Protein AF-A0A817Q0W6-F1 (afdb_monomer_lite)

Sequence (550 aa):
MKNREREQLNQEKQNKNEQLERKNLELHQAIQQREALVQQVHILQKELERLQETLNRLNNQCNQCEAQLQREKQIQQQLEQELRAEEERQKEAEQAVREQEQHVRTAEQTLRESESREAAARAAEQQAQADEAQAQVNLESAEAALSAAEAALDAASAQSEENQAAIAAAHARVTQCQNKVSQCQTTLQQRTRTYQLKQRDHTTAQAKTAQSRVQLQQAQAILQTKQAQLEIQKQKVIQSKDKVEKQKLTVNQVQKKLEQLQKDCQQVDQQVKSKDQAVRKTQAQLQRQEQTIEAIKVDVQELKQSTIHLAQRIHQTDTEIPKLEKKMHDIDQKYNAKLAENQRIMTNQKNKQAEEQQNQQYVQQQMTIIRDKNTQMHQAQNQLDNINANIAQVGRSIQELENEKIEQQRLLRTSQQQQQKIEAEHTRIEAKLATHEREKQQCENDIRRLNRDIEQRLRTLDEKQQNMTALQSQMELKQWELSSKQQQRSDRQQQLTTVQTALNDIRQKMIAIDARKRGLDRDIQQQTTRKQECERLVQQNENDLHAIER

pLDDT: mean 87.18, std 13.6, range [31.47, 98.06]

Foldseek 3Di:
DLVVVLVVLVVVLVVLVVVLVVLVVVLVVLVVVLVVLVVVLVVLVVVLVVLVVVLVVLVVVLVVLVVVLVVLVVVLVVLVVVLVVLVVVLVVLVVVLVVLVVQLVVLVVQLVVLVVQLVVLVVQLVVLVVQLVVLVVQLVVLVVQLVVLVVLLVVQVPPDPPPVVSNVVSVVSNVVSVVSNVVSVVSNVVSVVSSVVSVVSNVVSVVSSVVSVVSSVVSVVVSVVSVVVSVVSVVVSVVSVVVSVVSVVVSVVSVVVSVVSVVVSVVSVVVSVVSVVVSVVSVVVSVVSVVVSVVSVVVSVVSVVVSVVSVVVSVVSVVVVVVVVVVVVVVVVVVVVVVPPVPPPPDDDDDDDDDDPVVVVVVVVVVVVVVVVVVVVVVVVVVVVVVVVVVVVVVVVVVVVVVVVVVVVVVVVVVVVVVVVVVVVVVVVVVVVVVVVVVVVVVVVVVVVVVVVVVVVVVVVVVVVVVVVVVVVVVVVVVVVVVVVVVVVVVVVVVVVVVVVVVVVVVVVVVVVVVVVVVVVVVVVVVVVVVVVVVVVVVVVVVVVVVVVD

Secondary structure (DSSP, 8-state):
-HHHHHHHHHHHHHHHHHHHHHHHHHHHHHHHHHHHHHHHHHHHHHHHHHHHHHHHHHHHHHHHHHHHHHHHHHHHHHHHHHHHHHHHHHHHHHHHHHHHHHHHHHHHHHHHHHHHHHHHHHHHHHHHHHHHHHHHHHHHHHHHHHHHHHHHHHHHHHH-TT-HHHHHHHHHHHHHHHHHHHHHHHHHHHHHHHHHHHHHHHHHHHHHHHHHHHHHHHHHHHHHHHHHHHHHHHHHHHHHHHHHHHHHHHHHHHHHHHHHHHHHHHHHHHHHHHHHHHHHHHHHHHHHHHHHHHHHHHHHHHHHHHHHHHHHHHHHHHHHHHHHHHHHHHHHHHHHHTTSSTT---S-------SSSSHHHHHHHHHHHHHHHHHHHHHHHHHHHHHHHHHHHHHHHHHHHHHHHHHHHHHHHHHHHHHHHHHHHHHHHHHHHHHHHHHHHHHHHHHHHHHHHHHHHHHHHHHHHHHHHHHHHHHHHHHHHHHHHHHHHHHHHHHHHHHHHHHHHHHHHHHHHHHHHHHHHHHHHHHHHHHHHHHHHHHHHHHHHHHH--

Structure (mmCIF, N/CA/C/O backbone):
data_AF-A0A817Q0W6-F1
#
_entry.id   AF-A0A817Q0W6-F1
#
loop_
_atom_site.group_PDB
_atom_site.id
_atom_site.type_symbol
_atom_site.label_atom_id
_atom_site.label_alt_id
_atom_site.label_comp_id
_atom_site.label_asym_id
_atom_site.label_entity_id
_atom_site.label_seq_id
_atom_site.pdbx_PDB_ins_code
_atom_site.Cartn_x
_atom_site.Cartn_y
_atom_site.Cartn_z
_atom_site.occupancy
_atom_site.B_iso_or_equiv
_atom_site.auth_seq_id
_atom_site.auth_comp_id
_atom_site.auth_asym_id
_atom_site.auth_atom_id
_atom_site.pdbx_PDB_model_num
ATOM 1 N N . MET A 1 1 ? 55.551 -0.286 -97.489 1.00 62.97 1 MET A N 1
ATOM 2 C CA . MET A 1 1 ? 55.673 -0.520 -96.029 1.00 62.97 1 MET A CA 1
ATOM 3 C C . MET A 1 1 ? 54.865 0.486 -95.216 1.00 62.97 1 MET A C 1
ATOM 5 O O . MET A 1 1 ? 53.982 0.041 -94.501 1.00 62.97 1 MET A O 1
ATOM 9 N N . LYS A 1 2 ? 55.059 1.804 -95.384 1.00 73.25 2 LYS A N 1
ATOM 10 C CA . LYS A 1 2 ? 54.303 2.847 -94.654 1.00 73.25 2 LYS A CA 1
ATOM 11 C C . LYS A 1 2 ? 52.769 2.791 -94.821 1.00 73.25 2 LYS A C 1
ATOM 13 O O . LYS A 1 2 ? 52.057 2.997 -93.850 1.00 73.25 2 LYS A O 1
ATOM 18 N N . ASN A 1 3 ? 52.253 2.381 -95.987 1.00 73.62 3 ASN A N 1
ATOM 19 C CA . ASN A 1 3 ? 50.805 2.155 -96.164 1.00 73.62 3 ASN A CA 1
ATOM 20 C C . ASN A 1 3 ? 50.250 0.993 -95.315 1.00 73.62 3 ASN A C 1
ATOM 22 O O . ASN A 1 3 ? 49.148 1.107 -94.793 1.00 73.62 3 ASN A O 1
ATOM 26 N N . ARG A 1 4 ? 51.022 -0.084 -95.102 1.00 78.44 4 ARG A N 1
ATOM 27 C CA . ARG A 1 4 ? 50.611 -1.194 -94.218 1.00 78.44 4 ARG A CA 1
ATOM 28 C C . ARG A 1 4 ? 50.643 -0.786 -92.741 1.00 78.44 4 ARG A C 1
ATOM 30 O O . ARG A 1 4 ? 49.775 -1.191 -91.982 1.00 78.44 4 ARG A O 1
ATOM 37 N N . GLU A 1 5 ? 51.617 0.037 -92.347 1.00 79.94 5 GLU A N 1
ATOM 38 C CA . GLU A 1 5 ? 51.701 0.616 -90.995 1.00 79.94 5 GLU A CA 1
ATOM 39 C C . GLU A 1 5 ? 50.488 1.518 -90.700 1.00 79.94 5 GLU A C 1
ATOM 41 O O . GLU A 1 5 ? 49.884 1.418 -89.635 1.00 79.94 5 GLU A O 1
ATOM 46 N N . ARG A 1 6 ? 50.062 2.333 -91.676 1.00 82.25 6 ARG A N 1
ATOM 47 C CA . ARG A 1 6 ? 48.848 3.160 -91.587 1.00 82.25 6 ARG A CA 1
ATOM 48 C C . ARG A 1 6 ? 47.578 2.325 -91.390 1.00 82.25 6 ARG A C 1
ATOM 50 O O . ARG A 1 6 ? 46.764 2.649 -90.529 1.00 82.25 6 ARG A O 1
ATOM 57 N N . GLU A 1 7 ? 47.397 1.265 -92.177 1.00 82.31 7 GLU A N 1
ATOM 58 C CA . GLU A 1 7 ? 46.239 0.366 -92.060 1.00 82.31 7 GLU A CA 1
ATOM 59 C C . GLU A 1 7 ? 46.194 -0.338 -90.696 1.00 82.31 7 GLU A C 1
ATOM 61 O O . GLU A 1 7 ? 45.139 -0.386 -90.067 1.00 82.31 7 GLU A O 1
ATOM 66 N N . GLN A 1 8 ? 47.343 -0.799 -90.190 1.00 84.00 8 GLN A N 1
ATOM 67 C CA . GLN A 1 8 ? 47.445 -1.405 -88.858 1.00 84.00 8 GLN A CA 1
ATOM 68 C C . GLN A 1 8 ? 47.105 -0.414 -87.736 1.00 84.00 8 GLN A C 1
ATOM 70 O O . GLN A 1 8 ? 46.323 -0.750 -86.848 1.00 84.00 8 GLN A O 1
ATOM 75 N N . LEU A 1 9 ? 47.623 0.819 -87.797 1.00 86.62 9 LEU A N 1
ATOM 76 C CA . LEU A 1 9 ? 47.302 1.865 -86.818 1.00 86.62 9 LEU A CA 1
ATOM 77 C C . LEU A 1 9 ? 45.820 2.270 -86.862 1.00 86.62 9 LEU A C 1
ATOM 79 O O . LEU A 1 9 ? 45.227 2.541 -85.818 1.00 86.62 9 LEU A O 1
ATOM 83 N N . ASN A 1 10 ? 45.203 2.288 -88.048 1.00 84.25 10 ASN A N 1
ATOM 84 C CA . ASN A 1 10 ? 43.768 2.543 -88.197 1.00 84.25 10 ASN A CA 1
ATOM 85 C C . ASN A 1 10 ? 42.918 1.426 -87.578 1.00 84.25 10 ASN A C 1
ATOM 87 O O . ASN A 1 10 ? 41.960 1.729 -86.866 1.00 84.25 10 ASN A O 1
ATOM 91 N N . GLN A 1 11 ? 43.288 0.159 -87.783 1.00 86.94 11 GLN A N 1
ATOM 92 C CA . GLN A 1 11 ? 42.600 -0.974 -87.160 1.00 86.94 11 GLN A CA 1
ATOM 93 C C . GLN A 1 11 ? 42.746 -0.951 -85.631 1.00 86.94 11 GLN A C 1
ATOM 95 O O . GLN A 1 11 ? 41.777 -1.163 -84.905 1.00 86.94 11 GLN A O 1
ATOM 100 N N . GLU A 1 12 ? 43.943 -0.650 -85.123 1.00 87.69 12 GLU A N 1
ATOM 101 C CA . GLU A 1 12 ? 44.194 -0.528 -83.685 1.00 87.69 12 GLU A CA 1
ATOM 102 C C . GLU A 1 12 ? 43.389 0.627 -83.068 1.00 87.69 12 GLU A C 1
ATOM 104 O O . GLU A 1 12 ? 42.774 0.461 -82.014 1.00 87.69 12 GLU A O 1
ATOM 109 N N . LYS A 1 13 ? 43.304 1.771 -83.759 1.00 89.31 13 LYS A N 1
ATOM 110 C CA . LYS A 1 13 ? 42.463 2.906 -83.357 1.00 89.31 13 LYS A CA 1
ATOM 111 C C . LYS A 1 13 ? 40.978 2.538 -83.340 1.00 89.31 13 LYS A C 1
ATOM 113 O O . LYS A 1 13 ? 40.282 2.917 -82.401 1.00 89.31 13 LYS A O 1
ATOM 118 N N . GLN A 1 14 ? 40.489 1.804 -84.339 1.00 88.56 14 GLN A N 1
ATOM 119 C CA . GLN A 1 14 ? 39.102 1.337 -84.373 1.00 88.56 14 GLN A CA 1
ATOM 120 C C . GLN A 1 14 ? 38.802 0.404 -83.191 1.00 88.56 14 GLN A C 1
ATOM 122 O O . GLN A 1 14 ? 37.839 0.634 -82.464 1.00 88.56 14 GLN A O 1
ATOM 127 N N . ASN A 1 15 ? 39.679 -0.565 -82.918 1.00 89.31 15 ASN A N 1
ATOM 128 C CA . ASN A 1 15 ? 39.535 -1.466 -81.772 1.00 89.31 15 ASN A CA 1
ATOM 129 C C . ASN A 1 15 ? 39.540 -0.701 -80.432 1.00 89.31 15 ASN A C 1
ATOM 131 O O . ASN A 1 15 ? 38.767 -1.019 -79.527 1.00 89.31 15 ASN A O 1
ATOM 135 N N . LYS A 1 16 ? 40.393 0.325 -80.290 1.00 89.62 16 LYS A N 1
ATOM 136 C CA . LYS A 1 16 ? 40.431 1.188 -79.096 1.00 89.62 16 LYS A CA 1
ATOM 137 C C . LYS A 1 16 ? 39.178 2.053 -78.954 1.00 89.62 16 LYS A C 1
ATOM 139 O O . LYS A 1 16 ? 38.703 2.221 -77.834 1.00 89.62 16 LYS A O 1
ATOM 144 N N . ASN A 1 17 ? 38.605 2.528 -80.058 1.00 89.12 17 ASN A N 1
ATOM 145 C CA . ASN A 1 17 ? 37.325 3.239 -80.058 1.00 89.12 17 ASN A CA 1
ATOM 146 C C . ASN A 1 17 ? 36.161 2.338 -79.625 1.00 89.12 17 ASN A C 1
ATOM 148 O O . ASN A 1 17 ? 35.369 2.744 -78.782 1.00 89.12 17 ASN A O 1
ATOM 152 N N . GLU A 1 18 ? 36.085 1.102 -80.119 1.00 91.06 18 GLU A N 1
ATOM 153 C CA . GLU A 1 18 ? 35.049 0.148 -79.696 1.00 91.06 18 GLU A CA 1
ATOM 154 C C . GLU A 1 18 ? 35.176 -0.211 -78.204 1.00 91.06 18 GLU A C 1
ATOM 156 O O . GLU A 1 18 ? 34.178 -0.299 -77.486 1.00 91.06 18 GLU A O 1
ATOM 161 N N . GLN A 1 19 ? 36.406 -0.375 -77.700 1.00 91.06 19 GLN A N 1
ATOM 162 C CA . GLN A 1 19 ? 36.662 -0.553 -76.264 1.00 91.06 19 GLN A CA 1
ATOM 163 C C . GLN A 1 19 ? 36.230 0.675 -75.454 1.00 91.06 19 GLN A C 1
ATOM 165 O O . GLN A 1 19 ? 35.630 0.527 -74.389 1.00 91.06 19 GLN A O 1
ATOM 170 N N . LEU A 1 20 ? 36.498 1.877 -75.967 1.00 91.69 20 LEU A N 1
ATOM 171 C CA . LEU A 1 20 ? 36.099 3.133 -75.343 1.00 91.69 20 LEU A CA 1
ATOM 172 C C . LEU A 1 20 ? 34.570 3.271 -75.277 1.00 91.69 20 LEU A C 1
ATOM 174 O O . LEU A 1 20 ? 34.043 3.660 -74.239 1.00 91.69 20 LEU A O 1
ATOM 178 N N . GLU A 1 21 ? 33.843 2.929 -76.340 1.00 91.25 21 GLU A N 1
ATOM 179 C CA . GLU A 1 21 ? 32.373 2.933 -76.352 1.00 91.25 21 GLU A CA 1
ATOM 180 C C . GLU A 1 21 ? 31.788 1.952 -75.330 1.00 91.25 21 GLU A C 1
ATOM 182 O O . GLU A 1 21 ? 30.915 2.332 -74.547 1.00 91.25 21 GLU A O 1
ATOM 187 N N . ARG A 1 22 ? 32.323 0.724 -75.258 1.00 92.81 22 ARG A N 1
ATOM 188 C CA . ARG A 1 22 ? 31.914 -0.268 -74.248 1.00 92.81 22 ARG A CA 1
ATOM 189 C C . ARG A 1 22 ? 32.168 0.231 -72.828 1.00 92.81 22 ARG A C 1
ATOM 191 O O . ARG A 1 22 ? 31.271 0.167 -71.993 1.00 92.81 22 ARG A O 1
ATOM 198 N N . LYS A 1 23 ? 33.350 0.794 -72.564 1.00 93.00 23 LYS A N 1
ATOM 199 C CA . LYS A 1 23 ? 33.701 1.345 -71.247 1.00 93.00 23 LYS A CA 1
ATOM 200 C C . LYS A 1 23 ? 32.863 2.566 -70.870 1.00 93.00 23 LYS A C 1
ATOM 202 O O . LYS A 1 23 ? 32.486 2.706 -69.712 1.00 93.00 23 LYS A O 1
ATOM 207 N N . ASN A 1 24 ? 32.500 3.417 -71.830 1.00 91.44 24 ASN A N 1
ATOM 208 C CA . ASN A 1 24 ? 31.566 4.521 -71.588 1.00 91.44 24 ASN A CA 1
ATOM 209 C C . ASN A 1 24 ? 30.146 4.021 -71.265 1.00 91.44 24 ASN A C 1
ATOM 211 O O . ASN A 1 24 ? 29.473 4.618 -70.425 1.00 91.44 24 ASN A O 1
ATOM 215 N N . LEU A 1 25 ? 29.692 2.928 -71.889 1.00 93.94 25 LEU A N 1
ATOM 216 C CA . LEU A 1 25 ? 28.408 2.304 -71.558 1.00 93.94 25 LEU A CA 1
ATOM 217 C C . LEU A 1 25 ? 28.427 1.680 -70.152 1.00 93.94 25 LEU A C 1
ATOM 219 O O . LEU A 1 25 ? 27.503 1.918 -69.373 1.00 93.94 25 LEU A O 1
ATOM 223 N N . GLU A 1 26 ? 29.490 0.946 -69.806 1.00 94.12 26 GLU A N 1
ATOM 224 C CA . GLU A 1 26 ? 29.721 0.419 -68.450 1.00 94.12 26 GLU A CA 1
ATOM 225 C C . GLU A 1 26 ? 29.728 1.549 -67.410 1.00 94.12 26 GLU A C 1
ATOM 227 O O . GLU A 1 26 ? 29.065 1.446 -66.378 1.00 94.12 26 GLU A O 1
ATOM 232 N N . LEU A 1 27 ? 30.407 2.665 -67.705 1.00 94.50 27 LEU A N 1
ATOM 233 C CA . LEU A 1 27 ? 30.428 3.851 -66.847 1.00 94.50 27 LEU A CA 1
ATOM 234 C C . LEU A 1 27 ? 29.021 4.419 -66.637 1.00 94.50 27 LEU A C 1
ATOM 236 O O . LEU A 1 27 ? 28.645 4.739 -65.510 1.00 94.50 27 LEU A O 1
ATOM 240 N N . HIS A 1 28 ? 28.233 4.536 -67.708 1.00 93.62 28 HIS A N 1
ATOM 241 C CA . HIS A 1 28 ? 26.874 5.061 -67.626 1.00 93.62 28 HIS A CA 1
ATOM 242 C C . HIS A 1 28 ? 25.966 4.168 -66.769 1.00 93.62 28 HIS A C 1
ATOM 244 O O . HIS A 1 28 ? 25.268 4.667 -65.888 1.00 93.62 28 HIS A O 1
ATOM 250 N N . GLN A 1 29 ? 26.025 2.847 -66.962 1.00 94.50 29 GLN A N 1
ATOM 251 C CA . GLN A 1 29 ? 25.278 1.884 -66.145 1.00 94.50 29 GLN A CA 1
ATOM 252 C C . GLN A 1 29 ? 25.716 1.921 -64.676 1.00 94.50 29 GLN A C 1
ATOM 254 O O . GLN A 1 29 ? 24.874 1.918 -63.775 1.00 94.50 29 GLN A O 1
ATOM 259 N N . ALA A 1 30 ? 27.023 2.014 -64.418 1.00 93.19 30 ALA A N 1
ATOM 260 C CA . ALA A 1 30 ? 27.553 2.099 -63.064 1.00 93.19 30 ALA A CA 1
ATOM 261 C C . ALA A 1 30 ? 27.088 3.378 -62.344 1.00 93.19 30 ALA A C 1
ATOM 263 O O . ALA A 1 30 ? 26.732 3.312 -61.164 1.00 93.19 30 ALA A O 1
ATOM 264 N N . ILE A 1 31 ? 27.028 4.515 -63.052 1.00 93.31 31 ILE A N 1
ATOM 265 C CA . ILE A 1 31 ? 26.491 5.787 -62.539 1.00 93.31 31 ILE A CA 1
ATOM 266 C C . ILE A 1 31 ? 24.998 5.665 -62.209 1.00 93.31 31 ILE A C 1
ATOM 268 O O . ILE A 1 31 ? 24.602 6.057 -61.113 1.00 93.31 31 ILE A O 1
ATOM 272 N N . GLN A 1 32 ? 24.185 5.064 -63.083 1.00 94.38 32 GLN A N 1
ATOM 273 C CA . GLN A 1 32 ? 22.756 4.844 -62.810 1.00 94.38 32 GLN A CA 1
ATOM 274 C C . GLN A 1 32 ? 22.533 3.969 -61.565 1.00 94.38 32 GLN A C 1
ATOM 276 O O . GLN A 1 32 ? 21.689 4.269 -60.721 1.00 94.38 32 GLN A O 1
ATOM 281 N N . GLN A 1 33 ? 23.327 2.906 -61.402 1.00 94.44 33 GLN A N 1
ATOM 282 C CA . GLN A 1 33 ? 23.283 2.064 -60.202 1.00 94.44 33 GLN A CA 1
ATOM 283 C C . GLN A 1 33 ? 23.685 2.838 -58.937 1.00 94.44 33 GLN A C 1
ATOM 285 O O . GLN A 1 33 ? 23.059 2.665 -57.891 1.00 94.44 33 GLN A O 1
ATOM 290 N N . ARG A 1 34 ? 24.687 3.728 -59.021 1.00 95.38 34 ARG A N 1
ATOM 291 C CA . ARG A 1 34 ? 25.056 4.624 -57.910 1.00 95.38 34 ARG A CA 1
ATOM 292 C C . ARG A 1 34 ? 23.884 5.519 -57.521 1.00 95.38 34 ARG A C 1
ATOM 294 O O . ARG A 1 34 ? 23.594 5.650 -56.339 1.00 95.38 34 ARG A O 1
ATOM 301 N N . GLU A 1 35 ? 23.203 6.121 -58.491 1.00 94.62 35 GLU A N 1
ATOM 302 C CA . GLU A 1 35 ? 22.048 6.991 -58.238 1.00 94.62 35 GLU A CA 1
ATOM 303 C C . GLU A 1 35 ? 20.900 6.241 -57.551 1.00 94.62 35 GLU A C 1
ATOM 305 O O . GLU A 1 35 ? 20.339 6.748 -56.577 1.00 94.62 35 GLU A O 1
ATOM 310 N N . ALA A 1 36 ? 20.611 5.008 -57.977 1.00 94.31 36 ALA A N 1
ATOM 311 C CA . ALA A 1 36 ? 19.628 4.152 -57.314 1.00 94.31 36 ALA A CA 1
ATOM 312 C C . ALA A 1 36 ? 20.014 3.843 -55.854 1.00 94.31 36 ALA A C 1
ATOM 314 O O . ALA A 1 36 ? 19.178 3.951 -54.954 1.00 94.31 36 ALA A O 1
ATOM 315 N N . LEU A 1 37 ? 21.290 3.528 -55.594 1.00 95.50 37 LEU A N 1
ATOM 316 C CA . LEU A 1 37 ? 21.798 3.298 -54.237 1.00 95.50 37 LEU A CA 1
ATOM 317 C C . LEU A 1 37 ? 21.723 4.563 -53.369 1.00 95.50 37 LEU A C 1
ATOM 319 O O . LEU A 1 37 ? 21.323 4.475 -52.209 1.00 95.50 37 LEU A O 1
ATOM 323 N N . VAL A 1 38 ? 22.042 5.742 -53.915 1.00 95.62 38 VAL A N 1
ATOM 324 C CA . VAL A 1 38 ? 21.913 7.030 -53.204 1.00 95.62 38 VAL A CA 1
ATOM 325 C C . VAL A 1 38 ? 20.463 7.279 -52.785 1.00 95.62 38 VAL A C 1
ATOM 327 O O . VAL A 1 38 ? 20.209 7.618 -51.628 1.00 95.62 38 VAL A O 1
ATOM 330 N N . GLN A 1 39 ? 19.500 7.068 -53.687 1.00 95.31 39 GLN A N 1
ATOM 331 C CA . GLN A 1 39 ? 18.077 7.214 -53.364 1.00 95.31 39 GLN A CA 1
ATOM 332 C C . GLN A 1 39 ? 17.637 6.224 -52.281 1.00 95.31 39 GLN A C 1
ATOM 334 O O . GLN A 1 39 ? 16.936 6.603 -51.342 1.00 95.31 39 GLN A O 1
ATOM 339 N N . GLN A 1 40 ? 18.082 4.969 -52.371 1.00 95.56 40 GLN A N 1
ATOM 340 C CA . GLN A 1 40 ? 17.760 3.948 -51.379 1.00 95.56 40 GLN A CA 1
ATOM 341 C C . GLN A 1 40 ? 18.335 4.281 -49.995 1.00 95.56 40 GLN A C 1
ATOM 343 O O . GLN A 1 40 ? 17.624 4.151 -48.997 1.00 95.56 40 GLN A O 1
ATOM 348 N N . VAL A 1 41 ? 19.586 4.757 -49.923 1.00 96.06 41 VAL A N 1
ATOM 349 C CA . VAL A 1 41 ? 20.197 5.244 -48.674 1.00 96.06 41 VAL A CA 1
ATOM 350 C C . VAL A 1 41 ? 19.370 6.385 -48.090 1.00 96.06 41 VAL A C 1
ATOM 352 O O . VAL A 1 41 ? 19.044 6.340 -46.907 1.00 96.06 41 VAL A O 1
ATOM 355 N N . HIS A 1 42 ? 18.968 7.359 -48.910 1.00 95.69 42 HIS A N 1
ATOM 356 C CA . HIS A 1 42 ? 18.175 8.496 -48.448 1.00 95.69 42 HIS A CA 1
ATOM 357 C C . HIS A 1 42 ? 16.811 8.074 -47.872 1.00 95.69 42 HIS A C 1
ATOM 359 O O . HIS A 1 42 ? 16.415 8.543 -46.804 1.00 95.69 42 HIS A O 1
ATOM 365 N N . ILE A 1 43 ? 16.103 7.152 -48.537 1.00 95.75 43 ILE A N 1
ATOM 366 C CA . ILE A 1 43 ? 14.821 6.617 -48.048 1.00 95.75 43 ILE A CA 1
ATOM 367 C C . ILE A 1 43 ? 15.011 5.906 -46.704 1.00 95.75 43 ILE A C 1
ATOM 369 O O . ILE A 1 43 ? 14.287 6.194 -45.750 1.00 95.75 43 ILE A O 1
ATOM 373 N N . LEU A 1 44 ? 16.002 5.015 -46.605 1.00 95.62 44 LEU A N 1
ATOM 374 C CA . LEU A 1 44 ? 16.269 4.266 -45.376 1.00 95.62 44 LEU A CA 1
ATOM 375 C C . LEU A 1 44 ? 16.699 5.177 -44.218 1.00 95.62 44 LEU A C 1
ATOM 377 O O . LEU A 1 44 ? 16.274 4.949 -43.088 1.00 95.62 44 LEU A O 1
ATOM 381 N N . GLN A 1 45 ? 17.491 6.217 -44.486 1.00 95.75 45 GLN A N 1
ATOM 382 C CA . GLN A 1 45 ? 17.880 7.215 -43.484 1.00 95.75 45 GLN A CA 1
ATOM 383 C C . GLN A 1 45 ? 16.667 7.986 -42.959 1.00 95.75 45 GLN A C 1
ATOM 385 O O . GLN A 1 45 ? 16.488 8.093 -41.751 1.00 95.75 45 GLN A O 1
ATOM 390 N N . LYS A 1 46 ? 15.774 8.436 -43.847 1.00 96.00 46 LYS A N 1
ATOM 391 C CA . LYS A 1 46 ? 14.550 9.144 -43.449 1.00 96.00 46 LYS A CA 1
ATOM 392 C C . LYS A 1 46 ? 13.599 8.265 -42.631 1.00 96.00 46 LYS A C 1
ATOM 394 O O . LYS A 1 46 ? 12.931 8.742 -41.715 1.00 96.00 46 LYS A O 1
ATOM 399 N N . GLU A 1 47 ? 13.498 6.979 -42.961 1.00 95.19 47 GLU A N 1
ATOM 400 C CA . GLU A 1 47 ? 12.736 6.016 -42.157 1.00 95.19 47 GLU A CA 1
ATOM 401 C C . GLU A 1 47 ? 13.377 5.777 -40.786 1.00 95.19 47 GLU A C 1
ATOM 403 O O . GLU A 1 47 ? 12.662 5.714 -39.785 1.00 95.19 47 GLU A O 1
ATOM 408 N N . LEU A 1 48 ? 14.708 5.677 -40.730 1.00 96.12 48 LEU A N 1
ATOM 409 C CA . LEU A 1 48 ? 15.454 5.522 -39.485 1.00 96.12 48 LEU A CA 1
ATOM 410 C C . LEU A 1 48 ? 15.261 6.731 -38.561 1.00 96.12 48 LEU A C 1
ATOM 412 O O . LEU A 1 48 ? 14.948 6.540 -37.389 1.00 96.12 48 LEU A O 1
ATOM 416 N N . GLU A 1 49 ? 15.365 7.951 -39.090 1.00 95.50 49 GLU A N 1
ATOM 417 C CA . GLU A 1 49 ? 15.108 9.195 -38.351 1.00 95.50 49 GLU A CA 1
ATOM 418 C C . GLU A 1 49 ? 13.692 9.210 -37.756 1.00 95.50 49 GLU A C 1
ATOM 420 O O . GLU A 1 49 ? 13.516 9.448 -36.562 1.00 95.50 49 GLU A O 1
ATOM 425 N N . ARG A 1 50 ? 12.670 8.852 -38.547 1.00 96.56 50 ARG A N 1
ATOM 426 C CA . ARG A 1 50 ? 11.278 8.758 -38.063 1.00 96.56 50 ARG A CA 1
ATOM 427 C C . ARG A 1 50 ? 11.106 7.737 -36.938 1.00 96.56 50 ARG A C 1
ATOM 429 O O . ARG A 1 50 ? 10.371 7.988 -35.979 1.00 96.56 50 ARG A O 1
ATOM 436 N N . LEU A 1 51 ? 11.752 6.576 -37.048 1.00 96.50 51 LEU A N 1
ATOM 437 C CA . LEU A 1 51 ? 11.709 5.551 -36.004 1.00 96.50 51 LEU A CA 1
ATOM 438 C C . LEU A 1 51 ? 12.439 6.011 -34.738 1.00 96.50 51 LEU A C 1
ATOM 440 O O . LEU A 1 51 ? 11.928 5.798 -33.642 1.00 96.50 51 LEU A O 1
ATOM 444 N N . GLN A 1 52 ? 13.577 6.696 -34.872 1.00 96.56 52 GLN A N 1
ATOM 445 C CA . GLN A 1 52 ? 14.311 7.281 -33.747 1.00 96.56 52 GLN A CA 1
ATOM 446 C C . GLN A 1 52 ? 13.499 8.374 -33.039 1.00 96.56 52 GLN A C 1
ATOM 448 O O . GLN A 1 52 ? 13.425 8.386 -31.812 1.00 96.56 52 GLN A O 1
ATOM 453 N N . GLU A 1 53 ? 12.817 9.250 -33.781 1.00 96.00 53 GLU A N 1
ATOM 454 C CA . GLU A 1 53 ? 11.889 10.229 -33.202 1.00 96.00 53 GLU A CA 1
ATOM 455 C C . GLU A 1 53 ? 10.737 9.553 -32.448 1.00 96.00 53 GLU A C 1
ATOM 457 O O . GLU A 1 53 ? 10.380 9.974 -31.345 1.00 96.00 53 GLU A O 1
ATOM 462 N N . THR A 1 54 ? 10.165 8.493 -33.024 1.00 96.62 54 THR A N 1
ATOM 463 C CA . THR A 1 54 ? 9.094 7.709 -32.393 1.00 96.62 54 THR A CA 1
ATOM 464 C C . THR A 1 54 ? 9.588 7.059 -31.102 1.00 96.62 54 THR A C 1
ATOM 466 O O . THR A 1 54 ? 8.926 7.177 -30.071 1.00 96.62 54 THR A O 1
ATOM 469 N N . LEU A 1 55 ? 10.777 6.449 -31.124 1.00 97.19 55 LEU A N 1
ATOM 470 C CA . LEU A 1 55 ? 11.408 5.842 -29.954 1.00 97.19 55 LEU A CA 1
ATOM 471 C C . LEU A 1 55 ? 11.659 6.876 -28.852 1.00 97.19 55 LEU A C 1
ATOM 473 O O . LEU A 1 55 ? 11.337 6.631 -27.693 1.00 97.19 55 LEU A O 1
ATOM 477 N N . ASN A 1 56 ? 12.160 8.060 -29.208 1.00 95.31 56 ASN A N 1
ATOM 478 C CA . ASN A 1 56 ? 12.374 9.152 -28.258 1.00 95.31 56 ASN A CA 1
ATOM 479 C C . ASN A 1 56 ? 11.057 9.626 -27.625 1.00 95.31 56 ASN A C 1
ATOM 481 O O . ASN A 1 56 ? 10.996 9.849 -26.415 1.00 95.31 56 ASN A O 1
ATOM 485 N N . ARG A 1 57 ? 9.979 9.746 -28.412 1.00 97.19 57 ARG A N 1
ATOM 486 C CA . ARG A 1 57 ? 8.645 10.089 -27.886 1.00 97.19 57 ARG A CA 1
ATOM 487 C C . ARG A 1 57 ? 8.114 9.017 -26.937 1.00 97.19 57 ARG A C 1
ATOM 489 O O . ARG A 1 57 ? 7.642 9.372 -25.860 1.00 97.19 57 ARG A O 1
ATOM 496 N N . LEU A 1 58 ? 8.213 7.740 -27.305 1.00 97.12 58 LEU A N 1
ATOM 497 C CA . LEU A 1 58 ? 7.769 6.629 -26.460 1.00 97.12 58 LEU A CA 1
ATOM 498 C C . LEU A 1 58 ? 8.590 6.541 -25.167 1.00 97.12 58 LEU A C 1
ATOM 500 O O . LEU A 1 58 ? 8.006 6.440 -24.094 1.00 97.12 58 LEU A O 1
ATOM 504 N N . ASN A 1 59 ? 9.915 6.700 -25.229 1.00 95.62 59 ASN A N 1
ATOM 505 C CA . ASN A 1 59 ? 10.771 6.745 -24.038 1.00 95.62 59 ASN A CA 1
ATOM 506 C C . ASN A 1 59 ? 10.387 7.895 -23.097 1.00 95.62 59 ASN A C 1
ATOM 508 O O . ASN A 1 59 ? 10.294 7.705 -21.885 1.00 95.62 59 ASN A O 1
ATOM 512 N N . ASN A 1 60 ? 10.085 9.078 -23.640 1.00 96.00 60 ASN A N 1
ATOM 513 C CA . ASN A 1 60 ? 9.584 10.191 -22.834 1.00 96.00 60 ASN A CA 1
ATOM 514 C C . ASN A 1 60 ? 8.232 9.865 -22.179 1.00 96.00 60 ASN A C 1
ATOM 516 O O . ASN A 1 60 ? 8.023 10.198 -21.012 1.00 96.00 60 ASN A O 1
ATOM 520 N N . GLN A 1 61 ? 7.327 9.192 -22.895 1.00 96.88 61 GLN A N 1
ATOM 521 C CA . GLN A 1 61 ? 6.048 8.740 -22.343 1.00 96.88 61 GLN A CA 1
ATOM 522 C C . GLN A 1 61 ? 6.227 7.663 -21.263 1.00 96.88 61 GLN A C 1
ATOM 524 O O . GLN A 1 61 ? 5.542 7.737 -20.244 1.00 96.88 61 GLN A O 1
ATOM 529 N N . CYS A 1 62 ? 7.157 6.716 -21.434 1.00 96.19 62 CYS A N 1
ATOM 530 C CA . CYS A 1 62 ? 7.539 5.742 -20.406 1.00 96.19 62 CYS A CA 1
ATOM 531 C C . CYS A 1 62 ? 7.999 6.454 -19.135 1.00 96.19 62 CYS A C 1
ATOM 533 O O . CYS A 1 62 ? 7.412 6.236 -18.081 1.00 96.19 62 CYS A O 1
ATOM 535 N N . ASN A 1 63 ? 8.957 7.378 -19.244 1.00 94.75 63 ASN A N 1
ATOM 536 C CA . ASN A 1 63 ? 9.487 8.120 -18.097 1.00 94.75 63 ASN A CA 1
ATOM 537 C C . ASN A 1 63 ? 8.390 8.909 -17.359 1.00 94.75 63 ASN A C 1
ATOM 539 O O . ASN A 1 63 ? 8.332 8.921 -16.129 1.00 94.75 63 ASN A O 1
ATOM 543 N N . GLN A 1 64 ? 7.480 9.552 -18.100 1.00 95.75 64 GLN A N 1
ATOM 544 C CA . GLN A 1 64 ? 6.332 10.249 -17.511 1.00 95.75 64 GLN A CA 1
ATOM 545 C C . GLN A 1 64 ? 5.362 9.281 -16.822 1.00 95.75 64 GLN A C 1
ATOM 547 O O . GLN A 1 64 ? 4.877 9.575 -15.729 1.00 95.75 64 GLN A O 1
ATOM 552 N N . CYS A 1 65 ? 5.091 8.127 -17.434 1.00 97.12 65 CYS A N 1
ATOM 553 C CA . CYS A 1 65 ? 4.211 7.102 -16.882 1.00 97.12 65 CYS A CA 1
ATOM 554 C C . CYS A 1 65 ? 4.824 6.429 -15.642 1.00 97.12 65 CYS A C 1
ATOM 556 O O . CYS A 1 65 ? 4.101 6.142 -14.693 1.00 97.12 65 CYS A O 1
ATOM 558 N N . GLU A 1 66 ? 6.143 6.232 -15.603 1.00 96.50 66 GLU A N 1
ATOM 559 C CA . GLU A 1 66 ? 6.882 5.758 -14.426 1.00 96.50 66 GLU A CA 1
ATOM 560 C C . GLU A 1 66 ? 6.797 6.764 -13.283 1.00 96.50 66 GLU A C 1
ATOM 562 O O . GLU A 1 66 ? 6.438 6.398 -12.163 1.00 96.50 66 GLU A O 1
ATOM 567 N N . ALA A 1 67 ? 7.049 8.045 -13.564 1.00 96.06 67 ALA A N 1
ATOM 568 C CA . ALA A 1 67 ? 6.905 9.104 -12.571 1.00 96.06 67 ALA A CA 1
ATOM 569 C C . ALA A 1 67 ? 5.465 9.194 -12.041 1.00 96.06 67 ALA A C 1
ATOM 571 O O . ALA A 1 67 ? 5.259 9.356 -10.837 1.00 96.06 67 ALA A O 1
ATOM 572 N N . GLN A 1 68 ? 4.465 9.049 -12.918 1.00 96.62 68 GLN A N 1
ATOM 573 C CA . GLN A 1 68 ? 3.063 8.973 -12.516 1.00 96.62 68 GLN A CA 1
ATOM 574 C C . GLN A 1 68 ? 2.813 7.750 -11.626 1.00 96.62 68 GLN A C 1
ATOM 576 O O . GLN A 1 68 ? 2.268 7.905 -10.540 1.00 96.62 68 GLN A O 1
ATOM 581 N N . LEU A 1 69 ? 3.263 6.558 -12.025 1.00 97.69 69 LEU A N 1
ATOM 582 C CA . LEU A 1 69 ? 3.089 5.331 -11.247 1.00 97.69 69 LEU A CA 1
ATOM 583 C C . LEU A 1 69 ? 3.678 5.459 -9.838 1.00 97.69 69 LEU A C 1
ATOM 585 O O . LEU A 1 69 ? 3.060 5.014 -8.873 1.00 97.69 69 LEU A O 1
ATOM 589 N N . GLN A 1 70 ? 4.849 6.086 -9.705 1.00 96.12 70 GLN A N 1
ATOM 590 C CA . GLN A 1 70 ? 5.462 6.335 -8.401 1.00 96.12 70 GLN A CA 1
ATOM 591 C C . GLN A 1 70 ? 4.616 7.276 -7.536 1.00 96.12 70 GLN A C 1
ATOM 593 O O . GLN A 1 70 ? 4.399 6.983 -6.361 1.00 96.12 70 GLN A O 1
ATOM 598 N N . ARG A 1 71 ? 4.076 8.360 -8.108 1.00 96.50 71 ARG A N 1
ATOM 599 C CA . ARG A 1 71 ? 3.160 9.266 -7.391 1.00 96.50 71 ARG A CA 1
ATOM 600 C C . ARG A 1 71 ? 1.893 8.544 -6.938 1.00 96.50 71 ARG A C 1
ATOM 602 O O . ARG A 1 71 ? 1.521 8.649 -5.776 1.00 96.50 71 ARG A O 1
ATOM 609 N N . GLU A 1 72 ? 1.268 7.764 -7.818 1.00 96.56 72 GLU A N 1
ATOM 610 C CA . GLU A 1 72 ? 0.049 7.022 -7.477 1.00 96.56 72 GLU A CA 1
ATOM 611 C C . GLU A 1 72 ? 0.301 5.966 -6.386 1.00 96.56 72 GLU A C 1
ATOM 613 O O . GLU A 1 72 ? -0.545 5.774 -5.510 1.00 96.56 72 GLU A O 1
ATOM 618 N N . LYS A 1 73 ? 1.476 5.317 -6.385 1.00 97.00 73 LYS A N 1
ATOM 619 C CA . LYS A 1 73 ? 1.896 4.395 -5.314 1.00 97.00 73 LYS A CA 1
ATOM 620 C C . LYS A 1 73 ? 2.133 5.112 -3.984 1.00 97.00 73 LYS A C 1
ATOM 622 O O . LYS A 1 73 ? 1.768 4.574 -2.942 1.00 97.00 73 LYS A O 1
ATOM 627 N N . GLN A 1 74 ? 2.708 6.315 -4.001 1.00 96.81 74 GLN A N 1
ATOM 628 C CA . GLN A 1 74 ? 2.866 7.133 -2.792 1.00 96.81 74 GLN A CA 1
ATOM 629 C C . GLN A 1 74 ? 1.507 7.541 -2.212 1.00 96.81 74 GLN A C 1
ATOM 631 O O . GLN A 1 74 ? 1.291 7.391 -1.012 1.00 96.81 74 GLN A O 1
ATOM 636 N N . ILE A 1 75 ? 0.568 7.976 -3.060 1.00 96.81 75 ILE A N 1
ATOM 637 C CA . ILE A 1 75 ? -0.810 8.285 -2.644 1.00 96.81 75 ILE A CA 1
ATOM 638 C C . ILE A 1 75 ? -1.481 7.036 -2.062 1.00 96.81 75 ILE A C 1
ATOM 640 O O . ILE A 1 75 ? -2.108 7.110 -1.009 1.00 96.81 75 ILE A O 1
ATOM 644 N N . GLN A 1 76 ? -1.310 5.867 -2.691 1.00 96.31 76 GLN A N 1
ATOM 645 C CA . GLN A 1 76 ? -1.838 4.610 -2.157 1.00 96.31 76 GLN A CA 1
ATOM 646 C C . GLN A 1 76 ? -1.287 4.310 -0.756 1.00 96.31 76 GLN A C 1
ATOM 648 O O . GLN A 1 76 ? -2.061 3.975 0.135 1.00 96.31 76 GLN A O 1
ATOM 653 N N . GLN A 1 77 ? 0.024 4.458 -0.542 1.00 96.31 77 GLN A N 1
ATOM 654 C CA . GLN A 1 77 ? 0.636 4.247 0.774 1.00 96.31 77 GLN A CA 1
ATOM 655 C C . GLN A 1 77 ? 0.083 5.210 1.830 1.00 96.31 77 GLN A C 1
ATOM 657 O O . GLN A 1 77 ? -0.188 4.784 2.950 1.00 96.31 77 GLN A O 1
ATOM 662 N N . GLN A 1 78 ? -0.116 6.484 1.480 1.00 96.62 78 GLN A N 1
ATOM 663 C CA . GLN A 1 78 ? -0.718 7.472 2.381 1.00 96.62 78 GLN A CA 1
ATOM 664 C C . GLN A 1 78 ? -2.156 7.089 2.750 1.00 96.62 78 GLN A C 1
ATOM 666 O O . GLN A 1 78 ? -2.489 7.039 3.931 1.00 96.62 78 GLN A O 1
ATOM 671 N N . LEU A 1 79 ? -2.983 6.724 1.767 1.00 96.94 79 LEU A N 1
ATOM 672 C CA . LEU A 1 79 ? -4.362 6.289 2.011 1.00 96.94 79 LEU A CA 1
ATOM 673 C C . LEU A 1 79 ? -4.433 4.995 2.838 1.00 96.94 79 LEU A C 1
ATOM 675 O O . LEU A 1 79 ? -5.319 4.845 3.675 1.00 96.94 79 LEU A O 1
ATOM 679 N N . GLU A 1 80 ? -3.503 4.057 2.642 1.00 96.44 80 GLU A N 1
ATOM 680 C CA . GLU A 1 80 ? -3.415 2.841 3.458 1.00 96.44 80 GLU A CA 1
ATOM 681 C C . GLU A 1 80 ? -3.007 3.145 4.910 1.00 96.44 80 GLU A C 1
ATOM 683 O O . GLU A 1 80 ? -3.496 2.487 5.829 1.00 96.44 80 GLU A O 1
ATOM 688 N N . GLN A 1 81 ? -2.149 4.144 5.141 1.00 96.44 81 GLN A N 1
ATOM 689 C CA . GLN A 1 81 ? -1.822 4.622 6.489 1.00 96.44 81 GLN A CA 1
ATOM 690 C C . GLN A 1 81 ? -3.015 5.324 7.147 1.00 96.44 81 GLN A C 1
ATOM 692 O O . GLN A 1 81 ? -3.323 5.034 8.303 1.00 96.44 81 GLN A O 1
ATOM 697 N N . GLU A 1 82 ? -3.718 6.190 6.414 1.00 95.44 82 GLU A N 1
ATOM 698 C CA . GLU A 1 82 ? -4.952 6.829 6.886 1.00 95.44 82 GLU A CA 1
ATOM 699 C C . GLU A 1 82 ? -6.014 5.788 7.252 1.00 95.44 82 GLU A C 1
ATOM 701 O O . GLU A 1 82 ? -6.624 5.880 8.315 1.00 95.44 82 GLU A O 1
ATOM 706 N N . LEU A 1 83 ? -6.196 4.754 6.424 1.00 97.56 83 LEU A N 1
ATOM 707 C CA . LEU A 1 83 ? -7.116 3.659 6.719 1.00 97.56 83 LEU A CA 1
ATOM 708 C C . LEU A 1 83 ? -6.752 2.948 8.029 1.00 97.56 83 LEU A C 1
ATOM 710 O O . LEU A 1 83 ? -7.638 2.709 8.844 1.00 97.56 83 LEU A O 1
ATOM 714 N N . ARG A 1 84 ? -5.468 2.643 8.259 1.00 96.62 84 ARG A N 1
ATOM 715 C CA . ARG A 1 84 ? -5.026 2.020 9.520 1.00 96.62 84 ARG A CA 1
ATOM 716 C C . ARG A 1 84 ? -5.327 2.909 10.724 1.00 96.62 84 ARG A C 1
ATOM 718 O O . ARG A 1 84 ? -5.834 2.408 11.721 1.00 96.62 84 ARG A O 1
ATOM 725 N N . ALA A 1 85 ? -5.073 4.212 10.614 1.00 96.12 85 ALA A N 1
ATOM 726 C CA . ALA A 1 85 ? -5.374 5.164 11.679 1.00 96.12 85 ALA A CA 1
ATOM 727 C C . ALA A 1 85 ? -6.885 5.252 11.971 1.00 96.12 85 ALA A C 1
ATOM 729 O O . ALA A 1 85 ? -7.290 5.320 13.130 1.00 96.12 85 ALA A O 1
ATOM 730 N N . GLU A 1 86 ? -7.737 5.218 10.942 1.00 95.75 86 GLU A N 1
ATOM 731 C CA . GLU A 1 86 ? -9.193 5.186 11.130 1.00 95.75 86 GLU A CA 1
ATOM 732 C C . GLU A 1 86 ? -9.675 3.845 11.718 1.00 95.75 86 GLU A C 1
ATOM 734 O O . GLU A 1 86 ? -10.552 3.840 12.581 1.00 95.75 86 GLU A O 1
ATOM 739 N N . GLU A 1 87 ? -9.084 2.708 11.331 1.00 96.69 87 GLU A N 1
ATOM 740 C CA . GLU A 1 87 ? -9.388 1.400 11.935 1.00 96.69 87 GLU A CA 1
ATOM 741 C C . GLU A 1 87 ? -8.970 1.331 13.415 1.00 96.69 87 GLU A C 1
ATOM 743 O O . GLU A 1 87 ? -9.677 0.733 14.229 1.00 96.69 87 GLU A O 1
ATOM 748 N N . GLU A 1 88 ? -7.855 1.960 13.792 1.00 96.69 88 GLU A N 1
ATOM 749 C CA . GLU A 1 88 ? -7.445 2.111 15.195 1.00 96.69 88 GLU A CA 1
ATOM 750 C C . GLU A 1 88 ? -8.435 2.982 15.979 1.00 96.69 88 GLU A C 1
ATOM 752 O O . GLU A 1 88 ? -8.925 2.552 17.024 1.00 96.69 88 GLU A O 1
ATOM 757 N N . ARG A 1 89 ? -8.835 4.140 15.438 1.00 95.19 89 ARG A N 1
ATOM 758 C CA . ARG A 1 89 ? -9.864 5.004 16.051 1.00 95.19 89 ARG A CA 1
ATOM 759 C C . ARG A 1 89 ? -11.208 4.299 16.205 1.00 95.19 89 ARG A C 1
ATOM 761 O O . ARG A 1 89 ? -11.901 4.514 17.200 1.00 95.19 89 ARG A O 1
ATOM 768 N N . GLN A 1 90 ? -11.592 3.455 15.245 1.00 96.81 90 GLN A N 1
ATOM 769 C CA . GLN A 1 90 ? -12.787 2.625 15.375 1.00 96.81 90 GLN A CA 1
ATOM 770 C C . GLN A 1 90 ? -12.644 1.661 16.558 1.00 96.81 90 GLN A C 1
ATOM 772 O O . GLN A 1 90 ? -13.556 1.590 17.377 1.00 96.81 90 GLN A O 1
ATOM 777 N N . LYS A 1 91 ? -11.514 0.954 16.690 1.00 96.69 91 LYS A N 1
ATOM 778 C CA . LYS A 1 91 ? -11.276 0.034 17.819 1.00 96.69 91 LYS A CA 1
ATOM 779 C C . LYS A 1 91 ? -11.326 0.750 19.168 1.00 96.69 91 LYS A C 1
ATOM 781 O O . LYS A 1 91 ? -11.950 0.240 20.096 1.00 96.69 91 LYS A O 1
ATOM 786 N N . GLU A 1 92 ? -10.725 1.934 19.271 1.00 95.50 92 GLU A N 1
ATOM 787 C CA . GLU A 1 92 ? -10.794 2.770 20.477 1.00 95.50 92 GLU A CA 1
ATOM 788 C C . GLU A 1 92 ? -12.240 3.172 20.803 1.00 95.50 92 GLU A C 1
ATOM 790 O O . GLU A 1 92 ? -12.676 3.060 21.950 1.00 95.50 92 GLU A O 1
ATOM 795 N N . ALA A 1 93 ? -13.022 3.579 19.797 1.00 96.62 93 ALA A N 1
ATOM 796 C CA . ALA A 1 93 ? -14.437 3.900 19.972 1.00 96.62 93 ALA A CA 1
ATOM 797 C C . ALA A 1 93 ? -15.271 2.671 20.385 1.00 96.62 93 ALA A C 1
ATOM 799 O O . ALA A 1 93 ? -16.135 2.781 21.255 1.00 96.62 93 ALA A O 1
ATOM 800 N N . GLU A 1 94 ? -15.003 1.492 19.813 1.00 97.00 94 GLU A N 1
ATOM 801 C CA . GLU A 1 94 ? -15.654 0.233 20.202 1.00 97.00 94 GLU A CA 1
ATOM 802 C C . GLU A 1 94 ? -15.342 -0.136 21.651 1.00 97.00 94 GLU A C 1
ATOM 804 O O . GLU A 1 94 ? -16.246 -0.505 22.404 1.00 97.00 94 GLU A O 1
ATOM 809 N N . GLN A 1 95 ? -14.081 -0.006 22.064 1.00 96.75 95 GLN A N 1
ATOM 810 C CA . GLN A 1 95 ? -13.680 -0.236 23.446 1.00 96.75 95 GLN A CA 1
ATOM 811 C C . GLN A 1 95 ? -14.373 0.752 24.393 1.00 96.75 95 GLN A C 1
ATOM 813 O O . GLN A 1 95 ? -14.953 0.334 25.395 1.00 96.75 95 GLN A O 1
ATOM 818 N N . ALA A 1 96 ? -14.405 2.037 24.038 1.00 96.00 96 ALA A N 1
ATOM 819 C CA . ALA A 1 96 ? -15.066 3.069 24.825 1.00 96.00 96 ALA A CA 1
ATOM 820 C C . ALA A 1 96 ? -16.577 2.819 24.995 1.00 96.00 96 ALA A C 1
ATOM 822 O O . ALA A 1 96 ? -17.137 3.152 26.043 1.00 96.00 96 ALA A O 1
ATOM 823 N N . VAL A 1 97 ? -17.246 2.249 23.984 1.00 98.06 97 VAL A N 1
ATOM 824 C CA . VAL A 1 97 ? -18.646 1.807 24.085 1.00 98.06 97 VAL A CA 1
ATOM 825 C C . VAL A 1 97 ? -18.767 0.630 25.050 1.00 98.06 97 VAL A C 1
ATOM 827 O O . VAL A 1 97 ? -19.594 0.693 25.954 1.00 98.06 97 VAL A O 1
ATOM 830 N N . ARG A 1 98 ? -17.918 -0.400 24.929 1.00 97.06 98 ARG A N 1
ATOM 831 C CA . ARG A 1 98 ? -17.944 -1.576 25.824 1.00 97.06 98 ARG A CA 1
ATOM 832 C C . ARG A 1 98 ? -17.731 -1.202 27.292 1.00 97.06 98 ARG A C 1
ATOM 834 O O . ARG A 1 98 ? -18.437 -1.706 28.161 1.00 97.06 98 ARG A O 1
ATOM 841 N N . GLU A 1 99 ? -16.788 -0.307 27.572 1.00 96.88 99 GLU A N 1
ATOM 842 C CA . GLU A 1 99 ? -16.550 0.219 28.923 1.00 96.88 99 GLU A CA 1
ATOM 843 C C . GLU A 1 99 ? -17.788 0.961 29.449 1.00 96.88 99 GLU A C 1
ATOM 845 O O . GLU A 1 99 ? -18.233 0.736 30.577 1.00 96.88 99 GLU A O 1
ATOM 850 N N . GLN A 1 100 ? -18.425 1.784 28.610 1.00 97.19 100 GLN A N 1
ATOM 851 C CA . GLN A 1 100 ? -19.646 2.486 28.999 1.00 97.19 100 GLN A CA 1
ATOM 852 C C . GLN A 1 100 ? -20.839 1.539 29.213 1.00 97.19 100 GLN A C 1
ATOM 854 O O . GLN A 1 100 ? -21.634 1.759 30.126 1.00 97.19 100 GLN A O 1
ATOM 859 N N . GLU A 1 101 ? -20.965 0.465 28.432 1.00 97.06 101 GLU A N 1
ATOM 860 C CA . GLU A 1 101 ? -21.978 -0.576 28.651 1.00 97.06 101 GLU A CA 1
ATOM 861 C C . GLU A 1 101 ? -21.794 -1.265 30.010 1.00 97.06 101 GLU A C 1
ATOM 863 O O . GLU A 1 101 ? -22.775 -1.528 30.707 1.00 97.06 101 GLU A O 1
ATOM 868 N N . GLN A 1 102 ? -20.549 -1.514 30.432 1.00 96.75 102 GLN A N 1
ATOM 869 C CA . GLN A 1 102 ? -20.263 -2.037 31.772 1.00 96.75 102 GLN A CA 1
ATOM 870 C C . GLN A 1 102 ? -20.665 -1.043 32.872 1.00 96.75 102 GLN A C 1
ATOM 872 O O . GLN A 1 102 ? -21.256 -1.446 33.882 1.00 96.75 102 GLN A O 1
ATOM 877 N N . HIS A 1 103 ? -20.418 0.255 32.670 1.00 96.06 103 HIS A N 1
ATOM 878 C CA . HIS A 1 103 ? -20.873 1.297 33.594 1.00 96.06 103 HIS A CA 1
ATOM 879 C C . HIS A 1 103 ? -22.399 1.348 33.709 1.00 96.06 103 HIS A C 1
ATOM 881 O O . HIS A 1 103 ? -22.915 1.429 34.824 1.00 96.06 103 HIS A O 1
ATOM 887 N N . VAL A 1 104 ? -23.128 1.228 32.594 1.00 97.69 104 VAL A N 1
ATOM 888 C CA . VAL A 1 104 ? -24.598 1.143 32.609 1.00 97.69 104 VAL A CA 1
ATOM 889 C C . VAL A 1 104 ? -25.062 -0.077 33.403 1.00 97.69 104 VAL A C 1
ATOM 891 O O . VAL A 1 104 ? -25.873 0.084 34.310 1.00 97.69 104 VAL A O 1
ATOM 894 N N . ARG A 1 105 ? -24.497 -1.270 33.166 1.00 96.44 105 ARG A N 1
ATOM 895 C CA . ARG A 1 105 ? -24.850 -2.485 33.933 1.00 96.44 105 ARG A CA 1
ATOM 896 C C . ARG A 1 105 ? -24.621 -2.315 35.437 1.00 96.44 105 ARG A C 1
ATOM 898 O O . ARG A 1 105 ? -25.443 -2.740 36.246 1.00 96.44 105 ARG A O 1
ATOM 905 N N . THR A 1 106 ? -23.524 -1.663 35.815 1.00 96.31 106 THR A N 1
ATOM 906 C CA . THR A 1 106 ? -23.206 -1.376 37.222 1.00 96.31 106 THR A CA 1
ATOM 907 C C . THR A 1 106 ? -24.215 -0.398 37.834 1.00 96.31 106 THR A C 1
ATOM 909 O O . THR A 1 106 ? -24.681 -0.598 38.959 1.00 96.31 106 THR A O 1
ATOM 912 N N . ALA A 1 107 ? -24.599 0.641 37.087 1.00 96.19 107 ALA A N 1
ATOM 913 C CA . ALA A 1 107 ? -25.612 1.602 37.514 1.00 96.19 107 ALA A CA 1
ATOM 914 C C . ALA A 1 107 ? -27.005 0.958 37.643 1.00 96.19 107 ALA A C 1
ATOM 916 O O . ALA A 1 107 ? -27.714 1.228 38.610 1.00 96.19 107 ALA A O 1
ATOM 917 N N . GLU A 1 108 ? -27.377 0.051 36.733 1.00 97.06 108 GLU A N 1
ATOM 918 C CA . GLU A 1 108 ? -28.620 -0.730 36.815 1.00 97.06 108 GLU A CA 1
ATOM 919 C C . GLU A 1 108 ? -28.653 -1.619 38.059 1.00 97.06 108 GLU A C 1
ATOM 921 O O . GLU A 1 108 ? -29.666 -1.668 38.759 1.00 97.06 108 GLU A O 1
ATOM 926 N N . GLN A 1 109 ? -27.546 -2.303 38.365 1.00 96.56 109 GLN A N 1
ATOM 927 C CA . GLN A 1 109 ? -27.442 -3.108 39.580 1.00 96.56 109 GLN A CA 1
ATOM 928 C C . GLN A 1 109 ? -27.576 -2.236 40.835 1.00 96.56 109 GLN A C 1
ATOM 930 O O . GLN A 1 109 ? -28.344 -2.571 41.736 1.00 96.56 109 GLN A O 1
ATOM 935 N N . THR A 1 110 ? -26.891 -1.091 40.866 1.00 96.75 110 THR A N 1
ATOM 936 C CA . THR A 1 110 ? -26.974 -0.137 41.983 1.00 96.75 110 THR A CA 1
ATOM 937 C C . THR A 1 110 ? -28.406 0.363 42.183 1.00 96.75 110 THR A C 1
ATOM 939 O O . THR A 1 110 ? -28.885 0.419 43.318 1.00 96.75 110 THR A O 1
ATOM 942 N N . LEU A 1 111 ? -29.119 0.667 41.090 1.00 97.62 111 LEU A N 1
ATOM 943 C CA . LEU A 1 111 ? -30.525 1.058 41.148 1.00 97.62 111 LEU A CA 1
ATOM 944 C C . LEU A 1 111 ? -31.384 -0.059 41.754 1.00 97.62 111 LEU A C 1
ATOM 946 O O . LEU A 1 111 ? -32.100 0.204 42.717 1.00 97.62 111 LEU A O 1
ATOM 950 N N . ARG A 1 112 ? -31.256 -1.306 41.278 1.00 96.94 112 ARG A N 1
ATOM 951 C CA . ARG A 1 112 ? -32.006 -2.456 41.824 1.00 96.94 112 ARG A CA 1
ATOM 952 C C . ARG A 1 112 ? -31.767 -2.651 43.323 1.00 96.94 112 ARG A C 1
ATOM 954 O O . ARG A 1 112 ? -32.706 -2.911 44.073 1.00 96.94 112 ARG A O 1
ATOM 961 N N . GLU A 1 113 ? -30.523 -2.505 43.776 1.00 96.44 113 GLU A N 1
ATOM 962 C CA . GLU A 1 113 ? -30.183 -2.586 45.201 1.00 96.44 113 GLU A CA 1
ATOM 963 C C . GLU A 1 113 ? -30.817 -1.444 46.010 1.00 96.44 113 GLU A C 1
ATOM 965 O O . GLU A 1 113 ? -31.311 -1.673 47.117 1.00 96.44 113 GLU A O 1
ATOM 970 N N . SER A 1 114 ? -30.835 -0.220 45.472 1.00 95.88 114 SER A N 1
ATOM 971 C CA . SER A 1 114 ? -31.495 0.919 46.121 1.00 95.88 114 SER A CA 1
ATOM 972 C C . SER A 1 114 ? -33.020 0.770 46.178 1.00 95.88 114 SER A C 1
ATOM 974 O O . SER A 1 114 ? -33.588 0.946 47.254 1.00 95.88 114 SER A O 1
ATOM 976 N N . GLU A 1 115 ? -33.660 0.323 45.093 1.00 96.56 115 GLU A N 1
ATOM 977 C CA . GLU A 1 115 ? -35.104 0.057 45.027 1.00 96.56 115 GLU A CA 1
ATOM 978 C C . GLU A 1 115 ? -35.511 -1.043 46.019 1.00 96.56 115 GLU A C 1
ATOM 980 O O . GLU A 1 115 ? -36.505 -0.912 46.733 1.00 96.56 115 GLU A O 1
ATOM 985 N N . SER A 1 116 ? -34.705 -2.105 46.141 1.00 96.19 116 SER A N 1
ATOM 986 C CA . SER A 1 116 ? -34.929 -3.161 47.135 1.00 96.19 116 SER A CA 1
ATOM 987 C C . SER A 1 116 ? -34.845 -2.634 48.574 1.00 96.19 116 SER A C 1
ATOM 989 O O . SER A 1 116 ? -35.688 -2.975 49.409 1.00 96.19 116 SER A O 1
ATOM 991 N N . ARG A 1 117 ? -33.867 -1.768 48.877 1.00 96.00 117 ARG A N 1
ATOM 992 C CA . ARG A 1 117 ? -33.731 -1.143 50.204 1.00 96.00 117 ARG A CA 1
ATOM 993 C C . ARG A 1 117 ? -34.867 -0.176 50.510 1.00 96.00 117 ARG A C 1
ATOM 995 O O . ARG A 1 117 ? -35.344 -0.160 51.640 1.00 96.00 117 ARG A O 1
ATOM 1002 N N . GLU A 1 118 ? -35.309 0.605 49.530 1.00 97.00 118 GLU A N 1
ATOM 1003 C CA . GLU A 1 118 ? -36.465 1.489 49.674 1.00 97.00 118 GLU A CA 1
ATOM 1004 C C . GLU A 1 118 ? -37.739 0.693 49.958 1.00 97.00 118 GLU A C 1
ATOM 1006 O O . GLU A 1 118 ? -38.465 1.036 50.890 1.00 97.00 118 GLU A O 1
ATOM 1011 N N . ALA A 1 119 ? -37.979 -0.398 49.223 1.00 96.06 119 ALA A N 1
ATOM 1012 C CA . ALA A 1 119 ? -39.122 -1.277 49.455 1.00 96.06 119 ALA A CA 1
ATOM 1013 C C . ALA A 1 119 ? -39.103 -1.879 50.870 1.00 96.06 119 ALA A C 1
ATOM 1015 O O . ALA A 1 119 ? -40.125 -1.876 51.558 1.00 96.06 119 ALA A O 1
ATOM 1016 N N . ALA A 1 120 ? -37.936 -2.335 51.338 1.00 95.94 120 ALA A N 1
ATOM 1017 C CA . ALA A 1 120 ? -37.770 -2.843 52.698 1.00 95.94 120 ALA A CA 1
ATOM 1018 C C . ALA A 1 120 ? -38.000 -1.754 53.763 1.00 95.94 120 ALA A C 1
ATOM 1020 O O . ALA A 1 120 ? -38.673 -2.004 54.763 1.00 95.94 120 ALA A O 1
ATOM 1021 N N . ALA A 1 121 ? -37.482 -0.540 53.546 1.00 96.12 121 ALA A N 1
ATOM 1022 C CA . ALA A 1 121 ? -37.679 0.587 54.455 1.00 96.12 121 ALA A CA 1
ATOM 1023 C C . ALA A 1 121 ? -39.152 1.023 54.514 1.00 96.12 121 ALA A C 1
ATOM 1025 O O . ALA A 1 121 ? -39.670 1.257 55.602 1.00 96.12 121 ALA A O 1
ATOM 1026 N N . ARG A 1 122 ? -39.845 1.038 53.369 1.00 96.50 122 ARG A N 1
ATOM 1027 C CA . ARG A 1 122 ? -41.281 1.327 53.278 1.00 96.50 122 ARG A CA 1
ATOM 1028 C C . ARG A 1 122 ? -42.120 0.290 54.022 1.00 96.50 122 ARG A C 1
ATOM 1030 O O . ARG A 1 122 ? -43.030 0.653 54.757 1.00 96.50 122 ARG A O 1
ATOM 1037 N N . ALA A 1 123 ? -41.808 -0.996 53.861 1.00 96.25 123 ALA A N 1
ATOM 1038 C CA . ALA A 1 123 ? -42.488 -2.062 54.595 1.00 96.25 123 ALA A CA 1
ATOM 1039 C C . ALA A 1 123 ? -42.263 -1.934 56.114 1.00 96.25 123 ALA A C 1
ATOM 1041 O O . ALA A 1 123 ? -43.195 -2.105 56.897 1.00 96.25 123 ALA A O 1
ATOM 1042 N N . ALA A 1 124 ? -41.044 -1.581 56.537 1.00 95.38 124 ALA A N 1
ATOM 1043 C CA . ALA A 1 124 ? -40.729 -1.347 57.944 1.00 95.38 124 ALA A CA 1
ATOM 1044 C C . ALA A 1 124 ? -41.436 -0.104 58.517 1.00 95.38 124 ALA A C 1
ATOM 1046 O O . ALA A 1 124 ? -41.869 -0.139 59.667 1.00 95.38 124 ALA A O 1
ATOM 1047 N N . GLU A 1 125 ? -41.574 0.971 57.737 1.00 96.25 125 GLU A N 1
ATOM 1048 C CA . GLU A 1 125 ? -42.369 2.150 58.102 1.00 96.25 125 GLU A CA 1
ATOM 1049 C C . GLU A 1 125 ? -43.848 1.789 58.270 1.00 96.25 125 GLU A C 1
ATOM 1051 O O . GLU A 1 125 ? -44.424 2.099 59.309 1.00 96.25 125 GLU A O 1
ATOM 1056 N N . GLN A 1 126 ? -44.439 1.067 57.310 1.00 95.56 126 GLN A N 1
ATOM 1057 C CA . GLN A 1 126 ? -45.835 0.618 57.385 1.00 95.56 126 GLN A CA 1
ATOM 1058 C C . GLN A 1 126 ? -46.092 -0.269 58.608 1.00 95.56 126 GLN A C 1
ATOM 1060 O O . GLN A 1 126 ? -47.098 -0.094 59.295 1.00 95.56 126 GLN A O 1
ATOM 1065 N N . GLN A 1 127 ? -45.172 -1.187 58.922 1.00 95.38 127 GLN A N 1
ATOM 1066 C CA . GLN A 1 127 ? -45.285 -2.012 60.123 1.00 95.38 127 GLN A CA 1
ATOM 1067 C C . GLN A 1 127 ? -45.169 -1.170 61.401 1.00 95.38 127 GLN A C 1
ATOM 1069 O O . GLN A 1 127 ? -45.950 -1.359 62.328 1.00 95.38 127 GLN A O 1
ATOM 1074 N N . ALA A 1 128 ? -44.225 -0.226 61.459 1.00 94.81 128 ALA A N 1
ATOM 1075 C CA . ALA A 1 128 ? -44.065 0.644 62.623 1.00 94.81 128 ALA A CA 1
ATOM 1076 C C . ALA A 1 128 ? -45.282 1.563 62.833 1.00 94.81 128 ALA A C 1
ATOM 1078 O O . ALA A 1 128 ? -45.675 1.792 63.974 1.00 94.81 128 ALA A O 1
ATOM 1079 N N . GLN A 1 129 ? -45.904 2.030 61.746 1.00 95.56 129 GLN A N 1
ATOM 1080 C CA . GLN A 1 129 ? -47.150 2.794 61.775 1.00 95.56 129 GLN A CA 1
ATOM 1081 C C . GLN A 1 129 ? -48.316 1.951 62.315 1.00 95.56 129 GLN A C 1
ATOM 1083 O O . GLN A 1 129 ? -49.093 2.425 63.142 1.00 95.56 129 GLN A O 1
ATOM 1088 N N . ALA A 1 130 ? -48.429 0.689 61.883 1.00 95.19 130 ALA A N 1
ATOM 1089 C CA . ALA A 1 130 ? -49.442 -0.235 62.391 1.00 95.19 130 ALA A CA 1
ATOM 1090 C C . ALA A 1 130 ? -49.240 -0.548 63.887 1.00 95.19 130 ALA A C 1
ATOM 1092 O O . ALA A 1 130 ? -50.204 -0.549 64.651 1.00 95.19 130 ALA A O 1
ATOM 1093 N N . ASP A 1 131 ? -47.992 -0.755 64.322 1.00 94.06 131 ASP A N 1
ATOM 1094 C CA . ASP A 1 131 ? -47.648 -0.974 65.731 1.00 94.06 131 ASP A CA 1
ATOM 1095 C C . ASP A 1 131 ? -47.970 0.255 66.605 1.00 94.06 131 ASP A C 1
ATOM 1097 O O . ASP A 1 131 ? -48.438 0.101 67.736 1.00 94.06 131 ASP A O 1
ATOM 1101 N N . GLU A 1 132 ? -47.716 1.471 66.107 1.00 95.19 132 GLU A N 1
ATOM 1102 C CA . GLU A 1 132 ? -48.087 2.721 66.783 1.00 95.19 132 GLU A CA 1
ATOM 1103 C C . GLU A 1 132 ? -49.609 2.860 66.898 1.00 95.19 132 GLU A C 1
ATOM 1105 O O . GLU A 1 132 ? -50.113 3.102 67.994 1.00 95.19 132 GLU A O 1
ATOM 1110 N N . ALA A 1 133 ? -50.347 2.622 65.809 1.00 94.38 133 ALA A N 1
ATOM 1111 C CA . ALA A 1 133 ? -51.808 2.643 65.820 1.00 94.38 133 ALA A CA 1
ATOM 1112 C C . ALA A 1 133 ? -52.389 1.612 66.805 1.00 94.38 133 ALA A C 1
ATOM 1114 O O . ALA A 1 133 ? -53.312 1.917 67.558 1.00 94.38 133 ALA A O 1
ATOM 1115 N N . GLN A 1 134 ? -51.814 0.407 66.875 1.00 93.69 134 GLN A N 1
ATOM 1116 C CA . GLN A 1 134 ? -52.234 -0.601 67.849 1.00 93.69 134 GLN A CA 1
ATOM 1117 C C . GLN A 1 134 ? -51.909 -0.186 69.292 1.00 93.69 134 GLN A C 1
ATOM 1119 O O . GLN A 1 134 ? -52.703 -0.439 70.200 1.00 93.69 134 GLN A O 1
ATOM 1124 N N . ALA A 1 135 ? -50.754 0.444 69.529 1.00 93.38 135 ALA A N 1
ATOM 1125 C CA . ALA A 1 135 ? -50.400 0.973 70.845 1.00 93.38 135 ALA A CA 1
ATOM 1126 C C . ALA A 1 135 ? -51.347 2.103 71.282 1.00 93.38 135 ALA A C 1
ATOM 1128 O O . ALA A 1 135 ? -51.704 2.159 72.458 1.00 93.38 135 ALA A O 1
ATOM 1129 N N . GLN A 1 136 ? -51.798 2.936 70.340 1.00 94.31 136 GLN A N 1
ATOM 1130 C CA . GLN A 1 136 ? -52.796 3.981 70.563 1.00 94.31 136 GLN A CA 1
ATOM 1131 C C . GLN A 1 136 ? -54.151 3.382 70.971 1.00 94.31 136 GLN A C 1
ATOM 1133 O O . GLN A 1 136 ? -54.683 3.735 72.020 1.00 94.31 136 GLN A O 1
ATOM 1138 N N . VAL A 1 137 ? -54.654 2.389 70.229 1.00 94.81 137 VAL A N 1
ATOM 1139 C CA . VAL A 1 137 ? -55.899 1.670 70.575 1.00 94.81 137 VAL A CA 1
ATOM 1140 C C . VAL A 1 137 ? -55.804 1.004 71.957 1.00 94.81 137 VAL A C 1
ATOM 1142 O O . VAL A 1 137 ? -56.749 1.033 72.744 1.00 94.81 137 VAL A O 1
ATOM 1145 N N . ASN A 1 138 ? -54.651 0.416 72.292 1.00 92.38 138 ASN A N 1
ATOM 1146 C CA . ASN A 1 138 ? -54.430 -0.200 73.604 1.00 92.38 138 ASN A CA 1
ATOM 1147 C C . ASN A 1 138 ? -54.399 0.828 74.746 1.00 92.38 138 ASN A C 1
ATOM 1149 O O . ASN A 1 138 ? -54.768 0.489 75.873 1.00 92.38 138 ASN A O 1
ATOM 1153 N N . LEU A 1 139 ? -53.924 2.049 74.483 1.00 93.56 139 LEU A N 1
ATOM 1154 C CA . LEU A 1 139 ? -53.971 3.145 75.444 1.00 93.56 139 LEU A CA 1
ATOM 1155 C C . LEU A 1 139 ? -55.417 3.592 75.673 1.00 93.56 139 LEU A C 1
ATOM 1157 O O . LEU A 1 139 ? -55.854 3.597 76.819 1.00 93.56 139 LEU A O 1
ATOM 1161 N N . GLU A 1 140 ? -56.176 3.839 74.605 1.00 92.94 140 GLU A N 1
ATOM 1162 C CA . GLU A 1 140 ? -57.596 4.218 74.679 1.00 92.94 140 GLU A CA 1
ATOM 1163 C C . GLU A 1 140 ? -58.428 3.162 75.426 1.00 92.94 140 GLU A C 1
ATOM 1165 O O . GLU A 1 140 ? -59.239 3.486 76.293 1.00 92.94 140 GLU A O 1
ATOM 1170 N N . SER A 1 141 ? -58.178 1.872 75.171 1.00 92.12 141 SER A N 1
ATOM 1171 C CA . SER A 1 141 ? -58.828 0.783 75.910 1.00 92.12 141 SER A CA 1
ATOM 1172 C C . SER A 1 141 ? -58.436 0.748 77.393 1.00 92.12 141 SER A C 1
ATOM 1174 O O . SER A 1 141 ? -59.273 0.392 78.226 1.00 92.12 141 SER A O 1
ATOM 1176 N N . ALA A 1 142 ? -57.185 1.069 77.737 1.00 91.19 142 ALA A N 1
ATOM 1177 C CA . ALA A 1 142 ? -56.729 1.119 79.125 1.00 91.19 142 ALA A CA 1
ATOM 1178 C C . ALA A 1 142 ? -57.311 2.332 79.868 1.00 91.19 142 ALA A C 1
ATOM 1180 O O . ALA A 1 142 ? -57.691 2.201 81.030 1.00 91.19 142 ALA A O 1
ATOM 1181 N N . GLU A 1 143 ? -57.428 3.478 79.197 1.00 92.06 143 GLU A N 1
ATOM 1182 C CA . GLU A 1 143 ? -58.068 4.691 79.719 1.00 92.06 143 GLU A CA 1
ATOM 1183 C C . GLU A 1 143 ? -59.573 4.479 79.932 1.00 92.06 143 GLU A C 1
ATOM 1185 O O . GLU A 1 143 ? -60.099 4.824 80.989 1.00 92.06 143 GLU A O 1
ATOM 1190 N N . ALA A 1 144 ? -60.260 3.806 79.002 1.00 90.56 144 ALA A N 1
ATOM 1191 C CA . ALA A 1 144 ? -61.659 3.413 79.178 1.00 90.56 144 ALA A CA 1
ATOM 1192 C C . ALA A 1 144 ? -61.851 2.445 80.363 1.00 90.56 144 ALA A C 1
ATOM 1194 O O . ALA A 1 144 ? -62.800 2.583 81.136 1.00 90.56 144 ALA A O 1
ATOM 1195 N N . ALA A 1 145 ? -60.940 1.480 80.542 1.00 90.06 145 ALA A N 1
ATOM 1196 C CA . ALA A 1 145 ? -60.966 0.563 81.682 1.00 90.06 145 ALA A CA 1
ATOM 1197 C C . ALA A 1 145 ? -60.686 1.273 83.017 1.00 90.06 145 ALA A C 1
ATOM 1199 O O . ALA A 1 145 ? -61.304 0.925 84.025 1.00 90.06 145 ALA A O 1
ATOM 1200 N N . LEU A 1 146 ? -59.792 2.269 83.022 1.00 91.06 146 LEU A N 1
ATOM 1201 C CA . LEU A 1 146 ? -59.547 3.133 84.175 1.00 91.06 146 LEU A CA 1
ATOM 1202 C C . LEU A 1 146 ? -60.801 3.936 84.530 1.00 91.06 146 LEU A C 1
ATOM 1204 O O . LEU A 1 146 ? -61.246 3.858 85.669 1.00 91.06 146 LEU A O 1
ATOM 1208 N N . SER A 1 147 ? -61.424 4.596 83.553 1.00 91.38 147 SER A N 1
ATOM 1209 C CA . SER A 1 147 ? -62.669 5.346 83.754 1.00 91.38 147 SER A CA 1
ATOM 1210 C C . SER A 1 147 ? -63.800 4.459 84.300 1.00 91.38 147 SER A C 1
ATOM 1212 O O . SER A 1 147 ? -64.510 4.845 85.227 1.00 91.38 147 SER A O 1
ATOM 1214 N N . ALA A 1 148 ? -63.931 3.222 83.804 1.00 88.62 148 ALA A N 1
ATOM 1215 C CA . ALA A 1 148 ? -64.895 2.256 84.332 1.00 88.62 148 ALA A CA 1
ATOM 1216 C C . ALA A 1 148 ? -64.562 1.788 85.763 1.00 88.62 148 ALA A C 1
ATOM 1218 O O . ALA A 1 148 ? -65.471 1.547 86.559 1.00 88.62 148 ALA A O 1
ATOM 1219 N N . ALA A 1 149 ? -63.277 1.637 86.101 1.00 87.38 149 ALA A N 1
ATOM 1220 C CA . ALA A 1 149 ? -62.838 1.281 87.450 1.00 87.38 149 ALA A CA 1
ATOM 1221 C C . ALA A 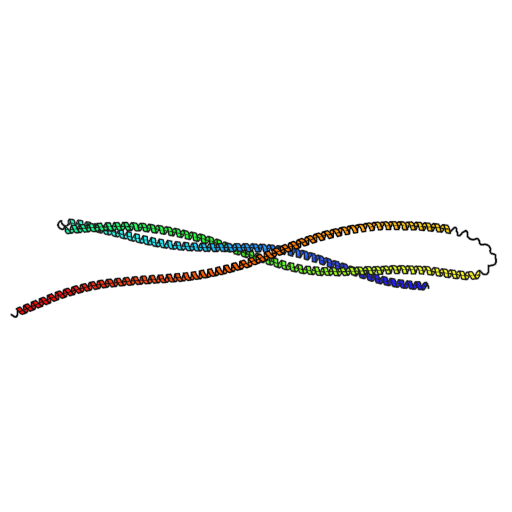1 149 ? -63.057 2.429 88.448 1.00 87.38 149 ALA A C 1
ATOM 1223 O O . ALA A 1 149 ? -63.466 2.166 89.576 1.00 87.38 149 ALA A O 1
ATOM 1224 N N . GLU A 1 150 ? -62.831 3.675 88.027 1.00 88.25 150 GLU A N 1
ATOM 1225 C CA . GLU A 1 150 ? -63.116 4.886 88.804 1.00 88.25 150 GLU A CA 1
ATOM 1226 C C . GLU A 1 150 ? -64.624 5.021 89.064 1.00 88.25 150 GLU A C 1
ATOM 1228 O O . GLU A 1 150 ? -65.034 5.119 90.216 1.00 88.25 150 GLU A O 1
ATOM 1233 N N . ALA A 1 151 ? -65.467 4.853 88.039 1.00 85.75 151 ALA A N 1
ATOM 1234 C CA . ALA A 1 151 ? -66.924 4.850 88.207 1.00 85.75 151 ALA A CA 1
ATOM 1235 C C . ALA A 1 151 ? -67.427 3.720 89.133 1.00 85.75 151 ALA A C 1
ATOM 1237 O O . ALA A 1 151 ? -68.380 3.900 89.894 1.00 85.75 151 ALA A O 1
ATOM 1238 N N . ALA A 1 152 ? -66.794 2.542 89.089 1.00 83.31 152 ALA A N 1
ATOM 1239 C CA . ALA A 1 152 ? -67.114 1.432 89.987 1.00 83.31 152 ALA A CA 1
ATOM 1240 C C . ALA A 1 152 ? -66.666 1.694 91.435 1.00 83.31 152 ALA A C 1
ATOM 1242 O O . ALA A 1 152 ? -67.339 1.250 92.365 1.00 83.31 152 ALA A O 1
ATOM 1243 N N . LEU A 1 153 ? -65.552 2.406 91.632 1.00 84.25 153 LEU A N 1
ATOM 1244 C CA . LEU A 1 153 ? -65.099 2.865 92.945 1.00 84.25 153 LEU A CA 1
ATOM 1245 C C . LEU A 1 153 ? -66.062 3.909 93.529 1.00 84.25 153 LEU A C 1
ATOM 1247 O O . LEU A 1 153 ? -66.434 3.789 94.697 1.00 84.25 153 LEU A O 1
ATOM 1251 N N . ASP A 1 154 ? -66.522 4.864 92.719 1.00 82.94 154 ASP A N 1
ATOM 1252 C CA . ASP A 1 154 ? -67.531 5.853 93.119 1.00 82.94 154 ASP A CA 1
ATOM 1253 C C . ASP A 1 154 ? -68.854 5.175 93.519 1.00 82.94 154 ASP A C 1
ATOM 1255 O O . ASP A 1 154 ? -69.425 5.471 94.569 1.00 82.94 154 ASP A O 1
ATOM 1259 N N . ALA A 1 155 ? -69.313 4.192 92.734 1.00 80.94 155 ALA A N 1
ATOM 1260 C CA . ALA A 1 155 ? -70.517 3.417 93.035 1.00 80.94 155 ALA A CA 1
ATOM 1261 C C . ALA A 1 155 ? -70.380 2.548 94.301 1.00 80.94 155 ALA A C 1
ATOM 1263 O O . ALA A 1 155 ? -71.314 2.475 95.101 1.00 80.94 155 ALA A O 1
ATOM 1264 N N . ALA A 1 156 ? -69.223 1.907 94.512 1.00 76.44 156 ALA A N 1
ATOM 1265 C CA . ALA A 1 156 ? -68.948 1.111 95.711 1.00 76.44 156 ALA A CA 1
ATOM 1266 C C . ALA A 1 156 ? -68.875 1.980 96.976 1.00 76.44 156 ALA A C 1
ATOM 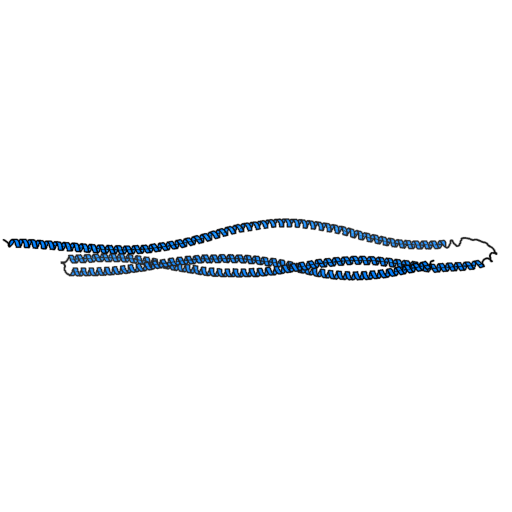1268 O O . ALA A 1 156 ? -69.334 1.560 98.036 1.00 76.44 156 ALA A O 1
ATOM 1269 N N . SER A 1 157 ? -68.355 3.204 96.849 1.00 74.44 157 SER A N 1
ATOM 1270 C CA . SER A 1 157 ? -68.292 4.186 97.939 1.00 74.44 157 SER A CA 1
ATOM 1271 C C . SER A 1 157 ? -69.672 4.759 98.298 1.00 74.44 157 SER A C 1
ATOM 1273 O O . SER A 1 157 ? -69.874 5.198 99.425 1.00 74.44 157 SER A O 1
ATOM 1275 N N . ALA A 1 158 ? -70.641 4.713 97.376 1.00 72.75 158 ALA A N 1
ATOM 1276 C CA . ALA A 1 158 ? -72.008 5.197 97.584 1.00 72.75 158 ALA A CA 1
ATOM 1277 C C . ALA A 1 158 ? -72.989 4.156 98.176 1.00 72.75 158 ALA A C 1
ATOM 1279 O O . ALA A 1 158 ? -74.061 4.544 98.638 1.00 72.75 158 ALA A O 1
ATOM 1280 N N . GLN A 1 159 ? -72.676 2.849 98.153 1.00 66.88 159 GLN A N 1
ATOM 1281 C CA . GLN A 1 159 ? -73.636 1.780 98.499 1.00 66.88 159 GLN A CA 1
ATOM 1282 C C . GLN A 1 159 ? -73.658 1.318 99.976 1.00 66.88 159 GLN A C 1
ATOM 1284 O O . GLN A 1 159 ? -74.663 0.719 100.350 1.00 66.88 159 GLN A O 1
ATOM 1289 N N . SER A 1 160 ? -72.635 1.570 100.813 1.00 53.19 160 SER A N 1
ATOM 1290 C CA . SER A 1 160 ? -72.670 1.508 102.304 1.00 53.19 160 SER A CA 1
ATOM 1291 C C . SER A 1 160 ? -71.250 1.591 102.907 1.00 53.19 160 SER A C 1
ATOM 1293 O O . SER A 1 160 ? -70.335 0.931 102.412 1.00 53.19 160 SER A O 1
ATOM 1295 N N . GLU A 1 161 ? -71.076 2.325 104.017 1.00 55.91 161 GLU A N 1
ATOM 1296 C CA . GLU A 1 161 ? -69.808 2.474 104.768 1.00 55.91 161 GLU A CA 1
ATOM 1297 C C . GLU A 1 161 ? -69.317 1.175 105.454 1.00 55.91 161 GLU A C 1
ATOM 1299 O O . GLU A 1 161 ? -68.153 1.084 105.849 1.00 55.91 161 GLU A O 1
ATOM 1304 N N . GLU A 1 162 ? -70.155 0.135 105.562 1.00 51.81 162 GLU A N 1
ATOM 1305 C CA . GLU A 1 162 ? -69.816 -1.114 106.271 1.00 51.81 162 GLU A CA 1
ATOM 1306 C C . GLU A 1 162 ? -69.032 -2.138 105.425 1.00 51.81 162 GLU A C 1
ATOM 1308 O O . GLU A 1 162 ? -68.490 -3.101 105.968 1.00 51.81 162 GLU A O 1
ATOM 1313 N N . ASN A 1 163 ? -68.904 -1.945 104.105 1.00 64.75 163 ASN A N 1
ATOM 1314 C CA . ASN A 1 163 ? -68.254 -2.915 103.210 1.00 64.75 163 ASN A CA 1
ATOM 1315 C C . ASN A 1 163 ? -66.837 -2.482 102.784 1.00 64.75 163 ASN A C 1
ATOM 1317 O O . ASN A 1 163 ? -66.498 -2.437 101.598 1.00 64.75 163 ASN A O 1
ATOM 1321 N N . GLN A 1 164 ? -65.987 -2.171 103.772 1.00 68.56 164 GLN A N 1
ATOM 1322 C CA . GLN A 1 164 ? -64.603 -1.692 103.587 1.00 68.56 164 GLN A CA 1
ATOM 1323 C C . GLN A 1 164 ? -63.752 -2.581 102.659 1.00 68.56 164 GLN A C 1
ATOM 1325 O O . GLN A 1 164 ? -62.877 -2.083 101.949 1.00 68.56 164 GLN A O 1
ATOM 1330 N N . ALA A 1 165 ? -64.028 -3.888 102.603 1.00 71.94 165 ALA A N 1
ATOM 1331 C CA . ALA A 1 165 ? -63.345 -4.816 101.703 1.00 71.94 165 ALA A CA 1
ATOM 1332 C C . ALA A 1 165 ? -63.652 -4.552 100.213 1.00 71.94 165 ALA A C 1
ATOM 1334 O O . ALA A 1 165 ? -62.760 -4.671 99.373 1.00 71.94 165 ALA A O 1
ATOM 1335 N N . ALA A 1 166 ? -64.886 -4.158 99.877 1.00 70.81 166 ALA A N 1
ATOM 1336 C CA . ALA A 1 166 ? -65.292 -3.855 98.503 1.00 70.81 166 ALA A CA 1
ATOM 1337 C C . ALA A 1 166 ? -64.686 -2.530 98.005 1.00 70.81 166 ALA A C 1
ATOM 1339 O O . ALA A 1 166 ? -64.214 -2.459 96.870 1.00 70.81 166 ALA A O 1
ATOM 1340 N N . ILE A 1 167 ? -64.616 -1.518 98.877 1.00 76.50 167 ILE A N 1
ATOM 1341 C CA . ILE A 1 167 ? -63.975 -0.223 98.593 1.00 76.50 167 ILE A CA 1
ATOM 1342 C C . ILE A 1 167 ? -62.460 -0.400 98.398 1.00 76.50 167 ILE A C 1
ATOM 1344 O O . ILE A 1 167 ? -61.895 0.101 97.426 1.00 76.50 167 ILE A O 1
ATOM 1348 N N . ALA A 1 168 ? -61.796 -1.185 99.255 1.00 78.94 168 ALA A N 1
ATOM 1349 C CA . ALA A 1 168 ? -60.372 -1.498 99.107 1.00 78.94 168 ALA A CA 1
ATOM 1350 C C . ALA A 1 168 ? -60.066 -2.264 97.803 1.00 78.94 168 ALA A C 1
ATOM 1352 O O . ALA A 1 168 ? -59.082 -1.968 97.121 1.00 78.94 168 ALA A O 1
ATOM 1353 N N . ALA A 1 169 ? -60.926 -3.214 97.415 1.00 78.94 169 ALA A N 1
ATOM 1354 C CA . ALA A 1 169 ? -60.797 -3.943 96.154 1.00 78.94 169 ALA A CA 1
ATOM 1355 C C . ALA A 1 169 ? -61.010 -3.039 94.924 1.00 78.94 169 ALA A C 1
ATOM 1357 O O . ALA A 1 169 ? -60.284 -3.167 93.934 1.00 78.94 169 ALA A O 1
ATOM 1358 N N . ALA A 1 170 ? -61.961 -2.102 94.984 1.00 81.81 170 ALA A N 1
ATOM 1359 C CA . ALA A 1 170 ? -62.183 -1.116 93.930 1.00 81.81 170 ALA A CA 1
ATOM 1360 C C . ALA A 1 170 ? -60.999 -0.137 93.799 1.00 81.81 170 ALA A C 1
ATOM 1362 O O . ALA A 1 170 ? -60.536 0.108 92.685 1.00 81.81 170 ALA A O 1
ATOM 1363 N N . HIS A 1 171 ? -60.420 0.325 94.914 1.00 84.81 171 HIS A N 1
ATOM 1364 C CA . HIS A 1 171 ? -59.199 1.141 94.910 1.00 84.81 171 HIS A CA 1
ATOM 1365 C C . HIS A 1 171 ? -58.010 0.404 94.287 1.00 84.81 171 HIS A C 1
ATOM 1367 O O . HIS A 1 171 ? -57.332 0.951 93.419 1.00 84.81 171 HIS A O 1
ATOM 1373 N N . ALA A 1 172 ? -57.781 -0.857 94.669 1.00 84.44 172 ALA A N 1
ATOM 1374 C CA . ALA A 1 172 ? -56.722 -1.675 94.080 1.00 84.44 172 ALA A CA 1
ATOM 1375 C C . ALA A 1 172 ? -56.897 -1.831 92.559 1.00 84.44 172 ALA A C 1
ATOM 1377 O O . ALA A 1 172 ? -55.918 -1.805 91.809 1.00 84.44 172 ALA A O 1
ATOM 1378 N N . ARG A 1 173 ? -58.147 -1.935 92.093 1.00 87.25 173 ARG A N 1
ATOM 1379 C CA . ARG A 1 173 ? -58.490 -2.023 90.670 1.00 87.25 173 ARG A CA 1
ATOM 1380 C C . ARG A 1 173 ? -58.238 -0.709 89.924 1.00 87.25 173 ARG A C 1
ATOM 1382 O O . ARG A 1 173 ? -57.708 -0.760 88.815 1.00 87.25 173 ARG A O 1
ATOM 1389 N N . VAL A 1 174 ? -58.525 0.446 90.530 1.00 88.75 174 VAL A N 1
ATOM 1390 C CA . VAL A 1 174 ? -58.148 1.767 89.986 1.00 88.75 174 VAL A CA 1
ATOM 1391 C C . VAL A 1 174 ? -56.628 1.893 89.884 1.00 88.75 174 VAL A C 1
ATOM 1393 O O . VAL A 1 174 ? -56.116 2.172 88.803 1.00 88.75 174 VAL A O 1
ATOM 1396 N N . THR A 1 175 ? -55.880 1.586 90.948 1.00 89.12 175 THR A N 1
ATOM 1397 C CA . THR A 1 175 ? -54.405 1.622 90.926 1.00 89.12 175 THR A CA 1
ATOM 1398 C C . THR A 1 175 ? -53.821 0.680 89.868 1.00 89.12 175 THR A C 1
ATOM 1400 O O . THR A 1 175 ? -52.875 1.030 89.160 1.00 89.12 175 THR A O 1
ATOM 1403 N N . GLN A 1 176 ? -54.400 -0.511 89.696 1.00 89.81 176 GLN A N 1
ATOM 1404 C CA . GLN A 1 176 ? -54.005 -1.441 88.639 1.00 89.81 176 GLN A CA 1
ATOM 1405 C C . GLN A 1 176 ? -54.248 -0.857 87.238 1.00 89.81 176 GLN A C 1
ATOM 1407 O O . GLN A 1 176 ? -53.381 -0.980 86.368 1.00 89.81 176 GLN A O 1
ATOM 1412 N N . CYS A 1 177 ? -55.389 -0.198 87.017 1.00 90.75 177 CYS A N 1
ATOM 1413 C CA . CYS A 1 177 ? -55.698 0.454 85.745 1.00 90.75 177 CYS A CA 1
ATOM 1414 C C . CYS A 1 177 ? -54.788 1.670 85.488 1.00 90.75 177 CYS A C 1
ATOM 1416 O O . CYS A 1 177 ? -54.284 1.810 84.378 1.00 90.75 177 CYS A O 1
ATOM 1418 N N . GLN A 1 178 ? -54.469 2.478 86.505 1.00 92.19 178 GLN A N 1
ATOM 1419 C CA . GLN A 1 178 ? -53.521 3.602 86.405 1.00 92.19 178 GLN A CA 1
ATOM 1420 C C . GLN A 1 178 ? -52.113 3.137 86.011 1.00 92.19 178 GLN A C 1
ATOM 1422 O O . GLN A 1 178 ? -51.479 3.704 85.115 1.00 92.19 178 GLN A O 1
ATOM 1427 N N . ASN A 1 179 ? -51.636 2.051 86.626 1.00 91.88 179 ASN A N 1
ATOM 1428 C CA . ASN A 1 179 ? -50.374 1.420 86.243 1.00 91.88 179 ASN A CA 1
ATOM 1429 C C . ASN A 1 179 ? -50.414 0.924 84.792 1.00 91.88 179 ASN A C 1
ATOM 1431 O O . ASN A 1 179 ? -49.435 1.073 84.056 1.00 91.88 179 ASN A O 1
ATOM 1435 N N . LYS A 1 180 ? -51.548 0.364 84.354 1.00 92.12 180 LYS A N 1
ATOM 1436 C CA . LYS A 1 180 ? -51.714 -0.116 82.980 1.00 92.12 180 LYS A CA 1
ATOM 1437 C C . LYS A 1 180 ? -51.717 1.025 81.959 1.00 92.12 180 LYS A C 1
ATOM 1439 O O . LYS A 1 180 ? -51.033 0.903 80.946 1.00 92.12 180 LYS A O 1
ATOM 1444 N N . VAL A 1 181 ? -52.412 2.129 82.240 1.00 93.75 181 VAL A N 1
ATOM 1445 C CA . VAL A 1 181 ? -52.392 3.350 81.415 1.00 93.75 181 VAL A CA 1
ATOM 1446 C C . VAL A 1 181 ? -50.967 3.887 81.298 1.00 93.75 181 VAL A C 1
ATOM 1448 O O . VAL A 1 181 ? -50.487 4.097 80.188 1.00 93.75 181 VAL A O 1
ATOM 1451 N N . SER A 1 182 ? -50.235 3.992 82.410 1.00 93.12 182 SER A N 1
ATOM 1452 C CA . SER A 1 182 ? -48.843 4.471 82.415 1.00 93.12 182 SER A CA 1
ATOM 1453 C C . SER A 1 182 ? -47.911 3.588 81.563 1.00 93.12 182 SER A C 1
ATOM 1455 O O . SER A 1 182 ? -47.061 4.082 80.812 1.00 93.12 182 SER A O 1
ATOM 1457 N N . GLN A 1 183 ? -48.093 2.262 81.621 1.00 93.50 183 GLN A N 1
ATOM 1458 C CA . GLN A 1 183 ? -47.377 1.309 80.763 1.00 93.50 183 GLN A CA 1
ATOM 1459 C C . GLN A 1 183 ? -47.747 1.469 79.280 1.00 93.50 183 GLN A C 1
ATOM 1461 O O . GLN A 1 183 ? -46.857 1.444 78.423 1.00 93.50 183 GLN A O 1
ATOM 1466 N N . CYS A 1 184 ? -49.034 1.647 78.963 1.00 94.06 184 CYS A N 1
ATOM 1467 C CA . CYS A 1 184 ? -49.493 1.884 77.593 1.00 94.06 184 CYS A CA 1
ATOM 1468 C C . CYS A 1 184 ? -48.964 3.220 77.042 1.00 94.06 184 CYS A C 1
ATOM 1470 O O . CYS A 1 184 ? -48.470 3.237 75.919 1.00 94.06 184 CYS A O 1
ATOM 1472 N N . GLN A 1 185 ? -48.946 4.297 77.835 1.00 94.69 185 GLN A N 1
ATOM 1473 C CA . GLN A 1 185 ? -48.363 5.590 77.446 1.00 94.69 185 GLN A CA 1
ATOM 1474 C C . GLN A 1 185 ? -46.867 5.473 77.138 1.00 94.69 185 GLN A C 1
ATOM 1476 O O . GLN A 1 185 ? -46.397 5.962 76.111 1.00 94.69 185 GLN A O 1
ATOM 1481 N N . THR A 1 186 ? -46.115 4.771 77.990 1.00 95.00 186 THR A N 1
ATOM 1482 C CA . THR A 1 186 ? -44.684 4.519 77.753 1.00 95.00 186 THR A CA 1
ATOM 1483 C C . THR A 1 186 ? -44.470 3.714 76.469 1.00 95.00 186 THR A C 1
ATOM 1485 O O . THR A 1 186 ? -43.583 4.024 75.671 1.00 95.00 186 THR A O 1
ATOM 1488 N N . THR A 1 187 ? -45.304 2.696 76.241 1.00 95.12 187 THR A N 1
ATOM 1489 C CA . THR A 1 187 ? -45.249 1.863 75.031 1.00 95.12 187 THR A CA 1
ATOM 1490 C C . THR A 1 187 ? -45.548 2.689 73.783 1.00 95.12 187 THR A C 1
ATOM 1492 O O . THR A 1 187 ? -44.791 2.614 72.818 1.00 95.12 187 THR A O 1
ATOM 1495 N N . LEU A 1 188 ? -46.596 3.517 73.808 1.00 94.94 188 LEU A N 1
ATOM 1496 C CA . LEU A 1 188 ? -46.949 4.412 72.709 1.00 94.94 188 LEU A CA 1
ATOM 1497 C C . LEU A 1 188 ? -45.791 5.358 72.379 1.00 94.94 188 LEU A C 1
ATOM 1499 O O . LEU A 1 188 ? -45.346 5.383 71.238 1.00 94.94 188 LEU A O 1
ATOM 1503 N N . GLN A 1 189 ? -45.210 6.039 73.374 1.00 95.44 189 GLN A N 1
ATOM 1504 C CA . GLN A 1 189 ? -44.061 6.927 73.150 1.00 95.44 189 GLN A CA 1
ATOM 1505 C C . GLN A 1 189 ? -42.874 6.212 72.484 1.00 95.44 189 GLN A C 1
ATOM 1507 O O . GLN A 1 189 ? -42.213 6.777 71.607 1.00 95.44 189 GLN A O 1
ATOM 1512 N N . GLN A 1 190 ? -42.585 4.968 72.879 1.00 95.31 190 GLN A N 1
ATOM 1513 C CA . GLN A 1 190 ? -41.541 4.160 72.241 1.00 95.31 190 GLN A CA 1
ATOM 1514 C C . GLN A 1 190 ? -41.893 3.805 70.788 1.00 95.31 190 GLN A C 1
ATOM 1516 O O . GLN A 1 190 ? -41.021 3.869 69.912 1.00 95.31 190 GLN A O 1
ATOM 1521 N N . ARG A 1 191 ? -43.156 3.456 70.510 1.00 96.12 191 ARG A N 1
ATOM 1522 C CA . ARG A 1 191 ? -43.628 3.132 69.154 1.00 96.12 191 ARG A CA 1
ATOM 1523 C C . ARG A 1 191 ? -43.640 4.355 68.242 1.00 96.12 191 ARG A C 1
ATOM 1525 O O . ARG A 1 191 ? -43.080 4.255 67.156 1.00 96.12 191 ARG A O 1
ATOM 1532 N N . THR A 1 192 ? -44.094 5.513 68.715 1.00 96.00 192 THR A N 1
ATOM 1533 C CA . THR A 1 192 ? -44.015 6.791 67.987 1.00 96.00 192 THR A CA 1
ATOM 1534 C C . THR A 1 192 ? -42.580 7.140 67.594 1.00 96.00 192 THR A C 1
ATOM 1536 O O . THR A 1 192 ? -42.306 7.457 66.438 1.00 96.00 192 THR A O 1
ATOM 1539 N N . ARG A 1 193 ? -41.612 7.016 68.518 1.00 96.88 193 ARG A N 1
ATOM 1540 C CA . ARG A 1 193 ? -40.187 7.236 68.191 1.00 96.88 193 ARG A CA 1
ATOM 1541 C C . ARG A 1 193 ? -39.676 6.253 67.140 1.00 96.88 193 ARG A C 1
ATOM 1543 O O . ARG A 1 193 ? -38.899 6.630 66.265 1.00 96.88 193 ARG A O 1
ATOM 1550 N N . THR A 1 194 ? -40.101 4.994 67.232 1.00 96.25 194 THR A N 1
ATOM 1551 C CA . THR A 1 194 ? -39.717 3.955 66.271 1.00 96.25 194 THR A CA 1
ATOM 1552 C C . THR A 1 194 ? -40.280 4.260 64.884 1.00 96.25 194 THR A C 1
ATOM 1554 O O . THR A 1 194 ? -39.530 4.206 63.912 1.00 96.25 194 THR A O 1
ATOM 1557 N N . TYR A 1 195 ? -41.556 4.639 64.788 1.00 96.69 195 TYR A N 1
ATOM 1558 C CA . TYR A 1 195 ? -42.189 5.046 63.536 1.00 96.69 195 TYR A CA 1
ATOM 1559 C C . TYR A 1 195 ? -41.484 6.252 62.903 1.00 96.69 195 TYR A C 1
ATOM 1561 O O . TYR A 1 195 ? -41.069 6.167 61.750 1.00 96.69 195 TYR A O 1
ATOM 1569 N N . GLN A 1 196 ? -41.224 7.319 63.666 1.00 96.00 196 GLN A N 1
ATOM 1570 C CA . GLN A 1 196 ? -40.497 8.498 63.170 1.00 96.00 196 GLN A CA 1
ATOM 1571 C C . GLN A 1 196 ? -39.107 8.147 62.615 1.00 96.00 196 GLN A C 1
ATOM 1573 O O . GLN A 1 196 ? -38.690 8.666 61.576 1.00 96.00 196 GLN A O 1
ATOM 1578 N N . LEU A 1 197 ? -38.384 7.238 63.278 1.00 96.69 197 LEU A N 1
ATOM 1579 C CA . LEU A 1 197 ? -37.087 6.768 62.794 1.00 96.69 197 LEU A CA 1
ATOM 1580 C C . LEU A 1 197 ? -37.228 5.981 61.481 1.00 96.69 197 LEU A C 1
ATOM 1582 O O . LEU A 1 197 ? -36.462 6.218 60.548 1.00 96.69 197 LEU A O 1
ATOM 1586 N N . LYS A 1 198 ? -38.236 5.105 61.371 1.00 96.56 198 LYS A N 1
ATOM 1587 C CA . LYS A 1 198 ? -38.503 4.337 60.144 1.00 96.56 198 LYS A CA 1
ATOM 1588 C C . LYS A 1 198 ? -38.977 5.193 58.978 1.00 96.56 198 LYS A C 1
ATOM 1590 O O . LYS A 1 198 ? -38.529 4.967 57.858 1.00 96.56 198 LYS A O 1
ATOM 1595 N N . GLN A 1 199 ? -39.765 6.225 59.239 1.00 95.81 199 GLN A N 1
ATOM 1596 C CA . GLN A 1 199 ? -40.129 7.227 58.243 1.00 95.81 199 GLN A CA 1
ATOM 1597 C C . GLN A 1 199 ? -38.895 7.970 57.703 1.00 95.81 199 GLN A C 1
ATOM 1599 O O . GLN A 1 199 ? -38.747 8.165 56.491 1.00 95.81 199 GLN A O 1
ATOM 1604 N N . ARG A 1 200 ? -37.946 8.337 58.577 1.00 96.38 200 ARG A N 1
ATOM 1605 C CA . ARG A 1 200 ? -36.682 8.959 58.148 1.00 96.38 200 ARG A CA 1
ATOM 1606 C C . ARG A 1 200 ? -35.812 8.000 57.331 1.00 96.38 200 ARG A C 1
ATOM 1608 O O . ARG A 1 200 ? -35.216 8.421 56.335 1.00 96.38 200 ARG A O 1
ATOM 1615 N N . ASP A 1 201 ? -35.749 6.729 57.730 1.00 95.81 201 ASP A N 1
ATOM 1616 C CA . ASP A 1 201 ? -35.046 5.677 56.987 1.00 95.81 201 ASP A CA 1
ATOM 1617 C C . ASP A 1 201 ? -35.646 5.511 55.578 1.00 95.81 201 ASP A C 1
ATOM 1619 O O . ASP A 1 201 ? -34.896 5.489 54.598 1.00 95.81 201 ASP A O 1
ATOM 1623 N N . HIS A 1 202 ? -36.980 5.467 55.452 1.00 96.62 202 HIS A N 1
ATOM 1624 C CA . HIS A 1 202 ? -37.662 5.381 54.156 1.00 96.62 202 HIS A CA 1
ATOM 1625 C C . HIS A 1 202 ? -37.366 6.595 53.272 1.00 96.62 202 HIS A C 1
ATOM 1627 O O . HIS A 1 202 ? -36.924 6.424 52.137 1.00 96.62 202 HIS A O 1
ATOM 1633 N N . THR A 1 203 ? -37.496 7.810 53.811 1.00 96.56 203 THR A N 1
ATOM 1634 C CA . THR A 1 203 ? -37.204 9.054 53.072 1.00 96.56 203 THR A CA 1
ATOM 1635 C C . THR A 1 203 ? -35.754 9.081 52.564 1.00 96.56 203 THR A C 1
ATOM 1637 O O . THR A 1 203 ? -35.478 9.465 51.426 1.00 96.56 203 THR A O 1
ATOM 1640 N N . THR A 1 204 ? -34.807 8.614 53.385 1.00 96.56 204 THR A N 1
ATOM 1641 C CA . THR A 1 204 ? -33.387 8.512 53.008 1.00 96.56 204 THR A CA 1
ATOM 1642 C C . THR A 1 204 ? -33.169 7.472 51.906 1.00 96.56 204 THR A C 1
ATOM 1644 O O . THR A 1 204 ? -32.420 7.718 50.957 1.00 96.56 204 THR A O 1
ATOM 1647 N N . ALA A 1 205 ? -33.822 6.312 52.010 1.00 96.19 205 ALA A N 1
ATOM 1648 C CA . ALA A 1 205 ? -33.750 5.270 50.991 1.00 96.19 205 ALA A CA 1
ATOM 1649 C C . ALA A 1 205 ? -34.338 5.753 49.655 1.00 96.19 205 ALA A C 1
ATOM 1651 O O . ALA A 1 205 ? -33.691 5.595 48.623 1.00 96.19 205 ALA A O 1
ATOM 1652 N N . GLN A 1 206 ? -35.484 6.435 49.690 1.00 96.62 206 GLN A N 1
ATOM 1653 C CA . GLN A 1 206 ? -36.134 7.026 48.521 1.00 96.62 206 GLN A CA 1
ATOM 1654 C C . GLN A 1 206 ? -35.235 8.053 47.816 1.00 96.62 206 GLN A C 1
ATOM 1656 O O . GLN A 1 206 ? -35.070 8.009 46.595 1.00 96.62 206 GLN A O 1
ATOM 1661 N N . ALA A 1 207 ? -34.586 8.946 48.572 1.00 97.00 207 ALA A N 1
ATOM 1662 C CA . ALA A 1 207 ? -33.630 9.903 48.011 1.00 97.00 207 ALA A CA 1
ATOM 1663 C C . ALA A 1 207 ? -32.454 9.197 47.308 1.00 97.00 207 ALA A C 1
ATOM 1665 O O . ALA A 1 207 ? -32.016 9.616 46.233 1.00 97.00 207 ALA A O 1
ATOM 1666 N N . LYS A 1 208 ? -31.967 8.086 47.875 1.00 96.50 208 LYS A N 1
ATOM 1667 C CA . LYS A 1 208 ? -30.881 7.289 47.290 1.00 96.50 208 LYS A CA 1
ATOM 1668 C C . LYS A 1 208 ? -31.306 6.545 46.021 1.00 96.50 208 LYS A C 1
ATOM 1670 O O . LYS A 1 208 ? -30.518 6.471 45.074 1.00 96.50 208 LYS A O 1
ATOM 1675 N N . THR A 1 209 ? -32.536 6.039 45.964 1.00 96.94 209 THR A N 1
ATOM 1676 C CA . THR A 1 209 ? -33.112 5.471 44.737 1.00 96.94 209 THR A CA 1
ATOM 1677 C C . THR A 1 209 ? -33.216 6.526 43.641 1.00 96.94 209 THR A C 1
ATOM 1679 O O . THR A 1 209 ? -32.773 6.294 42.516 1.00 96.94 209 THR A O 1
ATOM 1682 N N . ALA A 1 210 ? -33.724 7.720 43.968 1.00 96.81 210 ALA A N 1
ATOM 1683 C CA . ALA A 1 210 ? -33.816 8.827 43.018 1.00 96.81 210 ALA A CA 1
ATOM 1684 C C . ALA A 1 210 ? -32.435 9.212 42.457 1.00 96.81 210 ALA A C 1
ATOM 1686 O O . ALA A 1 210 ? -32.279 9.354 41.243 1.00 96.81 210 ALA A O 1
ATOM 1687 N N . GLN A 1 211 ? -31.412 9.294 43.315 1.00 96.88 211 GLN A N 1
ATOM 1688 C CA . GLN A 1 211 ? -30.033 9.545 42.891 1.00 96.88 211 GLN A CA 1
ATOM 1689 C C . GLN A 1 211 ? -29.504 8.447 41.954 1.00 96.88 211 GLN A C 1
ATOM 1691 O O . GLN A 1 211 ? -28.923 8.755 40.913 1.00 96.88 211 GLN A O 1
ATOM 1696 N N . SER A 1 212 ? -29.733 7.176 42.291 1.00 96.81 212 SER A N 1
ATOM 1697 C CA . SER A 1 212 ? -29.295 6.033 41.475 1.00 96.81 212 SER A CA 1
ATOM 1698 C C . SER A 1 212 ? -29.989 6.017 40.107 1.00 96.81 212 SER A C 1
ATOM 1700 O O . SER A 1 212 ? -29.362 5.719 39.091 1.00 96.81 212 SER A O 1
ATOM 1702 N N . ARG A 1 213 ? -31.265 6.425 40.046 1.00 97.62 213 ARG A N 1
ATOM 1703 C CA . ARG A 1 213 ? -32.021 6.552 38.792 1.00 97.62 213 ARG A CA 1
ATOM 1704 C C . ARG A 1 213 ? -31.454 7.653 37.893 1.00 97.62 213 ARG A C 1
ATOM 1706 O O . ARG A 1 213 ? -31.301 7.432 36.694 1.00 97.62 213 ARG A O 1
ATOM 1713 N N . VAL A 1 214 ? -31.086 8.804 38.462 1.00 97.38 214 VAL A N 1
ATOM 1714 C CA . VAL A 1 214 ? -30.422 9.887 37.712 1.00 97.38 214 VAL A CA 1
ATOM 1715 C C . VAL A 1 214 ? -29.057 9.436 37.183 1.00 97.38 214 VAL A C 1
ATOM 1717 O O . VAL A 1 214 ? -28.741 9.693 36.024 1.00 97.38 214 VAL A O 1
ATOM 1720 N N . GLN A 1 215 ? -28.266 8.720 37.989 1.00 96.12 215 GLN A N 1
ATOM 1721 C CA . GLN A 1 215 ? -26.971 8.180 37.554 1.00 96.12 215 GLN A CA 1
ATOM 1722 C C . GLN A 1 215 ? -27.116 7.191 36.392 1.00 96.12 215 GLN A C 1
ATOM 1724 O O . GLN A 1 215 ? -26.361 7.273 35.423 1.00 96.12 215 GLN A O 1
ATOM 1729 N N . LEU A 1 216 ? -28.109 6.297 36.449 1.00 97.25 216 LEU A N 1
ATOM 1730 C CA . LEU A 1 216 ? -28.406 5.384 35.346 1.00 97.25 216 LEU A CA 1
ATOM 1731 C C . LEU A 1 216 ? -28.782 6.150 34.071 1.00 97.25 216 LEU A C 1
ATOM 1733 O O . LEU A 1 216 ? -28.242 5.865 33.003 1.00 97.25 216 LEU A O 1
ATOM 1737 N N . GLN A 1 217 ? -29.654 7.153 34.183 1.00 97.25 217 GLN A N 1
ATOM 1738 C CA . GLN A 1 217 ? -30.068 7.968 33.041 1.00 97.25 217 GLN A CA 1
ATOM 1739 C C . GLN A 1 217 ? -28.879 8.706 32.401 1.00 97.25 217 GLN A C 1
ATOM 1741 O O . GLN A 1 217 ? -28.747 8.731 31.177 1.00 97.25 217 GLN A O 1
ATOM 1746 N N . GLN A 1 218 ? -27.974 9.260 33.214 1.00 96.50 218 GLN A N 1
ATOM 1747 C CA . GLN A 1 218 ? -26.738 9.886 32.731 1.00 96.50 218 GLN A CA 1
ATOM 1748 C C . GLN A 1 218 ? -25.826 8.874 32.026 1.00 96.50 218 GLN A C 1
ATOM 1750 O O . GLN A 1 218 ? -25.338 9.144 30.928 1.00 96.50 218 GLN A O 1
ATOM 1755 N N . ALA A 1 219 ? -25.630 7.689 32.613 1.00 96.38 219 ALA A N 1
ATOM 1756 C CA . ALA A 1 219 ? -24.813 6.637 32.015 1.00 96.38 219 ALA A CA 1
ATOM 1757 C C . ALA A 1 219 ? -25.374 6.164 30.660 1.00 96.38 219 ALA A C 1
ATOM 1759 O O . ALA A 1 219 ? -24.599 5.940 29.726 1.00 96.38 219 ALA A O 1
ATOM 1760 N N . GLN A 1 220 ? -26.701 6.067 30.532 1.00 97.69 220 GLN A N 1
ATOM 1761 C CA . GLN A 1 220 ? -27.387 5.726 29.282 1.00 97.69 220 GLN A CA 1
ATOM 1762 C C . GLN A 1 220 ? -27.245 6.825 28.216 1.00 97.69 220 GLN A C 1
ATOM 1764 O O . GLN A 1 220 ? -26.982 6.514 27.055 1.00 97.69 220 GLN A O 1
ATOM 1769 N N . ALA A 1 221 ? -27.342 8.104 28.590 1.00 97.69 221 ALA A N 1
ATOM 1770 C CA . ALA A 1 221 ? -27.139 9.217 27.657 1.00 97.69 221 ALA A CA 1
ATOM 1771 C C . ALA A 1 221 ? -25.698 9.262 27.105 1.00 97.69 221 ALA A C 1
ATOM 1773 O O . ALA A 1 221 ? -25.475 9.481 25.908 1.00 97.69 221 ALA A O 1
ATOM 1774 N N . ILE A 1 222 ? -24.705 8.992 27.960 1.00 97.38 222 ILE A N 1
ATOM 1775 C CA . ILE A 1 222 ? -23.301 8.874 27.539 1.00 97.38 222 ILE A CA 1
ATOM 1776 C C . ILE A 1 222 ? -23.124 7.675 26.598 1.00 97.38 222 ILE A C 1
ATOM 1778 O O . ILE A 1 222 ? -22.430 7.797 25.587 1.00 97.38 222 ILE A O 1
ATOM 1782 N N . LEU A 1 223 ? -23.769 6.538 26.889 1.00 97.50 223 LEU A N 1
ATOM 1783 C CA . LEU A 1 223 ? -23.724 5.358 26.022 1.00 97.50 223 LEU A CA 1
ATOM 1784 C C . LEU A 1 223 ? -24.271 5.665 24.624 1.00 97.50 223 LEU A C 1
ATOM 1786 O O . LEU A 1 223 ? -23.591 5.377 23.642 1.00 97.50 223 LEU A O 1
ATOM 1790 N N . GLN A 1 224 ? -25.435 6.313 24.526 1.00 97.56 224 GLN A N 1
ATOM 1791 C CA . GLN A 1 224 ? -26.012 6.724 23.239 1.00 97.56 224 GLN A CA 1
ATOM 1792 C C . GLN A 1 224 ? -25.062 7.634 22.450 1.00 97.56 224 GLN A C 1
ATOM 1794 O O . GLN A 1 224 ? -24.866 7.445 21.250 1.00 97.56 224 GLN A O 1
ATOM 1799 N N . THR A 1 225 ? -24.411 8.583 23.128 1.00 97.50 225 THR A N 1
ATOM 1800 C CA . THR A 1 225 ? -23.437 9.486 22.496 1.00 97.50 225 THR A CA 1
ATOM 1801 C C . THR A 1 225 ? -22.233 8.718 21.946 1.00 97.50 225 THR A C 1
ATOM 1803 O O . THR A 1 225 ? -21.836 8.925 20.798 1.00 97.50 225 THR A O 1
ATOM 1806 N N . LYS A 1 226 ? -21.664 7.794 22.730 1.00 97.44 226 LYS A N 1
ATOM 1807 C CA . LYS A 1 226 ? -20.532 6.958 22.298 1.00 97.44 226 LYS A CA 1
ATOM 1808 C C . LYS A 1 226 ? -20.919 6.002 21.164 1.00 97.44 226 LYS A C 1
ATOM 1810 O O . LYS A 1 226 ? -20.130 5.812 20.244 1.00 97.44 226 LYS A O 1
ATOM 1815 N N . GLN A 1 227 ? -22.131 5.446 21.181 1.00 97.19 227 GLN A N 1
ATOM 1816 C CA . GLN A 1 227 ? -22.651 4.611 20.092 1.00 97.19 227 GLN A CA 1
ATOM 1817 C C . GLN A 1 227 ? -22.789 5.403 18.784 1.00 97.19 227 GLN A C 1
ATOM 1819 O O . GLN A 1 227 ? -22.360 4.924 17.735 1.00 97.19 227 GLN A O 1
ATOM 1824 N N . ALA A 1 228 ? -23.302 6.636 18.840 1.00 96.81 228 ALA A N 1
ATOM 1825 C CA . ALA A 1 228 ? -23.366 7.513 17.670 1.00 96.81 228 ALA A CA 1
ATOM 1826 C C . ALA A 1 228 ? -21.964 7.860 17.132 1.00 96.81 228 ALA A C 1
ATOM 1828 O O . ALA A 1 228 ? -21.737 7.838 15.922 1.00 96.81 228 ALA A O 1
ATOM 1829 N N . GLN A 1 229 ? -21.001 8.128 18.021 1.00 96.00 229 GLN A N 1
ATOM 1830 C CA . GLN A 1 229 ? -19.604 8.353 17.634 1.00 96.00 229 GLN A CA 1
ATOM 1831 C C . GLN A 1 229 ? -18.984 7.120 16.967 1.00 96.00 229 GLN A C 1
ATOM 1833 O O . GLN A 1 229 ? -18.313 7.264 15.947 1.00 96.00 229 GLN A O 1
ATOM 1838 N N . LEU A 1 230 ? -19.230 5.919 17.498 1.00 97.31 230 LEU A N 1
ATOM 1839 C CA . LEU A 1 230 ? -18.767 4.672 16.894 1.00 97.31 230 LEU A CA 1
ATOM 1840 C C . LEU A 1 230 ? -19.323 4.492 15.476 1.00 97.31 230 LEU A C 1
ATOM 1842 O O . LEU A 1 230 ? -18.575 4.125 14.573 1.00 97.31 230 LEU A O 1
ATOM 1846 N N . GLU A 1 231 ? -20.603 4.789 15.255 1.00 97.12 231 GLU A N 1
ATOM 1847 C CA . GLU A 1 231 ? -21.201 4.681 13.921 1.00 97.12 231 GLU A CA 1
ATOM 1848 C C . GLU A 1 231 ? -20.553 5.654 12.923 1.00 97.12 231 GLU A C 1
ATOM 1850 O O . GLU A 1 231 ? -20.222 5.271 11.801 1.00 97.12 231 GLU A O 1
ATOM 1855 N N . ILE A 1 232 ? -20.252 6.885 13.353 1.00 96.56 232 ILE A N 1
ATOM 1856 C CA . ILE A 1 232 ? -19.492 7.848 12.541 1.00 96.56 232 ILE A CA 1
ATOM 1857 C C . ILE A 1 232 ? -18.099 7.300 12.190 1.00 96.56 232 ILE A C 1
ATOM 1859 O O . ILE A 1 232 ? -17.664 7.438 11.045 1.00 96.56 232 ILE A O 1
ATOM 1863 N N . GLN A 1 233 ? -17.394 6.672 13.138 1.00 96.81 233 GLN A N 1
ATOM 1864 C CA . GLN A 1 233 ? -16.069 6.094 12.871 1.00 96.81 233 GLN A CA 1
ATOM 1865 C C . GLN A 1 233 ? -16.141 4.906 11.904 1.00 96.81 233 GLN A C 1
ATOM 1867 O O . GLN A 1 233 ? -15.340 4.829 10.975 1.00 96.81 233 GLN A O 1
ATOM 1872 N N . LYS A 1 234 ? -17.141 4.026 12.041 1.00 97.25 234 LYS A N 1
ATOM 1873 C CA . LYS A 1 234 ? -17.374 2.930 11.084 1.00 97.25 234 LYS A CA 1
ATOM 1874 C C . LYS A 1 234 ? -17.573 3.451 9.662 1.00 97.25 234 LYS A C 1
ATOM 1876 O O . LYS A 1 234 ? -16.971 2.928 8.726 1.00 97.25 234 LYS A O 1
ATOM 1881 N N . GLN A 1 235 ? -18.364 4.512 9.498 1.00 97.19 235 GLN A N 1
ATOM 1882 C CA . GLN A 1 235 ? -18.573 5.143 8.192 1.00 97.19 235 GLN A CA 1
ATOM 1883 C C . GLN A 1 235 ? -17.279 5.730 7.614 1.00 97.19 235 GLN A C 1
ATOM 1885 O O . GLN A 1 235 ? -17.015 5.571 6.422 1.00 97.19 235 GLN A O 1
ATOM 1890 N N . LYS A 1 236 ? -16.429 6.355 8.438 1.00 96.81 236 LYS A N 1
ATOM 1891 C CA . LYS A 1 236 ? -15.112 6.840 7.991 1.00 96.81 236 LYS A CA 1
ATOM 1892 C C . LYS A 1 236 ? -14.204 5.707 7.525 1.00 96.81 236 LYS A C 1
ATOM 1894 O O . LYS A 1 236 ? -13.582 5.839 6.475 1.00 96.81 236 LYS A O 1
ATOM 1899 N N . VAL A 1 237 ? -14.168 4.585 8.246 1.00 97.69 237 VAL A N 1
ATOM 1900 C CA . VAL A 1 237 ? -13.399 3.401 7.834 1.00 97.69 237 VAL A CA 1
ATOM 1901 C C . VAL A 1 237 ? -13.884 2.874 6.484 1.00 97.69 237 VAL A C 1
ATOM 1903 O O . VAL A 1 237 ? -13.057 2.599 5.617 1.00 97.69 237 VAL A O 1
ATOM 1906 N N . ILE A 1 238 ? -15.201 2.789 6.264 1.00 96.94 238 ILE A N 1
ATOM 1907 C CA . ILE A 1 238 ? -15.774 2.388 4.967 1.00 96.94 238 ILE A CA 1
ATOM 1908 C C . ILE A 1 238 ? -15.319 3.345 3.856 1.00 96.94 238 ILE A C 1
ATOM 1910 O O . ILE A 1 238 ? -14.770 2.907 2.848 1.00 96.94 238 ILE A O 1
ATOM 1914 N N . GLN A 1 239 ? -15.451 4.658 4.063 1.00 95.94 239 GLN A N 1
ATOM 1915 C CA . GLN A 1 239 ? -15.024 5.659 3.080 1.00 95.94 239 GLN A CA 1
ATOM 1916 C C . GLN A 1 239 ? -13.519 5.587 2.777 1.00 95.94 239 GLN A C 1
ATOM 1918 O O . GLN A 1 239 ? -13.111 5.743 1.624 1.00 95.94 239 GLN A O 1
ATOM 1923 N N . SER A 1 240 ? -12.682 5.348 3.788 1.00 96.38 240 SER A N 1
ATOM 1924 C CA . SER A 1 240 ? -11.238 5.168 3.610 1.00 96.38 240 SER A CA 1
ATOM 1925 C C . SER A 1 240 ? -10.912 3.881 2.847 1.00 96.38 240 SER A C 1
ATOM 1927 O O . SER A 1 240 ? -10.045 3.906 1.972 1.00 96.38 240 SER A O 1
ATOM 1929 N N . LYS A 1 241 ? -11.640 2.779 3.088 1.00 97.25 241 LYS A N 1
ATOM 1930 C CA . LYS A 1 241 ? -11.508 1.534 2.306 1.00 97.25 241 LYS A CA 1
ATOM 1931 C C . LYS A 1 241 ? -11.828 1.763 0.834 1.00 97.25 241 LYS A C 1
ATOM 1933 O O . LYS A 1 241 ? -11.012 1.412 -0.016 1.00 97.25 241 LYS A O 1
ATOM 1938 N N . ASP A 1 242 ? -12.934 2.441 0.540 1.00 96.94 242 ASP A N 1
ATOM 1939 C CA . ASP A 1 242 ? -13.332 2.757 -0.835 1.00 96.94 242 ASP A CA 1
ATOM 1940 C C . ASP A 1 242 ? -12.286 3.618 -1.558 1.00 96.94 242 ASP A C 1
ATOM 1942 O O . ASP A 1 242 ? -12.000 3.405 -2.740 1.00 96.94 242 ASP A O 1
ATOM 1946 N N . LYS A 1 243 ? -11.689 4.600 -0.866 1.00 96.81 243 LYS A N 1
ATOM 1947 C CA . LYS A 1 243 ? -10.598 5.418 -1.423 1.00 96.81 243 LYS A CA 1
ATOM 1948 C C . LYS A 1 243 ? -9.375 4.566 -1.759 1.00 96.81 243 LYS A C 1
ATOM 1950 O O . LYS A 1 243 ? -8.832 4.707 -2.854 1.00 96.81 243 LYS A O 1
ATOM 1955 N N . VAL A 1 244 ? -8.964 3.674 -0.854 1.00 97.69 244 VAL A N 1
ATOM 1956 C CA . VAL A 1 244 ? -7.839 2.752 -1.082 1.00 97.69 244 VAL A CA 1
ATOM 1957 C C . VAL A 1 244 ? -8.120 1.827 -2.268 1.00 97.69 244 VAL A C 1
ATOM 1959 O O . VAL A 1 244 ? -7.244 1.644 -3.112 1.00 97.69 244 VAL A O 1
ATOM 1962 N N . GLU A 1 245 ? -9.327 1.270 -2.384 1.00 96.69 245 GLU A N 1
ATOM 1963 C CA . GLU A 1 245 ? -9.688 0.414 -3.522 1.00 96.69 245 GLU A CA 1
ATOM 1964 C C . GLU A 1 245 ? -9.671 1.167 -4.854 1.00 96.69 245 GLU A C 1
ATOM 1966 O O . GLU A 1 245 ? -9.066 0.696 -5.822 1.00 96.69 245 GLU A O 1
ATOM 1971 N N . LYS A 1 246 ? -10.261 2.367 -4.907 1.00 96.56 246 LYS A N 1
ATOM 1972 C CA . LYS A 1 246 ? -10.206 3.223 -6.102 1.00 96.56 246 LYS A CA 1
ATOM 1973 C C . LYS A 1 246 ? -8.765 3.543 -6.488 1.00 96.56 246 LYS A C 1
ATOM 1975 O O . LYS A 1 246 ? -8.410 3.435 -7.659 1.00 96.56 246 LYS A O 1
ATOM 1980 N N . GLN A 1 247 ? -7.921 3.863 -5.510 1.00 97.62 247 GLN A N 1
ATOM 1981 C CA . GLN A 1 247 ? -6.515 4.156 -5.760 1.00 97.62 247 GLN A CA 1
ATOM 1982 C C . GLN A 1 247 ? -5.749 2.932 -6.283 1.00 97.62 247 GLN A C 1
ATOM 1984 O O . GLN A 1 247 ? -4.965 3.056 -7.224 1.00 97.62 247 GLN A O 1
ATOM 1989 N N . LYS A 1 248 ? -6.012 1.732 -5.750 1.00 97.19 248 LYS A N 1
ATOM 1990 C CA . LYS A 1 248 ? -5.438 0.475 -6.264 1.00 97.19 248 LYS A CA 1
ATOM 1991 C C . LYS A 1 248 ? -5.804 0.231 -7.727 1.00 97.19 248 LYS A C 1
ATOM 1993 O O . LYS A 1 248 ? -4.958 -0.207 -8.507 1.00 97.19 248 LYS A O 1
ATOM 1998 N N . LEU A 1 249 ? -7.044 0.527 -8.119 1.00 97.00 249 LEU A N 1
ATOM 1999 C CA . LEU A 1 249 ? -7.468 0.433 -9.518 1.00 97.00 249 LEU A CA 1
ATOM 2000 C C . LEU A 1 249 ? -6.689 1.411 -10.408 1.00 97.00 249 LEU A C 1
ATOM 2002 O O . LEU A 1 249 ? -6.197 0.995 -11.458 1.00 97.00 249 LEU A O 1
ATOM 2006 N N . THR A 1 250 ? -6.510 2.662 -9.975 1.00 97.12 250 THR A N 1
ATOM 2007 C CA . THR A 1 250 ? -5.700 3.663 -10.691 1.00 97.12 250 THR A CA 1
ATOM 2008 C C . THR A 1 250 ? -4.253 3.198 -10.865 1.00 97.12 250 THR A C 1
ATOM 2010 O O . THR A 1 250 ? -3.740 3.194 -11.984 1.00 97.12 250 THR A O 1
ATOM 2013 N N . VAL A 1 251 ? -3.605 2.727 -9.791 1.00 97.56 251 VAL A N 1
ATOM 2014 C CA . VAL A 1 251 ? -2.229 2.198 -9.834 1.00 97.56 251 VAL A CA 1
ATOM 2015 C C . VAL A 1 251 ? -2.115 1.046 -10.835 1.00 97.56 251 VAL A C 1
ATOM 2017 O O . VAL A 1 251 ? -1.219 1.051 -11.678 1.00 97.56 251 VAL A O 1
ATOM 2020 N N . ASN A 1 252 ? -3.057 0.099 -10.808 1.00 96.50 252 ASN A N 1
ATOM 2021 C CA . ASN A 1 252 ? -3.080 -1.024 -11.746 1.00 96.50 252 ASN A CA 1
ATOM 2022 C C . ASN A 1 252 ? -3.253 -0.576 -13.207 1.00 96.50 252 ASN A C 1
ATOM 2024 O O . ASN A 1 252 ? -2.633 -1.147 -14.105 1.00 96.50 252 ASN A O 1
ATOM 2028 N N . GLN A 1 253 ? -4.086 0.434 -13.472 1.00 96.38 253 GLN A N 1
ATOM 2029 C CA . GLN A 1 253 ? -4.272 0.975 -14.823 1.00 96.38 253 GLN A CA 1
ATOM 2030 C C . GLN A 1 253 ? -3.002 1.658 -15.344 1.00 96.38 253 GLN A C 1
ATOM 2032 O O . GLN A 1 253 ? -2.590 1.399 -16.477 1.00 96.38 253 GLN A O 1
ATOM 2037 N N . VAL A 1 254 ? -2.355 2.487 -14.519 1.00 96.69 254 VAL A N 1
ATOM 2038 C CA . VAL A 1 254 ? -1.093 3.155 -14.881 1.00 96.69 254 VAL A CA 1
ATOM 2039 C C . VAL A 1 254 ? 0.017 2.126 -15.101 1.00 96.69 254 VAL A C 1
ATOM 2041 O O . VAL A 1 254 ? 0.769 2.237 -16.066 1.00 96.69 254 VAL A O 1
ATOM 2044 N N . GLN A 1 255 ? 0.084 1.084 -14.270 1.00 97.31 255 GLN A N 1
ATOM 2045 C CA . GLN A 1 255 ? 1.061 0.010 -14.430 1.00 97.31 255 GLN A CA 1
ATOM 2046 C C . GLN A 1 255 ? 0.875 -0.753 -15.749 1.00 97.31 255 GLN A C 1
ATOM 2048 O O . GLN A 1 255 ? 1.840 -0.919 -16.491 1.00 97.31 255 GLN A O 1
ATOM 2053 N N . LYS A 1 256 ? -0.359 -1.136 -16.105 1.00 96.88 256 LYS A N 1
ATOM 2054 C CA . LYS A 1 256 ? -0.645 -1.774 -17.405 1.00 96.88 256 LYS A CA 1
ATOM 2055 C C . LYS A 1 256 ? -0.261 -0.885 -18.589 1.00 96.88 256 LYS A C 1
ATOM 2057 O O . LYS A 1 256 ? 0.270 -1.375 -19.582 1.00 96.88 256 LYS A O 1
ATOM 2062 N N . LYS A 1 257 ? -0.522 0.423 -18.491 1.00 96.69 257 LYS A N 1
ATOM 2063 C CA . LYS A 1 257 ? -0.125 1.390 -19.523 1.00 96.69 257 LYS A CA 1
ATOM 2064 C C . LYS A 1 257 ? 1.397 1.458 -19.668 1.00 96.69 257 LYS A C 1
ATOM 2066 O O . LYS A 1 257 ? 1.889 1.472 -20.792 1.00 96.69 257 LYS A O 1
ATOM 2071 N N . LEU A 1 258 ? 2.130 1.471 -18.554 1.00 97.44 258 LEU A N 1
ATOM 2072 C CA . LEU A 1 258 ? 3.590 1.457 -18.561 1.00 97.44 258 LEU A CA 1
ATOM 2073 C C . LEU A 1 258 ? 4.140 0.184 -19.217 1.00 97.44 258 LEU A C 1
ATOM 2075 O O . LEU A 1 258 ? 4.996 0.275 -20.090 1.00 97.44 258 LEU A O 1
ATOM 2079 N N . GLU A 1 259 ? 3.616 -0.986 -18.847 1.00 96.62 259 GLU A N 1
ATOM 2080 C CA . GLU A 1 259 ? 4.013 -2.267 -19.445 1.00 96.62 259 GLU A CA 1
ATOM 2081 C C . GLU A 1 259 ? 3.790 -2.282 -20.965 1.00 96.62 259 GLU A C 1
ATOM 2083 O O . GLU A 1 259 ? 4.621 -2.804 -21.711 1.00 96.62 259 GLU A O 1
ATOM 2088 N N . GLN A 1 260 ? 2.691 -1.686 -21.441 1.00 96.31 260 GLN A N 1
ATOM 2089 C CA . GLN A 1 260 ? 2.429 -1.560 -22.874 1.00 96.31 260 GLN A CA 1
ATOM 2090 C C . GLN A 1 260 ? 3.427 -0.619 -23.559 1.00 96.31 260 GLN A C 1
ATOM 2092 O O . GLN A 1 260 ? 4.021 -1.002 -24.562 1.00 96.31 260 GLN A O 1
ATOM 2097 N N . LEU A 1 261 ? 3.669 0.571 -23.000 1.00 97.06 261 LEU A N 1
ATOM 2098 C CA . LEU A 1 261 ? 4.636 1.521 -23.562 1.00 97.06 261 LEU A CA 1
ATOM 2099 C C . LEU A 1 261 ? 6.055 0.932 -23.611 1.00 97.06 261 LEU A C 1
ATOM 2101 O O . LEU A 1 261 ? 6.768 1.124 -24.592 1.00 97.06 261 LEU A O 1
ATOM 2105 N N . GLN A 1 262 ? 6.454 0.160 -22.596 1.00 96.69 262 GLN A N 1
ATOM 2106 C CA . GLN A 1 262 ? 7.744 -0.531 -22.580 1.00 96.69 262 GLN A CA 1
ATOM 2107 C C . GLN A 1 262 ? 7.851 -1.581 -23.697 1.00 96.69 262 GLN A C 1
ATOM 2109 O O . GLN A 1 262 ? 8.899 -1.678 -24.341 1.00 96.69 262 GLN A O 1
ATOM 2114 N N . LYS A 1 263 ? 6.778 -2.336 -23.973 1.00 96.31 263 LYS A N 1
ATOM 2115 C CA . LYS A 1 263 ? 6.730 -3.266 -25.116 1.00 96.31 263 LYS A CA 1
ATOM 2116 C C . LYS A 1 263 ? 6.836 -2.528 -26.449 1.00 96.31 263 LYS A C 1
ATOM 2118 O O . LYS A 1 263 ? 7.616 -2.945 -27.305 1.00 96.31 263 LYS A O 1
ATOM 2123 N N . ASP A 1 264 ? 6.116 -1.420 -26.601 1.00 95.81 264 ASP A N 1
ATOM 2124 C CA . ASP A 1 264 ? 6.153 -0.602 -27.816 1.00 95.81 264 ASP A CA 1
ATOM 2125 C C . ASP A 1 264 ? 7.565 -0.023 -28.042 1.00 95.81 264 ASP A C 1
ATOM 2127 O O . ASP A 1 264 ? 8.099 -0.109 -29.150 1.00 95.81 264 ASP A O 1
ATOM 2131 N N . CYS A 1 265 ? 8.230 0.474 -26.987 1.00 95.88 265 CYS A N 1
ATOM 2132 C CA . CYS A 1 265 ? 9.633 0.904 -27.039 1.00 95.88 265 CYS A CA 1
ATOM 2133 C C . CYS A 1 265 ? 10.564 -0.216 -27.517 1.00 95.88 265 CYS A C 1
ATOM 2135 O O . CYS A 1 265 ? 11.391 0.012 -28.397 1.00 95.88 265 CYS A O 1
ATOM 2137 N N . GLN A 1 266 ? 10.437 -1.426 -26.962 1.00 95.25 266 GLN A N 1
ATOM 2138 C CA . GLN A 1 266 ? 11.269 -2.568 -27.358 1.00 95.25 266 GLN A CA 1
ATOM 2139 C C . GLN A 1 266 ? 11.068 -2.935 -28.831 1.00 95.25 266 GLN A C 1
ATOM 2141 O O . GLN A 1 266 ? 12.039 -3.214 -29.537 1.00 95.25 266 GLN A O 1
ATOM 2146 N N . GLN A 1 267 ? 9.824 -2.909 -29.311 1.00 96.00 267 GLN A N 1
ATOM 2147 C CA . GLN A 1 267 ? 9.511 -3.196 -30.706 1.00 96.00 267 GLN A CA 1
ATOM 2148 C C . GLN A 1 267 ? 10.117 -2.144 -31.646 1.00 96.00 267 GLN A C 1
ATOM 2150 O O . GLN A 1 267 ? 10.738 -2.502 -32.650 1.00 96.00 267 GLN A O 1
ATOM 2155 N N . VAL A 1 268 ? 9.978 -0.854 -31.323 1.00 96.81 268 VAL A N 1
ATOM 2156 C CA . VAL A 1 268 ? 10.548 0.228 -32.140 1.00 96.81 268 VAL A CA 1
ATOM 2157 C C . VAL A 1 268 ? 12.080 0.211 -32.091 1.00 96.81 268 VAL A C 1
ATOM 2159 O O . VAL A 1 268 ? 12.712 0.371 -33.131 1.00 96.81 268 VAL A O 1
ATOM 2162 N N . ASP A 1 269 ? 12.701 -0.062 -30.941 1.00 96.62 269 ASP A N 1
ATOM 2163 C CA . ASP A 1 269 ? 14.163 -0.186 -30.818 1.00 96.62 269 ASP A CA 1
ATOM 2164 C C . ASP A 1 269 ? 14.729 -1.311 -31.705 1.00 96.62 269 ASP A C 1
ATOM 2166 O O . ASP A 1 269 ? 15.733 -1.135 -32.402 1.00 96.62 269 ASP A O 1
ATOM 2170 N N . GLN A 1 270 ? 14.044 -2.458 -31.770 1.00 95.56 270 GLN A N 1
ATOM 2171 C CA . GLN A 1 270 ? 14.405 -3.534 -32.699 1.00 95.56 270 GLN A CA 1
ATOM 2172 C C . GLN A 1 270 ? 14.293 -3.089 -34.165 1.00 95.56 270 GLN A C 1
ATOM 2174 O O . GLN A 1 270 ? 15.177 -3.393 -34.973 1.00 95.56 270 GLN A O 1
ATOM 2179 N N . GLN A 1 271 ? 13.246 -2.332 -34.515 1.00 96.00 271 GLN A N 1
ATOM 2180 C CA . GLN A 1 271 ? 13.098 -1.774 -35.861 1.00 96.00 271 GLN A CA 1
ATOM 2181 C C . GLN A 1 271 ? 14.226 -0.789 -36.192 1.00 96.00 271 GLN A C 1
ATOM 2183 O O . GLN A 1 271 ? 14.821 -0.912 -37.265 1.00 96.00 271 GLN A O 1
ATOM 2188 N N . VAL A 1 272 ? 14.586 0.109 -35.267 1.00 96.69 272 VAL A N 1
ATOM 2189 C CA . VAL A 1 272 ? 15.721 1.040 -35.405 1.00 96.69 272 VAL A CA 1
ATOM 2190 C C . VAL A 1 272 ? 17.013 0.271 -35.678 1.00 96.69 272 VAL A C 1
ATOM 2192 O O . VAL A 1 272 ? 17.685 0.558 -36.665 1.00 96.69 272 VAL A O 1
ATOM 2195 N N . LYS A 1 273 ? 17.330 -0.763 -34.885 1.00 95.12 273 LYS A N 1
ATOM 2196 C CA . LYS A 1 273 ? 18.528 -1.603 -35.090 1.00 95.12 273 LYS A CA 1
ATOM 2197 C C . LYS A 1 273 ? 18.550 -2.264 -36.469 1.00 95.12 273 LYS A C 1
ATOM 2199 O O . LYS A 1 273 ? 19.576 -2.249 -37.149 1.00 95.12 273 LYS A O 1
ATOM 2204 N N . SER A 1 274 ? 17.417 -2.821 -36.900 1.00 95.31 274 SER A N 1
ATOM 2205 C CA . SER A 1 274 ? 17.311 -3.476 -38.210 1.00 95.31 274 SER A CA 1
ATOM 2206 C C . SER A 1 274 ? 17.492 -2.493 -39.377 1.00 95.31 274 SER A C 1
ATOM 2208 O O . SER A 1 274 ? 18.191 -2.799 -40.346 1.00 95.31 274 SER A O 1
ATOM 2210 N N . LYS A 1 275 ? 16.914 -1.288 -39.270 1.00 94.75 275 LYS A N 1
ATOM 2211 C CA . LYS A 1 275 ? 17.004 -0.239 -40.292 1.00 94.75 275 LYS A CA 1
ATOM 2212 C C . LYS A 1 275 ? 18.386 0.401 -40.329 1.00 94.75 275 LYS A C 1
ATOM 2214 O O . LYS A 1 275 ? 18.917 0.576 -41.420 1.00 94.75 275 LYS A O 1
ATOM 2219 N N . ASP A 1 276 ? 19.010 0.644 -39.179 1.00 96.19 276 ASP A N 1
ATOM 2220 C CA . ASP A 1 276 ? 20.397 1.117 -39.098 1.00 96.19 276 ASP A CA 1
ATOM 2221 C C . ASP A 1 276 ? 21.358 0.136 -39.789 1.00 96.19 276 ASP A C 1
ATOM 2223 O O . ASP A 1 276 ? 22.190 0.524 -40.610 1.00 96.19 276 ASP A O 1
ATOM 2227 N N . GLN A 1 277 ? 21.178 -1.170 -39.565 1.00 95.38 277 GLN A N 1
ATOM 2228 C CA . GLN A 1 277 ? 21.964 -2.187 -40.262 1.00 95.38 277 GLN A CA 1
ATOM 2229 C C . GLN A 1 277 ? 21.741 -2.159 -41.787 1.00 95.38 277 GLN A C 1
ATOM 2231 O O . GLN A 1 277 ? 22.697 -2.333 -42.549 1.00 95.38 277 GLN A O 1
ATOM 2236 N N . ALA A 1 278 ? 20.505 -1.941 -42.249 1.00 95.25 278 ALA A N 1
ATOM 2237 C CA . ALA A 1 278 ? 20.194 -1.813 -43.674 1.00 95.25 278 ALA A CA 1
ATOM 2238 C C . ALA A 1 278 ? 20.847 -0.566 -44.301 1.00 95.25 278 ALA A C 1
ATOM 2240 O O . ALA A 1 278 ? 21.410 -0.662 -45.396 1.00 95.25 278 ALA A O 1
ATOM 2241 N N . VAL A 1 279 ? 20.846 0.570 -43.593 1.00 96.38 279 VAL A N 1
ATOM 2242 C CA . VAL A 1 279 ? 21.551 1.796 -44.008 1.00 96.38 279 VAL A CA 1
ATOM 2243 C C . VAL A 1 279 ? 23.045 1.518 -44.168 1.00 96.38 279 VAL A C 1
ATOM 2245 O O . VAL A 1 279 ? 23.586 1.756 -45.247 1.00 96.38 279 VAL A O 1
ATOM 2248 N N . ARG A 1 280 ? 23.699 0.922 -43.159 1.00 95.44 280 ARG A N 1
ATOM 2249 C CA . ARG A 1 280 ? 25.141 0.605 -43.210 1.00 95.44 280 ARG A CA 1
ATOM 2250 C C . ARG A 1 280 ? 25.503 -0.313 -44.376 1.00 95.44 280 ARG A C 1
ATOM 2252 O O . ARG A 1 280 ? 26.498 -0.081 -45.060 1.00 95.44 280 ARG A O 1
ATOM 2259 N N . LYS A 1 281 ? 24.696 -1.351 -44.631 1.00 96.19 281 LYS A N 1
ATOM 2260 C CA . LYS A 1 281 ? 24.914 -2.267 -45.765 1.00 96.19 281 LYS A CA 1
ATOM 2261 C C . LYS A 1 281 ? 24.811 -1.541 -47.108 1.00 96.19 281 LYS A C 1
ATOM 2263 O O . LYS A 1 281 ? 25.674 -1.733 -47.962 1.00 96.19 281 LYS A O 1
ATOM 2268 N N . THR A 1 282 ? 23.795 -0.697 -47.279 1.00 94.56 282 THR A N 1
ATOM 2269 C CA . THR A 1 282 ? 23.568 0.040 -48.534 1.00 94.56 282 THR A CA 1
ATOM 2270 C C . THR A 1 282 ? 24.636 1.120 -48.748 1.00 94.56 282 THR A C 1
ATOM 2272 O O . THR A 1 282 ? 25.143 1.273 -49.854 1.00 94.56 282 THR A O 1
ATOM 2275 N N . GLN A 1 283 ? 25.073 1.807 -47.687 1.00 94.81 283 GLN A N 1
ATOM 2276 C CA . GLN A 1 283 ? 26.197 2.751 -47.746 1.00 94.81 283 GLN A CA 1
ATOM 2277 C C . GLN A 1 283 ? 27.514 2.066 -48.135 1.00 94.81 283 GLN A C 1
ATOM 2279 O O . GLN A 1 283 ? 28.256 2.589 -48.962 1.00 94.81 283 GLN A O 1
ATOM 2284 N N . ALA A 1 284 ? 27.793 0.873 -47.602 1.00 94.94 284 ALA A N 1
ATOM 2285 C CA . ALA A 1 284 ? 28.970 0.106 -48.004 1.00 94.94 284 ALA A CA 1
ATOM 2286 C C . ALA A 1 284 ? 28.909 -0.322 -49.485 1.00 94.94 284 ALA A C 1
ATOM 2288 O O . ALA A 1 284 ? 29.933 -0.331 -50.167 1.00 94.94 284 ALA A O 1
ATOM 2289 N N . GLN A 1 285 ? 27.721 -0.661 -50.001 1.00 95.06 285 GLN A N 1
ATOM 2290 C CA . GLN A 1 285 ? 27.522 -0.925 -51.433 1.00 95.06 285 GLN A CA 1
ATOM 2291 C C . GLN A 1 285 ? 27.755 0.332 -52.277 1.00 95.06 285 GLN A C 1
ATOM 2293 O O . GLN A 1 285 ? 28.443 0.252 -53.292 1.00 95.06 285 GLN A O 1
ATOM 2298 N N . LEU A 1 286 ? 27.251 1.486 -51.833 1.00 94.94 286 LEU A N 1
ATOM 2299 C CA . LEU A 1 286 ? 27.459 2.769 -52.500 1.00 94.94 286 LEU A CA 1
ATOM 2300 C C . LEU A 1 286 ? 28.952 3.114 -52.616 1.00 94.94 286 LEU A C 1
ATOM 2302 O O . LEU A 1 286 ? 29.412 3.413 -53.712 1.00 94.94 286 LEU A O 1
ATOM 2306 N N . GLN A 1 287 ? 29.724 2.973 -51.534 1.00 94.44 287 GLN A N 1
ATOM 2307 C CA . GLN A 1 287 ? 31.174 3.221 -51.550 1.00 94.44 287 GLN A CA 1
ATOM 2308 C C . GLN A 1 287 ? 31.919 2.306 -52.534 1.00 94.44 287 GLN A C 1
ATOM 2310 O O . GLN A 1 287 ? 32.797 2.754 -53.270 1.00 94.44 287 GLN A O 1
ATOM 2315 N N . ARG A 1 288 ? 31.559 1.016 -52.589 1.00 94.75 288 ARG A N 1
ATOM 2316 C CA . ARG A 1 288 ? 32.136 0.078 -53.571 1.00 94.75 288 ARG A CA 1
ATOM 2317 C C . ARG A 1 288 ? 31.783 0.471 -55.006 1.00 94.75 288 ARG A C 1
ATOM 2319 O O . ARG A 1 288 ? 32.621 0.358 -55.902 1.00 94.75 288 ARG A O 1
ATOM 2326 N N . GLN A 1 289 ? 30.560 0.948 -55.226 1.00 94.75 289 GLN A N 1
ATOM 2327 C CA . GLN A 1 289 ? 30.120 1.415 -56.537 1.00 94.75 289 GLN A CA 1
ATOM 2328 C C . GLN A 1 289 ? 30.860 2.690 -56.962 1.00 94.75 289 GLN A C 1
ATOM 2330 O O . GLN A 1 289 ? 31.256 2.811 -58.118 1.00 94.75 289 GLN A O 1
ATOM 2335 N N . GLU A 1 290 ? 31.105 3.618 -56.036 1.00 93.88 290 GLU A N 1
ATOM 2336 C CA . GLU A 1 290 ? 31.910 4.821 -56.281 1.00 93.88 290 GLU A CA 1
ATOM 2337 C C . GLU A 1 290 ? 33.347 4.474 -56.684 1.00 93.88 290 GLU A C 1
ATOM 2339 O O . GLU A 1 290 ? 33.847 5.014 -57.670 1.00 93.88 290 GLU A O 1
ATOM 2344 N N . GLN A 1 291 ? 33.976 3.514 -55.999 1.00 93.62 291 GLN A N 1
ATOM 2345 C CA . GLN A 1 291 ? 35.301 3.001 -56.373 1.00 93.62 291 GLN A CA 1
ATOM 2346 C C . GLN A 1 291 ? 35.300 2.363 -57.770 1.00 93.62 291 GLN A C 1
ATOM 2348 O O . GLN A 1 291 ? 36.223 2.582 -58.552 1.00 93.62 291 GLN A O 1
ATOM 2353 N N . THR A 1 292 ? 34.246 1.612 -58.107 1.00 94.25 292 THR A N 1
ATOM 2354 C CA . THR A 1 292 ? 34.088 0.987 -59.431 1.00 94.25 292 THR A CA 1
ATOM 2355 C C . THR A 1 292 ? 33.960 2.040 -60.532 1.00 94.25 292 THR A C 1
ATOM 2357 O O . THR A 1 292 ? 34.623 1.941 -61.561 1.00 94.25 292 THR A O 1
ATOM 2360 N N . ILE A 1 293 ? 33.153 3.082 -60.310 1.00 94.44 293 ILE A N 1
ATOM 2361 C CA . ILE A 1 293 ? 33.018 4.212 -61.239 1.00 94.44 293 ILE A CA 1
ATOM 2362 C C . ILE A 1 293 ? 34.365 4.898 -61.455 1.00 94.44 293 ILE A C 1
ATOM 2364 O O . ILE A 1 293 ? 34.703 5.213 -62.594 1.00 94.44 293 ILE A O 1
ATOM 2368 N N . GLU A 1 294 ? 35.127 5.139 -60.388 1.00 93.25 294 GLU A N 1
ATOM 2369 C CA . GLU A 1 294 ? 36.414 5.825 -60.496 1.00 93.25 294 GLU A CA 1
ATOM 2370 C C . GLU A 1 294 ? 37.435 4.995 -61.282 1.00 93.25 294 GLU A C 1
ATOM 2372 O O . GLU A 1 294 ? 38.088 5.526 -62.177 1.00 93.25 294 GLU A O 1
ATOM 2377 N N . ALA A 1 295 ? 37.485 3.678 -61.055 1.00 93.81 295 ALA A N 1
ATOM 2378 C CA . ALA A 1 295 ? 38.299 2.770 -61.860 1.00 93.81 295 ALA A CA 1
ATOM 2379 C C . ALA A 1 295 ? 37.907 2.811 -63.351 1.00 93.81 295 ALA A C 1
ATOM 2381 O O . ALA A 1 295 ? 38.769 2.978 -64.212 1.00 93.81 295 ALA A O 1
ATOM 2382 N N . ILE A 1 296 ? 36.606 2.756 -63.670 1.00 93.38 296 ILE A N 1
ATOM 2383 C CA . ILE A 1 296 ? 36.135 2.831 -65.065 1.00 93.38 296 ILE A CA 1
ATOM 2384 C C . ILE A 1 296 ? 36.469 4.195 -65.695 1.00 93.38 296 ILE A C 1
ATOM 2386 O O . ILE A 1 296 ? 36.810 4.255 -66.876 1.00 93.38 296 ILE A O 1
ATOM 2390 N N . LYS A 1 297 ? 36.395 5.307 -64.950 1.00 93.50 297 LYS A N 1
ATOM 2391 C CA . LYS A 1 297 ? 36.796 6.627 -65.473 1.00 93.50 297 LYS A CA 1
ATOM 2392 C C . LYS A 1 297 ? 38.274 6.670 -65.847 1.00 93.50 297 LYS A C 1
ATOM 2394 O O . LYS A 1 297 ? 38.596 7.247 -66.886 1.00 93.50 297 LYS A O 1
ATOM 2399 N N . VAL A 1 298 ? 39.142 6.079 -65.023 1.00 93.88 298 VAL A N 1
ATOM 2400 C CA . VAL A 1 298 ? 40.577 5.967 -65.317 1.00 93.88 298 VAL A CA 1
ATOM 2401 C C . VAL A 1 298 ? 40.779 5.165 -66.605 1.00 93.88 298 VAL A C 1
ATOM 2403 O O . VAL A 1 298 ? 41.392 5.692 -67.532 1.00 93.88 298 VAL A O 1
ATOM 2406 N N . ASP A 1 299 ? 40.152 3.988 -66.737 1.00 91.56 299 ASP A N 1
ATOM 2407 C CA . ASP A 1 299 ? 40.192 3.180 -67.971 1.00 91.56 299 ASP A CA 1
ATOM 2408 C C . ASP A 1 299 ? 39.742 3.992 -69.204 1.00 91.56 299 ASP A C 1
ATOM 2410 O O . ASP A 1 299 ? 40.385 3.983 -70.257 1.00 91.56 299 ASP A O 1
ATOM 2414 N N . VAL A 1 300 ? 38.628 4.729 -69.087 1.00 93.31 300 VAL A N 1
ATOM 2415 C CA . VAL A 1 300 ? 38.097 5.594 -70.155 1.00 93.31 300 VAL A CA 1
ATOM 2416 C C . VAL A 1 300 ? 39.098 6.692 -70.523 1.00 93.31 300 VAL A C 1
ATOM 2418 O O . VAL A 1 300 ? 39.255 7.011 -71.705 1.00 93.31 300 VAL A O 1
ATOM 2421 N N . GLN A 1 301 ? 39.770 7.294 -69.543 1.00 91.56 301 GLN A N 1
ATOM 2422 C CA . GLN A 1 301 ? 40.761 8.342 -69.772 1.00 91.56 301 GLN A CA 1
ATOM 2423 C C . GLN A 1 301 ? 42.016 7.795 -70.463 1.00 91.56 301 GLN A C 1
ATOM 2425 O O . GLN A 1 301 ? 42.480 8.400 -71.434 1.00 91.56 301 GLN A O 1
ATOM 2430 N N . GLU A 1 302 ? 42.520 6.640 -70.030 1.00 91.62 302 GLU A N 1
ATOM 2431 C CA . GLU A 1 302 ? 43.649 5.952 -70.664 1.00 91.62 302 GLU A CA 1
ATOM 2432 C C . GLU A 1 302 ? 43.328 5.562 -72.115 1.00 91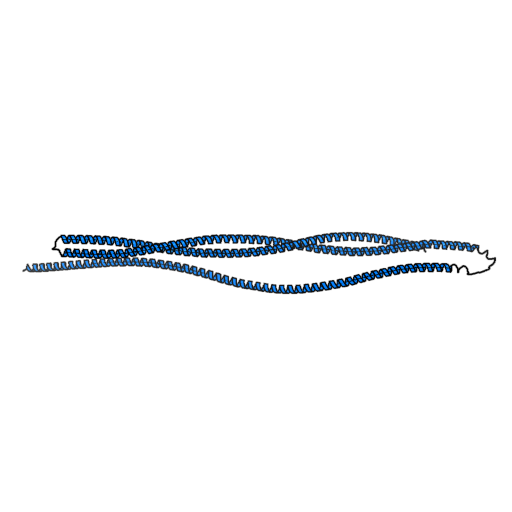.62 302 GLU A C 1
ATOM 2434 O O . GLU A 1 302 ? 44.115 5.832 -73.028 1.00 91.62 302 GLU A O 1
ATOM 2439 N N . LEU A 1 303 ? 42.132 5.015 -72.368 1.00 91.00 303 LEU A N 1
ATOM 2440 C CA . LEU A 1 303 ? 41.670 4.685 -73.720 1.00 91.00 303 LEU A CA 1
ATOM 2441 C C . LEU A 1 303 ? 41.525 5.930 -74.608 1.00 91.00 303 LEU A C 1
ATOM 2443 O O . LEU A 1 303 ? 41.918 5.897 -75.779 1.00 91.00 303 LEU A O 1
ATOM 2447 N N . LYS A 1 304 ? 41.026 7.052 -74.069 1.00 90.62 304 LYS A N 1
ATOM 2448 C CA . LYS A 1 304 ? 40.966 8.336 -74.793 1.00 90.62 304 LYS A CA 1
ATOM 2449 C C . LYS A 1 304 ? 42.357 8.838 -75.170 1.00 90.62 304 LYS A C 1
ATOM 2451 O O . LYS A 1 304 ? 42.574 9.201 -76.325 1.00 90.62 304 LYS A O 1
ATOM 2456 N N . GLN A 1 305 ? 43.304 8.838 -74.231 1.00 89.75 305 GLN A N 1
ATOM 2457 C CA . GLN A 1 305 ? 44.683 9.261 -74.496 1.00 89.75 305 GLN A CA 1
ATOM 2458 C C . GLN A 1 305 ? 45.366 8.356 -75.529 1.00 89.75 305 GLN A C 1
ATOM 2460 O O . GLN A 1 305 ? 45.984 8.856 -76.469 1.00 89.75 305 GLN A O 1
ATOM 2465 N N . SER A 1 306 ? 45.185 7.037 -75.415 1.00 90.81 306 SER A N 1
ATOM 2466 C CA . SER A 1 306 ? 45.681 6.060 -76.390 1.00 90.81 306 SER A CA 1
ATOM 2467 C C . SER A 1 306 ? 45.122 6.326 -77.795 1.00 90.81 306 SER A C 1
ATOM 2469 O O . SER A 1 306 ? 45.876 6.366 -78.767 1.00 90.81 306 SER A O 1
ATOM 2471 N N . THR A 1 307 ? 43.823 6.617 -77.902 1.00 89.06 307 THR A N 1
ATOM 2472 C CA . THR A 1 307 ? 43.159 6.958 -79.171 1.00 89.06 307 THR A CA 1
ATOM 2473 C C . THR A 1 307 ? 43.704 8.256 -79.780 1.00 89.06 307 THR A C 1
ATOM 2475 O O . THR A 1 307 ? 43.944 8.312 -80.988 1.00 89.06 307 THR A O 1
ATOM 2478 N N . ILE A 1 308 ? 43.941 9.293 -78.963 1.00 88.56 308 ILE A N 1
ATOM 2479 C CA . ILE A 1 308 ? 44.557 10.559 -79.402 1.00 88.56 308 ILE A CA 1
ATOM 2480 C C . ILE A 1 308 ? 45.975 10.309 -79.925 1.00 88.56 308 ILE A C 1
ATOM 2482 O O . ILE A 1 308 ? 46.321 10.782 -81.007 1.00 88.56 308 ILE A O 1
ATOM 2486 N N . HIS A 1 309 ? 46.778 9.531 -79.199 1.00 88.25 309 HIS A N 1
ATOM 2487 C CA . HIS A 1 309 ? 48.142 9.195 -79.598 1.00 88.25 309 HIS A CA 1
ATOM 2488 C C . HIS A 1 309 ? 48.178 8.387 -80.907 1.00 88.25 309 HIS A C 1
ATOM 2490 O O . HIS A 1 309 ? 48.972 8.683 -81.801 1.00 88.25 309 HIS A O 1
ATOM 2496 N N . LEU A 1 310 ? 47.275 7.412 -81.075 1.00 88.00 310 LEU A N 1
ATOM 2497 C CA . LEU A 1 310 ? 47.121 6.681 -82.337 1.00 88.00 310 LEU A CA 1
ATOM 2498 C C . LEU A 1 310 ? 46.704 7.616 -83.481 1.00 88.00 310 LEU A C 1
ATOM 2500 O O . LEU A 1 310 ? 47.280 7.539 -84.563 1.00 88.00 310 LEU A O 1
ATOM 2504 N N . ALA A 1 311 ? 45.773 8.548 -83.249 1.00 84.50 311 ALA A N 1
ATOM 2505 C CA . ALA A 1 311 ? 45.377 9.541 -84.250 1.00 84.50 311 ALA A CA 1
ATOM 2506 C C . ALA A 1 311 ? 46.541 10.463 -84.660 1.00 84.50 311 ALA A C 1
ATOM 2508 O O . ALA A 1 311 ? 46.702 10.749 -85.847 1.00 84.50 311 ALA A O 1
ATOM 2509 N N . GLN A 1 312 ? 47.381 10.879 -83.709 1.00 86.75 312 GLN A N 1
ATOM 2510 C CA . GLN A 1 312 ? 48.596 11.652 -83.983 1.00 86.75 312 GLN A CA 1
ATOM 2511 C C . GLN A 1 312 ? 49.618 10.844 -84.798 1.00 86.75 312 GLN A C 1
ATOM 2513 O O . GLN A 1 312 ? 50.157 11.369 -85.771 1.00 86.75 312 GLN A O 1
ATOM 2518 N N . ARG A 1 313 ? 49.846 9.563 -84.467 1.00 88.00 313 ARG A N 1
ATOM 2519 C CA . ARG A 1 313 ? 50.731 8.667 -85.241 1.00 88.00 313 ARG A CA 1
ATOM 2520 C C . ARG A 1 313 ? 50.221 8.412 -86.660 1.00 88.00 313 ARG A C 1
ATOM 2522 O O . ARG A 1 313 ? 51.017 8.417 -87.600 1.00 88.00 313 ARG A O 1
ATOM 2529 N N . ILE A 1 314 ? 48.910 8.225 -86.833 1.00 86.81 314 ILE A N 1
ATOM 2530 C CA . ILE A 1 314 ? 48.282 8.117 -88.159 1.00 86.81 314 ILE A CA 1
ATOM 2531 C C . ILE A 1 314 ? 48.518 9.409 -88.944 1.00 86.81 314 ILE A C 1
ATOM 2533 O O . ILE A 1 314 ? 48.996 9.344 -90.069 1.00 86.81 314 ILE A O 1
ATOM 2537 N N . HIS A 1 315 ? 48.283 10.580 -88.342 1.00 83.75 315 HIS A N 1
ATOM 2538 C CA . HIS A 1 315 ? 48.521 11.868 -88.998 1.00 83.75 315 HIS A CA 1
ATOM 2539 C C . HIS A 1 315 ? 49.991 12.067 -89.401 1.00 83.75 315 HIS A C 1
ATOM 2541 O O . HIS A 1 315 ? 50.274 12.481 -90.521 1.00 83.75 315 HIS A O 1
ATOM 2547 N N . GLN A 1 316 ? 50.942 11.723 -88.528 1.00 84.25 316 GLN A N 1
ATOM 2548 C CA . GLN A 1 316 ? 52.372 11.761 -88.852 1.00 84.25 316 GLN A CA 1
ATOM 2549 C C . GLN A 1 316 ? 52.692 10.858 -90.050 1.00 84.25 316 GLN A C 1
ATOM 2551 O O . GLN A 1 316 ? 53.305 11.322 -91.011 1.00 84.25 316 GLN A O 1
ATOM 2556 N N . THR A 1 317 ? 52.197 9.618 -90.045 1.00 81.31 317 THR A N 1
ATOM 2557 C CA . THR A 1 317 ? 52.360 8.673 -91.164 1.00 81.31 317 THR A CA 1
ATOM 2558 C C . THR A 1 317 ? 51.744 9.227 -92.455 1.00 81.31 317 THR A C 1
ATOM 2560 O O . THR A 1 317 ? 52.384 9.191 -93.506 1.00 81.31 317 THR A O 1
ATOM 2563 N N . ASP A 1 318 ? 50.560 9.839 -92.368 1.00 81.62 318 ASP A N 1
ATOM 2564 C CA . ASP A 1 318 ? 49.858 10.476 -93.489 1.00 81.62 318 ASP A CA 1
ATOM 2565 C C . ASP A 1 318 ? 50.619 11.680 -94.059 1.00 81.62 318 ASP A C 1
ATOM 2567 O O . ASP A 1 318 ? 50.527 11.945 -95.253 1.00 81.62 318 ASP A O 1
ATOM 2571 N N . THR A 1 319 ? 51.414 12.391 -93.251 1.00 81.06 319 THR A N 1
ATOM 2572 C CA . THR A 1 319 ? 52.301 13.466 -93.740 1.00 81.06 319 THR A CA 1
ATOM 2573 C C . THR A 1 319 ? 53.645 12.960 -94.277 1.00 81.06 319 THR A C 1
ATOM 2575 O O . THR A 1 319 ? 54.281 13.643 -95.085 1.00 81.06 319 THR A O 1
ATOM 2578 N N . GLU A 1 320 ? 54.101 11.781 -93.846 1.00 79.38 320 GLU A N 1
ATOM 2579 C CA . GLU A 1 320 ? 55.338 11.149 -94.321 1.00 79.38 320 GLU A CA 1
ATOM 2580 C C . GLU A 1 320 ? 55.170 10.494 -95.696 1.00 79.38 320 GLU A C 1
ATOM 2582 O O . GLU A 1 320 ? 56.077 10.601 -96.523 1.00 79.38 320 GLU A O 1
ATOM 2587 N N . ILE A 1 321 ? 54.018 9.868 -95.961 1.00 77.88 321 ILE A N 1
ATOM 2588 C CA . ILE A 1 321 ? 53.683 9.236 -97.250 1.00 77.88 321 ILE A CA 1
ATOM 2589 C C . ILE A 1 321 ? 53.906 10.195 -98.444 1.00 77.88 321 ILE A C 1
ATOM 2591 O O . ILE A 1 321 ? 54.760 9.884 -99.277 1.00 77.88 321 ILE A O 1
ATOM 2595 N N . PRO A 1 322 ? 53.296 11.397 -98.508 1.00 73.06 322 PRO A N 1
ATOM 2596 C CA . PRO A 1 322 ? 53.474 12.317 -99.634 1.00 73.06 322 PRO A CA 1
ATOM 2597 C C . PRO A 1 322 ? 54.886 12.917 -99.712 1.00 73.06 322 PRO A C 1
ATOM 2599 O O . PRO A 1 322 ? 55.370 13.241 -100.796 1.00 73.06 322 PRO A O 1
ATOM 2602 N N . LYS A 1 323 ? 55.603 13.047 -98.583 1.00 73.88 323 LYS A N 1
ATOM 2603 C CA . LYS A 1 323 ? 57.018 13.467 -98.584 1.00 73.88 323 LYS A CA 1
ATOM 2604 C C . LYS A 1 323 ? 57.923 12.401 -99.202 1.00 73.88 323 LYS A C 1
ATOM 2606 O O . LYS A 1 323 ? 58.887 12.749 -99.884 1.00 73.88 323 LYS A O 1
ATOM 2611 N N . LEU A 1 324 ? 57.638 11.123 -98.958 1.00 68.44 324 LEU A N 1
ATOM 2612 C CA . LEU A 1 324 ? 58.354 10.004 -99.566 1.00 68.44 324 LEU A CA 1
ATOM 2613 C C . LEU A 1 324 ? 57.981 9.837 -101.043 1.00 68.44 324 LEU A C 1
ATOM 2615 O O . LEU A 1 324 ? 58.880 9.639 -101.853 1.00 68.44 324 LEU A O 1
ATOM 2619 N N . GLU A 1 325 ? 56.712 10.017 -101.410 1.00 69.62 325 GLU A N 1
ATOM 2620 C CA . GLU A 1 325 ? 56.255 10.034 -102.809 1.00 69.62 325 GLU A CA 1
ATOM 2621 C C . GLU A 1 325 ? 56.910 11.172 -103.605 1.00 69.62 325 GLU A C 1
ATOM 2623 O O . GLU A 1 325 ? 57.419 10.942 -104.701 1.00 69.62 325 GLU A O 1
ATOM 2628 N N . LYS A 1 326 ? 57.010 12.377 -103.026 1.00 70.12 326 LYS A N 1
ATOM 2629 C CA . LYS A 1 326 ? 57.721 13.510 -103.637 1.00 70.12 326 LYS A CA 1
ATOM 2630 C C . LYS A 1 326 ? 59.220 13.244 -103.789 1.00 70.12 326 LYS A C 1
ATOM 2632 O O . LYS A 1 326 ? 59.774 13.512 -104.847 1.00 70.12 326 LYS A O 1
ATOM 2637 N N . LYS A 1 327 ? 59.879 12.661 -102.778 1.00 67.88 327 LYS A N 1
ATOM 2638 C CA . LYS A 1 327 ? 61.291 12.243 -102.888 1.00 67.88 327 LYS A CA 1
ATOM 2639 C C . LYS A 1 327 ? 61.499 11.165 -103.956 1.00 67.88 327 LYS A C 1
ATOM 2641 O O . LYS A 1 327 ? 62.537 11.172 -104.605 1.00 67.88 327 LYS A O 1
ATOM 2646 N N . MET A 1 328 ? 60.540 10.260 -104.143 1.00 64.94 328 MET A N 1
ATOM 2647 C CA . MET A 1 328 ? 60.577 9.237 -105.191 1.00 64.94 328 MET A CA 1
ATOM 2648 C C . MET A 1 328 ? 60.406 9.870 -106.584 1.00 64.94 328 MET A C 1
ATOM 2650 O O . MET A 1 328 ? 61.197 9.585 -107.476 1.00 64.94 328 MET A O 1
ATOM 2654 N N . HIS A 1 329 ? 59.484 10.829 -106.731 1.00 63.84 329 HIS A N 1
ATOM 2655 C CA . HIS A 1 329 ? 59.305 11.620 -107.955 1.00 63.84 329 HIS A CA 1
ATOM 2656 C C . HIS A 1 329 ? 60.535 12.487 -108.298 1.00 63.84 329 HIS A C 1
ATOM 2658 O O . HIS A 1 329 ? 60.950 12.548 -109.454 1.00 63.84 329 HIS A O 1
ATOM 2664 N N . ASP A 1 330 ? 61.169 13.108 -107.297 1.00 65.88 330 ASP A N 1
ATOM 2665 C CA . ASP A 1 330 ? 62.408 13.880 -107.465 1.00 65.88 330 ASP A CA 1
ATOM 2666 C C . ASP A 1 330 ? 63.604 12.978 -107.845 1.00 65.88 330 ASP A C 1
ATOM 2668 O O . ASP A 1 330 ? 64.517 13.411 -108.554 1.00 65.88 330 ASP A O 1
ATOM 2672 N N . ILE A 1 331 ? 63.622 11.718 -107.387 1.00 63.16 331 ILE A N 1
ATOM 2673 C CA . ILE A 1 331 ? 64.606 10.705 -107.803 1.00 63.16 331 ILE A CA 1
ATOM 2674 C C . ILE A 1 331 ? 64.349 10.264 -109.255 1.00 63.16 331 ILE A C 1
ATOM 2676 O O . ILE A 1 331 ? 65.306 10.209 -110.030 1.00 63.16 331 ILE A O 1
ATOM 2680 N N . ASP A 1 332 ? 63.093 10.056 -109.661 1.00 56.66 332 ASP A N 1
ATOM 2681 C CA . ASP A 1 332 ? 62.718 9.736 -111.050 1.00 56.66 332 ASP A CA 1
ATOM 2682 C C . ASP A 1 332 ? 63.036 10.886 -112.029 1.00 56.66 332 ASP A C 1
ATOM 2684 O O . ASP A 1 332 ? 63.532 10.656 -113.137 1.00 56.66 332 ASP A O 1
ATOM 2688 N N . GLN A 1 333 ? 62.844 12.147 -111.617 1.00 56.84 333 GLN A N 1
ATOM 2689 C CA . GLN A 1 333 ? 63.252 13.316 -112.410 1.00 56.84 333 GLN A CA 1
ATOM 2690 C C . GLN A 1 333 ? 64.779 13.431 -112.549 1.00 56.84 333 GLN A C 1
ATOM 2692 O O . GLN A 1 333 ? 65.282 13.741 -113.632 1.00 56.84 333 GLN A O 1
ATOM 2697 N N . LYS A 1 334 ? 65.544 13.141 -111.485 1.00 60.25 334 LYS A N 1
ATOM 2698 C CA . LYS A 1 334 ? 67.020 13.160 -111.522 1.00 60.25 334 LYS A CA 1
ATOM 2699 C C . LYS A 1 334 ? 67.621 12.007 -112.330 1.00 60.25 334 LYS A C 1
ATOM 2701 O O . LYS A 1 334 ? 68.706 12.175 -112.888 1.00 60.25 334 LYS A O 1
ATOM 2706 N N . TYR A 1 335 ? 66.940 10.865 -112.419 1.00 54.84 335 TYR A N 1
ATOM 2707 C CA . TYR A 1 335 ? 67.361 9.736 -113.252 1.00 54.84 335 TYR A CA 1
ATOM 2708 C C . TYR A 1 335 ? 67.209 10.043 -114.755 1.00 54.84 335 TYR A C 1
ATOM 2710 O O . TYR A 1 335 ? 68.121 9.759 -115.528 1.00 54.84 335 TYR A O 1
ATOM 2718 N N . ASN A 1 336 ? 66.140 10.742 -115.159 1.00 54.00 336 ASN A N 1
ATOM 2719 C CA . ASN A 1 336 ? 65.932 11.167 -116.552 1.00 54.00 336 ASN A CA 1
ATOM 2720 C C . ASN A 1 336 ? 66.824 12.352 -116.983 1.00 54.00 336 ASN A C 1
ATOM 2722 O O . ASN A 1 336 ? 67.242 12.416 -118.138 1.00 54.00 336 ASN A O 1
ATOM 2726 N N . ALA A 1 337 ? 67.190 13.258 -116.066 1.00 56.41 337 ALA A N 1
ATOM 2727 C CA . ALA A 1 337 ? 68.099 14.376 -116.360 1.00 56.41 337 ALA A CA 1
ATOM 2728 C C . ALA A 1 337 ? 69.570 13.939 -116.554 1.00 56.41 337 ALA A C 1
ATOM 2730 O O . ALA A 1 337 ? 70.287 14.517 -117.370 1.00 56.41 337 ALA A O 1
ATOM 2731 N N . LYS A 1 338 ? 70.013 12.863 -115.883 1.00 50.69 338 LYS A N 1
ATOM 2732 C CA . LYS A 1 338 ? 71.382 12.318 -116.000 1.00 50.69 338 LYS A CA 1
ATOM 2733 C C . LYS A 1 338 ? 71.686 11.613 -117.331 1.00 50.69 338 LYS A C 1
ATOM 2735 O O . LYS A 1 338 ? 72.857 11.367 -117.615 1.00 50.69 338 LYS A O 1
ATOM 2740 N N . LEU A 1 339 ? 70.678 11.315 -118.160 1.00 50.25 339 LEU A N 1
ATOM 2741 C CA . LEU A 1 339 ? 70.859 10.710 -119.489 1.00 50.25 339 LEU A CA 1
ATOM 2742 C C . LEU A 1 339 ? 71.199 11.745 -120.587 1.00 50.25 339 LEU A C 1
ATOM 2744 O O . LEU A 1 339 ? 71.719 11.369 -121.634 1.00 50.25 339 LEU A O 1
ATOM 2748 N N . ALA A 1 340 ? 70.956 13.041 -120.347 1.00 51.47 340 ALA A N 1
ATOM 2749 C CA . ALA A 1 340 ? 71.158 14.127 -121.320 1.00 51.47 340 ALA A CA 1
ATOM 2750 C C . ALA A 1 340 ? 72.435 14.970 -121.082 1.00 51.47 340 ALA A C 1
ATOM 2752 O O . ALA A 1 340 ? 72.800 15.800 -121.913 1.00 51.47 340 ALA A O 1
ATOM 2753 N N . GLU A 1 341 ? 73.144 14.760 -119.969 1.00 43.44 341 GLU A N 1
ATOM 2754 C CA . GLU A 1 341 ? 74.254 15.623 -119.522 1.00 43.44 341 GLU A CA 1
ATOM 2755 C C . GLU A 1 341 ? 75.653 15.123 -119.959 1.00 43.44 341 GLU A C 1
ATOM 2757 O O . GLU A 1 341 ? 76.648 15.837 -119.846 1.00 43.44 341 GLU A O 1
ATOM 2762 N N . ASN A 1 342 ? 75.739 13.938 -120.577 1.00 45.09 342 ASN A N 1
ATOM 2763 C CA . ASN A 1 342 ? 77.000 13.308 -121.006 1.00 45.09 342 ASN A CA 1
ATOM 2764 C C . ASN A 1 342 ? 77.608 13.877 -122.317 1.00 45.09 342 ASN A C 1
ATOM 2766 O O . ASN A 1 342 ? 78.575 13.328 -122.836 1.00 45.09 342 ASN A O 1
ATOM 2770 N N . GLN A 1 343 ? 77.070 14.978 -122.865 1.00 42.53 343 GLN A N 1
ATOM 2771 C CA . GLN A 1 343 ? 77.561 15.633 -124.097 1.00 42.53 343 GLN A CA 1
ATOM 2772 C C . GLN A 1 343 ? 78.035 17.089 -123.916 1.00 42.53 343 GLN A C 1
ATOM 2774 O O . GLN A 1 343 ? 78.384 17.745 -124.895 1.00 42.53 343 GLN A O 1
ATOM 2779 N N . ARG A 1 344 ? 78.100 17.623 -122.689 1.00 42.69 344 ARG A N 1
ATOM 2780 C CA . ARG A 1 344 ? 78.556 19.011 -122.443 1.00 42.69 344 ARG A CA 1
ATOM 2781 C C . ARG A 1 344 ? 79.668 19.126 -121.398 1.00 42.69 344 ARG A C 1
ATOM 2783 O O . ARG A 1 344 ? 79.771 20.123 -120.693 1.00 42.69 344 ARG A O 1
ATOM 2790 N N . ILE A 1 345 ? 80.555 18.134 -121.360 1.00 48.78 345 ILE A N 1
ATOM 2791 C CA . ILE A 1 345 ? 81.856 18.210 -120.680 1.00 48.78 345 ILE A CA 1
ATOM 2792 C C . ILE A 1 345 ? 82.931 18.423 -121.751 1.00 48.78 345 ILE A C 1
ATOM 2794 O O . ILE A 1 345 ? 83.609 17.483 -122.150 1.00 48.78 345 ILE A O 1
ATOM 2798 N N . MET A 1 346 ? 83.041 19.645 -122.286 1.00 35.84 346 MET A N 1
ATOM 2799 C CA . MET A 1 346 ? 84.177 20.031 -123.142 1.00 35.84 346 MET A CA 1
ATOM 2800 C C . MET A 1 346 ? 84.309 21.547 -123.358 1.00 35.84 346 MET A C 1
ATOM 2802 O O . MET A 1 346 ? 84.614 21.989 -124.460 1.00 35.84 346 MET A O 1
ATOM 2806 N N . THR A 1 347 ? 84.112 22.382 -122.326 1.00 32.91 347 THR A N 1
ATOM 2807 C CA . THR A 1 347 ? 84.757 23.715 -122.296 1.00 32.91 347 THR A CA 1
ATOM 2808 C C . THR A 1 347 ? 84.940 24.253 -120.866 1.00 32.91 347 THR A C 1
ATOM 2810 O O . THR A 1 347 ? 84.081 24.921 -120.309 1.00 32.91 347 THR A O 1
ATOM 2813 N N . ASN A 1 348 ? 86.109 23.930 -120.309 1.00 33.47 348 ASN A N 1
ATOM 2814 C CA . ASN A 1 348 ? 86.903 24.633 -119.294 1.00 33.47 348 ASN A CA 1
ATOM 2815 C C . ASN A 1 348 ? 86.345 25.013 -117.907 1.00 33.47 348 ASN A C 1
ATOM 2817 O O . ASN A 1 348 ? 85.603 25.966 -117.698 1.00 33.47 348 ASN A O 1
ATOM 2821 N N . GLN A 1 349 ? 86.942 24.312 -116.939 1.00 34.06 349 GLN A N 1
ATOM 2822 C CA . GLN A 1 349 ? 87.156 24.652 -115.537 1.00 34.06 349 GLN A CA 1
ATOM 2823 C C . GLN A 1 349 ? 87.923 25.971 -115.333 1.00 34.06 349 GLN A C 1
ATOM 2825 O O . GLN A 1 349 ? 88.900 26.225 -116.035 1.00 34.06 349 GLN A O 1
ATOM 2830 N N . LYS A 1 350 ? 87.550 26.701 -114.273 1.00 31.47 350 LYS A N 1
ATOM 2831 C CA . LYS A 1 350 ? 88.376 27.442 -113.281 1.00 31.47 350 LYS A CA 1
ATOM 2832 C C . LYS A 1 350 ? 87.469 28.540 -112.699 1.00 31.47 350 LYS A C 1
ATOM 2834 O O . LYS A 1 350 ? 86.930 29.321 -113.459 1.00 31.47 350 LYS A O 1
ATOM 2839 N N . ASN A 1 351 ? 87.212 28.692 -111.404 1.00 34.34 351 ASN A N 1
ATOM 2840 C CA . ASN A 1 351 ? 87.972 28.347 -110.214 1.00 34.34 351 ASN A CA 1
ATOM 2841 C C . ASN A 1 351 ? 87.038 28.211 -109.004 1.00 34.34 351 ASN A C 1
ATOM 2843 O O . ASN A 1 351 ? 85.997 28.856 -108.916 1.00 34.34 351 ASN A O 1
ATOM 2847 N N . LYS A 1 352 ? 87.508 27.430 -108.030 1.00 42.62 352 LYS A N 1
ATOM 2848 C CA . LYS A 1 352 ? 87.147 27.548 -106.618 1.00 42.62 352 LYS A CA 1
ATOM 2849 C C . LYS A 1 352 ? 87.479 28.953 -106.098 1.00 42.62 352 LYS A C 1
ATOM 2851 O O . LYS A 1 352 ? 88.644 29.333 -106.110 1.00 42.62 352 LYS A O 1
ATOM 2856 N N . GLN A 1 353 ? 86.470 29.624 -105.560 1.00 36.41 353 GLN A N 1
ATOM 2857 C CA . GLN A 1 353 ? 86.519 30.524 -104.400 1.00 36.41 353 GLN A CA 1
ATOM 2858 C C . GLN A 1 353 ? 85.156 30.314 -103.712 1.00 36.41 353 GLN A C 1
ATOM 2860 O O . GLN A 1 353 ? 84.141 30.779 -104.207 1.00 36.41 353 GLN A O 1
ATOM 2865 N N . ALA A 1 354 ? 84.980 29.322 -102.838 1.00 38.84 354 ALA A N 1
ATOM 2866 C CA . ALA A 1 354 ? 85.482 29.249 -101.465 1.00 38.84 354 ALA A CA 1
ATOM 2867 C C . ALA A 1 354 ? 85.010 30.436 -100.599 1.00 38.84 354 ALA A C 1
ATOM 2869 O O . ALA A 1 354 ? 85.563 31.524 -100.649 1.00 38.84 354 ALA A O 1
ATOM 2870 N N . GLU A 1 355 ? 83.994 30.138 -99.781 1.00 44.94 355 GLU A N 1
ATOM 2871 C CA . GLU A 1 355 ? 84.054 30.327 -98.321 1.00 44.94 355 GLU A CA 1
ATOM 2872 C C . GLU A 1 355 ? 83.819 31.697 -97.661 1.00 44.94 355 GLU A C 1
ATOM 2874 O O . GLU A 1 355 ? 84.029 31.796 -96.457 1.00 44.94 355 GLU A O 1
ATOM 2879 N N . GLU A 1 356 ? 83.249 32.705 -98.330 1.00 45.09 356 GLU A N 1
ATOM 2880 C CA . GLU A 1 356 ? 82.952 33.990 -97.645 1.00 45.09 356 GLU A CA 1
ATOM 2881 C C . GLU A 1 356 ? 81.471 34.382 -97.488 1.00 45.09 356 GLU A C 1
ATOM 2883 O O . GLU A 1 356 ? 81.154 35.215 -96.643 1.00 45.09 356 GLU A O 1
ATOM 2888 N N . GLN A 1 357 ? 80.520 33.732 -98.168 1.00 46.34 357 GLN A N 1
ATOM 2889 C CA . GLN A 1 357 ? 79.083 34.041 -97.991 1.00 46.34 357 GLN A CA 1
ATOM 2890 C C . GLN A 1 357 ? 78.340 33.130 -96.995 1.00 46.34 357 GLN A C 1
ATOM 2892 O O . GLN A 1 357 ? 77.219 33.440 -96.597 1.00 46.34 357 GLN A O 1
ATOM 2897 N N . GLN A 1 358 ? 78.963 32.045 -96.523 1.00 50.06 358 GLN A N 1
ATOM 2898 C CA . GLN A 1 358 ? 78.341 31.102 -95.580 1.00 50.06 358 GLN A CA 1
ATOM 2899 C C . GLN A 1 358 ? 78.513 31.519 -94.102 1.00 50.06 358 GLN A C 1
ATOM 2901 O O . GLN A 1 358 ? 77.693 31.157 -93.259 1.00 50.06 358 GLN A O 1
ATOM 2906 N N . ASN A 1 359 ? 79.509 32.359 -93.785 1.00 50.66 359 ASN A N 1
ATOM 2907 C CA . ASN A 1 359 ? 79.767 32.832 -92.417 1.00 50.66 359 ASN A CA 1
ATOM 2908 C C . ASN A 1 359 ? 78.888 34.021 -91.974 1.00 50.66 359 ASN A C 1
ATOM 2910 O O . ASN A 1 359 ? 78.761 34.263 -90.775 1.00 50.66 359 ASN A O 1
ATOM 2914 N N . GLN A 1 360 ? 78.216 34.731 -92.890 1.00 50.34 360 GLN A N 1
ATOM 2915 C CA . GLN A 1 360 ? 77.314 35.838 -92.523 1.00 50.34 360 GLN A CA 1
ATOM 2916 C C . GLN A 1 360 ? 75.910 35.373 -92.087 1.00 50.34 360 GLN A C 1
ATOM 2918 O O . GLN A 1 360 ? 75.274 36.040 -91.272 1.00 50.34 360 GLN A O 1
ATOM 2923 N N . GLN A 1 361 ? 75.440 34.200 -92.531 1.00 54.22 361 GLN A N 1
ATOM 2924 C CA . GLN A 1 361 ? 74.165 33.622 -92.066 1.00 54.22 361 GLN A CA 1
ATOM 2925 C C . GLN A 1 361 ? 74.280 32.911 -90.701 1.00 54.22 361 GLN A C 1
ATOM 2927 O O . GLN A 1 361 ? 73.298 32.836 -89.961 1.00 54.22 361 GLN A O 1
ATOM 2932 N N . TYR A 1 362 ? 75.480 32.458 -90.319 1.00 59.12 362 TYR A N 1
ATOM 2933 C CA . TYR A 1 362 ? 75.732 31.766 -89.047 1.00 59.12 362 TYR A CA 1
ATOM 2934 C C . TYR A 1 362 ? 75.592 32.692 -87.818 1.00 59.12 362 TYR A C 1
ATOM 2936 O O . TYR A 1 362 ? 75.092 32.278 -86.771 1.00 59.12 362 TYR A O 1
ATOM 2944 N N . VAL A 1 363 ? 75.940 33.979 -87.953 1.00 58.25 363 VAL A N 1
ATOM 2945 C CA . VAL A 1 363 ? 75.840 34.973 -86.864 1.00 58.25 363 VAL A CA 1
ATOM 2946 C C . VAL A 1 363 ? 74.390 35.429 -86.618 1.00 58.25 363 VAL A C 1
ATOM 2948 O O . VAL A 1 363 ? 74.002 35.653 -85.470 1.00 58.25 363 VAL A O 1
ATOM 2951 N N . GLN A 1 364 ? 73.544 35.493 -87.654 1.00 56.59 364 GLN A N 1
ATOM 2952 C CA . GLN A 1 364 ? 72.121 35.835 -87.493 1.00 56.59 364 GLN A CA 1
ATOM 2953 C C . GLN A 1 364 ? 71.303 34.708 -86.837 1.00 56.59 364 GLN A C 1
ATOM 2955 O O . GLN A 1 364 ? 70.413 34.998 -86.040 1.00 56.59 364 GLN A O 1
ATOM 2960 N N . GLN A 1 365 ? 71.628 33.434 -87.090 1.00 60.47 365 GLN A N 1
ATOM 2961 C CA . GLN A 1 365 ? 70.966 32.300 -86.425 1.00 60.47 365 GLN A CA 1
ATOM 2962 C C . GLN A 1 365 ? 71.321 32.192 -84.929 1.00 60.47 365 GLN A C 1
ATOM 2964 O O . GLN A 1 365 ? 70.453 31.861 -84.122 1.00 60.47 365 GLN A O 1
ATOM 2969 N N . GLN A 1 366 ? 72.550 32.541 -84.529 1.00 62.06 366 GLN A N 1
ATOM 2970 C CA . GLN A 1 366 ? 72.962 32.562 -83.114 1.00 62.06 366 GLN A CA 1
ATOM 2971 C C . GLN A 1 366 ? 72.222 33.639 -82.291 1.00 62.06 366 GLN A C 1
ATOM 2973 O O . GLN A 1 366 ? 71.859 33.396 -81.141 1.00 62.06 366 GLN A O 1
ATOM 2978 N N . MET A 1 367 ? 71.914 34.800 -82.881 1.00 59.75 367 MET A N 1
ATOM 2979 C CA . MET A 1 367 ? 71.141 35.869 -82.223 1.00 59.75 367 MET A CA 1
ATOM 2980 C C . MET A 1 367 ? 69.678 35.477 -81.948 1.00 59.75 367 MET A C 1
ATOM 2982 O O . MET A 1 367 ? 69.132 35.850 -80.908 1.00 59.75 367 MET A O 1
ATOM 2986 N N . THR A 1 368 ? 69.047 34.690 -82.826 1.00 65.50 368 THR A N 1
ATOM 2987 C CA . THR A 1 368 ? 67.685 34.167 -82.602 1.00 65.50 368 THR A CA 1
ATOM 2988 C C . THR A 1 368 ? 67.670 33.108 -81.496 1.00 65.50 368 THR A C 1
ATOM 2990 O O . THR A 1 368 ? 66.810 33.151 -80.621 1.00 65.50 368 THR A O 1
ATOM 2993 N N . ILE A 1 369 ? 68.688 32.240 -81.441 1.00 70.50 369 ILE A N 1
ATOM 2994 C CA . ILE A 1 369 ? 68.841 31.223 -80.383 1.00 70.50 369 ILE A CA 1
ATOM 2995 C C . ILE A 1 369 ? 69.045 31.863 -78.998 1.00 70.50 369 ILE A C 1
ATOM 2997 O O . ILE A 1 369 ? 68.501 31.374 -78.008 1.00 70.50 369 ILE A O 1
ATOM 3001 N N . ILE A 1 370 ? 69.789 32.971 -78.901 1.00 69.94 370 ILE A N 1
ATOM 3002 C CA . ILE A 1 370 ? 69.957 33.715 -77.637 1.00 69.94 370 ILE A CA 1
ATOM 3003 C C . ILE A 1 370 ? 68.630 34.355 -77.192 1.00 69.94 370 ILE A C 1
ATOM 3005 O O . ILE A 1 370 ? 68.307 34.344 -76.003 1.00 69.94 370 ILE A O 1
ATOM 3009 N N . ARG A 1 371 ? 67.829 34.868 -78.133 1.00 73.25 371 ARG A N 1
ATOM 3010 C CA . ARG A 1 371 ? 66.520 35.480 -77.847 1.00 73.25 371 ARG A CA 1
ATOM 3011 C C . ARG A 1 371 ? 65.489 34.453 -77.368 1.00 73.25 371 ARG A C 1
ATOM 3013 O O . ARG A 1 371 ? 64.779 34.709 -76.394 1.00 73.25 371 ARG A O 1
ATOM 3020 N N . ASP A 1 372 ? 65.466 33.275 -77.986 1.00 74.12 372 ASP A N 1
ATOM 3021 C CA . ASP A 1 372 ? 64.607 32.163 -77.568 1.00 74.12 372 ASP A CA 1
ATOM 3022 C C . ASP A 1 372 ? 65.029 31.612 -76.200 1.00 74.12 372 ASP A C 1
ATOM 3024 O O . ASP A 1 372 ? 64.175 31.383 -75.342 1.00 74.12 372 ASP A O 1
ATOM 3028 N N . LYS A 1 373 ? 66.340 31.500 -75.931 1.00 76.94 373 LYS A N 1
ATOM 3029 C CA . LYS A 1 373 ? 66.850 31.110 -74.604 1.00 76.94 373 LYS A CA 1
ATOM 3030 C C . LYS A 1 373 ? 66.495 32.117 -73.508 1.00 76.94 373 LYS A C 1
ATOM 3032 O O . LYS A 1 373 ? 66.100 31.696 -72.426 1.00 76.94 373 LYS A O 1
ATOM 3037 N N . ASN A 1 374 ? 66.564 33.424 -73.773 1.00 75.94 374 ASN A N 1
ATOM 3038 C CA . ASN A 1 374 ? 66.127 34.443 -72.807 1.00 75.94 374 ASN A CA 1
ATOM 3039 C C . ASN A 1 374 ? 64.612 34.400 -72.553 1.00 75.94 374 ASN A C 1
ATOM 3041 O O . ASN A 1 374 ? 64.168 34.598 -71.424 1.00 75.94 374 ASN A O 1
ATOM 3045 N N . THR A 1 375 ? 63.814 34.084 -73.574 1.00 77.38 375 THR A N 1
ATOM 3046 C CA . THR A 1 375 ? 62.359 33.919 -73.422 1.00 77.38 375 THR A CA 1
ATOM 3047 C C . THR A 1 375 ? 62.023 32.672 -72.597 1.00 77.38 375 THR A C 1
ATOM 3049 O O . THR A 1 375 ? 61.190 32.736 -71.694 1.00 77.38 375 THR A O 1
ATOM 3052 N N . GLN A 1 376 ? 62.721 31.556 -72.835 1.00 80.44 376 GLN A N 1
ATOM 3053 C CA . GLN A 1 376 ? 62.602 30.333 -72.031 1.00 80.44 376 GLN A CA 1
ATOM 3054 C C . GLN A 1 376 ? 63.070 30.538 -70.584 1.00 80.44 376 GLN A C 1
ATOM 3056 O O . GLN A 1 376 ? 62.440 30.028 -69.663 1.00 80.44 376 GLN A O 1
ATOM 3061 N N . MET A 1 377 ? 64.123 31.329 -70.364 1.00 78.00 377 MET A N 1
ATOM 3062 C CA . MET A 1 377 ? 64.597 31.685 -69.024 1.00 78.00 377 MET A CA 1
ATOM 3063 C C . MET A 1 377 ? 63.553 32.506 -68.252 1.00 78.00 377 MET A C 1
ATOM 3065 O O . MET A 1 377 ? 63.293 32.206 -67.093 1.00 78.00 377 MET A O 1
ATOM 3069 N N . HIS A 1 378 ? 62.886 33.480 -68.883 1.00 79.12 378 HIS A N 1
ATOM 3070 C CA . HIS A 1 378 ? 61.787 34.216 -68.241 1.00 79.12 378 HIS A CA 1
ATOM 3071 C C . HIS A 1 378 ? 60.556 33.339 -67.961 1.00 79.12 378 HIS A C 1
ATOM 3073 O O . HIS A 1 378 ? 59.919 33.493 -66.921 1.00 79.12 378 HIS A O 1
ATOM 3079 N N . GLN A 1 379 ? 60.237 32.385 -68.840 1.00 79.88 379 GLN A N 1
ATOM 3080 C CA . GLN A 1 379 ? 59.172 31.408 -68.584 1.00 79.88 379 GLN A CA 1
ATOM 3081 C C . GLN A 1 379 ? 59.517 30.479 -67.411 1.00 79.88 379 GLN A C 1
ATOM 3083 O O . GLN A 1 379 ? 58.666 30.247 -66.553 1.00 79.88 379 GLN A O 1
ATOM 3088 N N . ALA A 1 380 ? 60.762 30.002 -67.332 1.00 77.75 380 ALA A N 1
ATOM 3089 C CA . ALA A 1 380 ? 61.250 29.208 -66.207 1.00 77.75 380 ALA A CA 1
ATOM 3090 C C . ALA A 1 380 ? 61.254 30.015 -64.896 1.00 77.75 380 ALA A C 1
ATOM 3092 O O . ALA A 1 380 ? 60.884 29.484 -63.851 1.00 77.75 380 ALA A O 1
ATOM 3093 N N . GLN A 1 381 ? 61.589 31.308 -64.952 1.00 81.06 381 GLN A N 1
ATOM 3094 C CA . GLN A 1 381 ? 61.553 32.199 -63.792 1.00 81.06 381 GLN A CA 1
ATOM 3095 C C . GLN A 1 381 ? 60.124 32.375 -63.252 1.00 81.06 381 GLN A C 1
ATOM 3097 O O . GLN A 1 381 ? 59.892 32.183 -62.063 1.00 81.06 381 GLN A O 1
ATOM 3102 N N . ASN A 1 382 ? 59.140 32.615 -64.125 1.00 81.00 382 ASN A N 1
ATOM 3103 C CA . ASN A 1 382 ? 57.730 32.706 -63.723 1.00 81.00 382 ASN A CA 1
ATOM 3104 C C . ASN A 1 382 ? 57.189 31.377 -63.154 1.00 81.00 382 ASN A C 1
ATOM 3106 O O . ASN A 1 382 ? 56.337 31.372 -62.265 1.00 81.00 382 ASN A O 1
ATOM 3110 N N . GLN A 1 383 ? 57.671 30.234 -63.655 1.00 83.62 383 GLN A N 1
ATOM 3111 C CA . GLN A 1 383 ? 57.338 28.923 -63.089 1.00 83.62 383 GLN A CA 1
ATOM 3112 C C . GLN A 1 383 ? 57.947 28.731 -61.69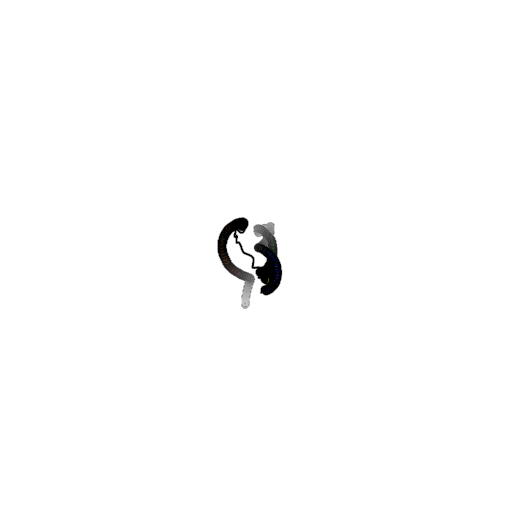5 1.00 83.62 383 GLN A C 1
ATOM 3114 O O . GLN A 1 383 ? 57.264 28.217 -60.811 1.00 83.62 383 GLN A O 1
ATOM 3119 N N . LEU A 1 384 ? 59.187 29.180 -61.475 1.00 82.25 384 LEU A N 1
ATOM 3120 C CA . LEU A 1 384 ? 59.826 29.162 -60.157 1.00 82.25 384 LEU A CA 1
ATOM 3121 C C . LEU A 1 384 ? 59.087 30.045 -59.149 1.00 82.25 384 LEU A C 1
ATOM 3123 O O . LEU A 1 384 ? 58.874 29.611 -58.019 1.00 82.25 384 LEU A O 1
ATOM 3127 N N . ASP A 1 385 ? 58.626 31.227 -59.556 1.00 81.69 385 ASP A N 1
ATOM 3128 C CA . ASP A 1 385 ? 57.852 32.113 -58.680 1.00 81.69 385 ASP A CA 1
ATOM 3129 C C . ASP A 1 385 ? 56.509 31.480 -58.270 1.00 81.69 385 ASP A C 1
ATOM 3131 O O . ASP A 1 385 ? 56.136 31.519 -57.095 1.00 81.69 385 ASP A O 1
ATOM 3135 N N . ASN A 1 386 ? 55.827 30.789 -59.192 1.00 83.75 386 ASN A N 1
ATOM 3136 C CA . ASN A 1 386 ? 54.617 30.016 -58.879 1.00 83.75 386 ASN A CA 1
ATOM 3137 C C . ASN A 1 386 ? 54.894 28.821 -57.951 1.00 83.75 386 ASN A C 1
ATOM 3139 O O . ASN A 1 386 ? 54.115 28.551 -57.036 1.00 83.75 386 ASN A O 1
ATOM 3143 N N . ILE A 1 387 ? 56.001 28.102 -58.157 1.00 81.69 387 ILE A N 1
ATOM 3144 C CA . ILE A 1 387 ? 56.406 26.998 -57.274 1.00 81.69 387 ILE A CA 1
ATOM 3145 C C . ILE A 1 387 ? 56.705 27.530 -55.868 1.00 81.69 387 ILE A C 1
ATOM 3147 O O . ILE A 1 387 ? 56.232 26.958 -54.889 1.00 81.69 387 ILE A O 1
ATOM 3151 N N . ASN A 1 388 ? 57.411 28.655 -55.755 1.00 83.00 388 ASN A N 1
ATOM 3152 C CA . ASN A 1 388 ? 57.711 29.288 -54.473 1.00 83.00 388 ASN A CA 1
ATOM 3153 C C . ASN A 1 388 ? 56.439 29.766 -53.750 1.00 83.00 388 ASN A C 1
ATOM 3155 O O . ASN A 1 388 ? 56.320 29.585 -52.536 1.00 83.00 388 ASN A O 1
ATOM 3159 N N . ALA A 1 389 ? 55.453 30.300 -54.479 1.00 83.00 389 ALA A N 1
ATOM 3160 C CA . ALA A 1 389 ? 54.148 30.651 -53.915 1.00 83.00 389 ALA A CA 1
ATOM 3161 C C . ALA A 1 389 ? 53.386 29.418 -53.387 1.00 83.00 389 ALA A C 1
ATOM 3163 O O . ALA A 1 389 ? 52.841 29.455 -52.279 1.00 83.00 389 ALA A O 1
ATOM 3164 N N . ASN A 1 390 ? 53.411 28.304 -54.127 1.00 84.00 390 ASN A N 1
ATOM 3165 C CA . ASN A 1 390 ? 52.803 27.041 -53.701 1.00 84.00 390 ASN A CA 1
ATOM 3166 C C . ASN A 1 390 ? 53.509 26.443 -52.475 1.00 84.00 390 ASN A C 1
ATOM 3168 O O . ASN A 1 390 ? 52.839 25.982 -51.553 1.00 84.00 390 ASN A O 1
ATOM 3172 N N . ILE A 1 391 ? 54.843 26.497 -52.414 1.00 83.31 391 ILE A N 1
ATOM 3173 C CA . ILE A 1 391 ? 55.620 26.055 -51.244 1.00 83.31 391 ILE A CA 1
ATOM 3174 C C . ILE A 1 391 ? 55.231 26.870 -50.003 1.00 83.31 391 ILE A C 1
ATOM 3176 O O . ILE A 1 391 ? 55.000 26.295 -48.940 1.00 83.31 391 ILE A O 1
ATOM 3180 N N . ALA A 1 392 ? 55.079 28.191 -50.133 1.00 79.12 392 ALA A N 1
ATOM 3181 C CA . ALA A 1 392 ? 54.628 29.040 -49.030 1.00 79.12 392 ALA A CA 1
ATOM 3182 C C . ALA A 1 392 ? 53.187 28.719 -48.583 1.00 79.12 392 ALA A C 1
ATOM 3184 O O . ALA A 1 392 ? 52.879 28.776 -47.392 1.00 79.12 392 ALA A O 1
ATOM 3185 N N . GLN A 1 393 ? 52.297 28.359 -49.514 1.00 83.38 393 GLN A N 1
ATOM 3186 C CA . GLN A 1 393 ? 50.932 27.939 -49.190 1.00 83.38 393 GLN A CA 1
ATOM 3187 C C . GLN A 1 393 ? 50.900 26.586 -48.467 1.00 83.38 393 GLN A C 1
ATOM 3189 O O . GLN A 1 393 ? 50.230 26.470 -47.445 1.00 83.38 393 GLN A O 1
ATOM 3194 N N . VAL A 1 394 ? 51.670 25.601 -48.937 1.00 83.69 394 VAL A N 1
ATOM 3195 C CA . VAL A 1 394 ? 51.812 24.297 -48.269 1.00 83.69 394 VAL A CA 1
ATOM 3196 C C . VAL A 1 394 ? 52.415 24.462 -46.873 1.00 83.69 394 VAL A C 1
ATOM 3198 O O . VAL A 1 394 ? 51.928 23.847 -45.929 1.00 83.69 394 VAL A O 1
ATOM 3201 N N . GLY A 1 395 ? 53.411 25.341 -46.712 1.00 85.44 395 GLY A N 1
ATOM 3202 C CA . GLY A 1 395 ? 53.990 25.664 -45.405 1.00 85.44 395 GLY A CA 1
ATOM 3203 C C . GLY A 1 395 ? 52.956 26.183 -44.400 1.00 85.44 395 GLY A C 1
ATOM 3204 O O . GLY A 1 395 ? 52.951 25.745 -43.252 1.00 85.44 395 GLY A O 1
ATOM 3205 N N . ARG A 1 396 ? 52.024 27.043 -44.839 1.00 87.44 396 ARG A N 1
ATOM 3206 C CA . ARG A 1 396 ? 50.906 27.508 -43.996 1.00 87.44 396 ARG A CA 1
ATOM 3207 C C . ARG A 1 396 ? 49.952 26.374 -43.616 1.00 87.44 396 ARG A C 1
ATOM 3209 O O . ARG A 1 396 ? 49.630 26.236 -42.441 1.00 87.44 396 ARG A O 1
ATOM 3216 N N . SER A 1 397 ? 49.559 25.529 -44.570 1.00 87.81 397 SER A N 1
ATOM 3217 C CA . SER A 1 397 ? 48.659 24.400 -44.293 1.00 87.81 397 SER A CA 1
ATOM 3218 C C . SER A 1 397 ? 49.274 23.351 -43.359 1.00 87.81 397 SER A C 1
ATOM 3220 O O . SER A 1 397 ? 48.572 22.789 -42.525 1.00 87.81 397 SER A O 1
ATOM 3222 N N . ILE A 1 398 ? 50.585 23.101 -43.445 1.00 86.44 398 ILE A N 1
ATOM 3223 C CA . ILE A 1 398 ? 51.286 22.216 -42.498 1.00 86.44 398 ILE A CA 1
ATOM 3224 C C . ILE A 1 398 ? 51.214 22.793 -41.080 1.00 86.44 398 ILE A C 1
ATOM 3226 O O . ILE A 1 398 ? 50.884 22.070 -40.142 1.00 86.44 398 ILE A O 1
ATOM 3230 N N . GLN A 1 399 ? 51.459 24.095 -40.928 1.00 86.38 399 GLN A N 1
ATOM 3231 C CA . GLN A 1 399 ? 51.423 24.758 -39.626 1.00 86.38 399 GLN A CA 1
ATOM 3232 C C . GLN A 1 399 ? 50.011 24.760 -39.005 1.00 86.38 399 GLN A C 1
ATOM 3234 O O . GLN A 1 399 ? 49.865 24.589 -37.795 1.00 86.38 399 GLN A O 1
ATOM 3239 N N . GLU A 1 400 ? 48.961 24.903 -39.818 1.00 86.12 400 GLU A N 1
ATOM 3240 C CA . GLU A 1 400 ? 47.563 24.777 -39.375 1.00 86.12 400 GLU A CA 1
ATOM 3241 C C . GLU A 1 400 ? 47.253 23.363 -38.856 1.00 86.12 400 GLU A C 1
ATOM 3243 O O . GLU A 1 400 ? 46.701 23.220 -37.764 1.00 86.12 400 GLU A O 1
ATOM 3248 N N . LEU A 1 401 ? 47.692 22.321 -39.572 1.00 86.12 401 LEU A N 1
ATOM 3249 C CA . LEU A 1 401 ? 47.513 20.924 -39.157 1.00 86.12 401 LEU A CA 1
ATOM 3250 C C . LEU A 1 401 ? 48.303 20.574 -37.884 1.00 86.12 401 LEU A C 1
ATOM 3252 O O . LEU A 1 401 ? 47.831 19.797 -37.050 1.00 86.12 401 LEU A O 1
ATOM 3256 N N . GLU A 1 402 ? 49.496 21.142 -37.696 1.00 88.00 402 GLU A N 1
ATOM 3257 C CA . GLU A 1 402 ? 50.272 20.970 -36.461 1.00 88.00 402 GLU A CA 1
ATOM 3258 C C . GLU A 1 402 ? 49.569 21.595 -35.252 1.00 88.00 402 GLU A C 1
ATOM 3260 O O . GLU A 1 402 ? 49.494 20.966 -34.191 1.00 88.00 402 GLU A O 1
ATOM 3265 N N . ASN A 1 403 ? 48.991 22.787 -35.418 1.00 88.75 403 ASN A N 1
ATOM 3266 C CA . ASN A 1 403 ? 48.195 23.433 -34.376 1.00 88.75 403 ASN A CA 1
ATOM 3267 C C . ASN A 1 403 ? 46.929 22.624 -34.048 1.00 88.75 403 ASN A C 1
ATOM 3269 O O . ASN A 1 403 ? 46.608 22.428 -32.874 1.00 88.75 403 ASN A O 1
ATOM 3273 N N . GLU A 1 404 ? 46.245 22.088 -35.061 1.00 90.50 404 GLU A N 1
ATOM 3274 C CA . GLU A 1 404 ? 45.053 21.255 -34.872 1.00 90.50 404 GLU A CA 1
ATOM 3275 C C . GLU A 1 404 ? 45.379 19.943 -34.136 1.00 90.50 404 GLU A C 1
ATOM 3277 O O . GLU A 1 404 ? 44.654 19.531 -33.227 1.00 90.50 404 GLU A O 1
ATOM 3282 N N . LYS A 1 405 ? 46.528 19.323 -34.432 1.00 90.12 405 LYS A N 1
ATOM 3283 C CA . LYS A 1 405 ? 47.031 18.150 -33.698 1.00 90.12 405 LYS A CA 1
ATOM 3284 C C . LYS A 1 405 ? 47.294 18.459 -32.221 1.00 90.12 405 LYS A C 1
ATOM 3286 O O . LYS A 1 405 ? 46.973 17.632 -31.363 1.00 90.12 405 LYS A O 1
ATOM 3291 N N . ILE A 1 406 ? 47.885 19.616 -31.913 1.00 90.00 406 ILE A N 1
ATOM 3292 C CA . ILE A 1 406 ? 48.124 20.049 -30.526 1.00 90.00 406 ILE A CA 1
ATOM 3293 C C . ILE A 1 406 ? 46.789 20.211 -29.788 1.00 90.00 406 ILE A C 1
ATOM 3295 O O . ILE A 1 406 ? 46.646 19.725 -28.662 1.00 90.00 406 ILE A O 1
ATOM 3299 N N . GLU A 1 407 ? 45.794 20.821 -30.432 1.00 89.44 407 GLU A N 1
ATOM 3300 C CA . GLU A 1 407 ? 44.475 21.027 -29.832 1.00 89.44 407 GLU A CA 1
ATOM 3301 C C . GLU A 1 407 ? 43.730 19.700 -29.609 1.00 89.44 407 GLU A C 1
ATOM 3303 O O . GLU A 1 407 ? 43.196 19.461 -28.523 1.00 89.44 407 GLU A O 1
ATOM 3308 N N . GLN A 1 408 ? 43.789 18.762 -30.562 1.00 85.69 408 GLN A N 1
ATOM 3309 C CA . GLN A 1 408 ? 43.224 17.420 -30.377 1.00 85.69 408 GLN A CA 1
ATOM 3310 C C . GLN A 1 408 ? 43.896 16.649 -29.231 1.00 85.69 408 GLN A C 1
ATOM 3312 O O . GLN A 1 408 ? 43.214 15.986 -28.444 1.00 85.69 408 GLN A O 1
ATOM 3317 N N . GLN A 1 409 ? 45.219 16.759 -29.071 1.00 89.00 409 GLN A N 1
ATOM 3318 C CA . GLN A 1 409 ? 45.921 16.151 -27.934 1.00 89.00 409 GLN A CA 1
ATOM 3319 C C . GLN A 1 409 ? 45.507 16.769 -26.594 1.00 89.00 409 GLN A C 1
ATOM 3321 O O . GLN A 1 409 ? 45.427 16.062 -25.584 1.00 89.00 409 GLN A O 1
ATOM 3326 N N . ARG A 1 410 ? 45.222 18.075 -26.568 1.00 91.12 410 ARG A N 1
ATOM 3327 C CA . ARG A 1 410 ? 44.722 18.763 -25.375 1.00 91.12 410 ARG A CA 1
ATOM 3328 C C . ARG A 1 410 ? 43.322 18.277 -25.000 1.00 91.12 410 ARG A C 1
ATOM 3330 O O . ARG A 1 410 ? 43.111 17.907 -23.845 1.00 91.12 410 ARG A O 1
ATOM 3337 N N . LEU A 1 411 ? 42.412 18.195 -25.972 1.00 90.75 411 LEU A N 1
ATOM 3338 C CA . LEU A 1 411 ? 41.053 17.679 -25.776 1.00 90.75 411 LEU A CA 1
ATOM 3339 C C . LEU A 1 411 ? 41.054 16.225 -25.288 1.00 90.75 411 LEU A C 1
ATOM 3341 O O . LEU A 1 411 ? 40.327 15.893 -24.351 1.00 90.75 411 LEU A O 1
ATOM 3345 N N . LEU A 1 412 ? 41.924 15.375 -25.846 1.00 90.62 412 LEU A N 1
ATOM 3346 C CA . LEU A 1 412 ? 42.077 13.987 -25.404 1.00 90.62 412 LEU A CA 1
ATOM 3347 C C . LEU A 1 412 ? 42.484 13.899 -23.925 1.00 90.62 412 LEU A C 1
ATOM 3349 O O . LEU A 1 412 ? 41.886 13.134 -23.168 1.00 90.62 412 LEU A O 1
ATOM 3353 N N . ARG A 1 413 ? 43.452 14.717 -23.483 1.00 91.12 413 ARG A N 1
ATOM 3354 C CA . ARG A 1 413 ? 43.862 14.771 -22.067 1.00 91.12 413 ARG A CA 1
ATOM 3355 C C . ARG A 1 413 ? 42.724 15.235 -21.159 1.00 91.12 413 ARG A C 1
ATOM 3357 O O . ARG A 1 413 ? 42.534 14.663 -20.088 1.00 91.12 413 ARG A O 1
ATOM 3364 N N . THR A 1 414 ? 41.955 16.241 -21.573 1.00 90.00 414 THR A N 1
ATOM 3365 C CA . THR A 1 414 ? 40.793 16.716 -20.806 1.00 90.00 414 THR A CA 1
ATOM 3366 C C . THR A 1 414 ? 39.715 15.636 -20.693 1.00 90.00 414 THR A C 1
ATOM 3368 O O . THR A 1 414 ? 39.194 15.413 -19.600 1.00 90.00 414 THR A O 1
ATOM 3371 N N . SER A 1 415 ? 39.436 14.911 -21.779 1.00 86.81 415 SER A N 1
ATOM 3372 C CA . SER A 1 415 ? 38.488 13.790 -21.778 1.00 86.81 415 SER A CA 1
ATOM 3373 C C . SER A 1 415 ? 38.944 12.655 -20.856 1.00 86.81 415 SER A C 1
ATOM 3375 O O . SER A 1 415 ? 38.141 12.131 -20.089 1.00 86.81 415 SER A O 1
ATOM 3377 N N . GLN A 1 416 ? 40.235 12.305 -20.868 1.00 88.88 416 GLN A N 1
ATOM 3378 C CA . GLN A 1 416 ? 40.799 11.282 -19.977 1.00 88.88 416 GLN A CA 1
ATOM 3379 C C . GLN A 1 416 ? 40.683 11.675 -18.497 1.00 88.88 416 GLN A C 1
ATOM 3381 O O . GLN A 1 416 ? 40.323 10.849 -17.662 1.00 88.88 416 GLN A O 1
ATOM 3386 N N . GLN A 1 417 ? 40.926 12.945 -18.160 1.00 89.00 417 GLN A N 1
ATOM 3387 C CA . GLN A 1 417 ? 40.745 13.439 -16.790 1.00 89.00 417 GLN A CA 1
ATOM 3388 C C . GLN A 1 417 ? 39.278 13.411 -16.344 1.00 89.00 417 GLN A C 1
ATOM 3390 O O . GLN A 1 417 ? 38.994 13.106 -15.186 1.00 89.00 417 GLN A O 1
ATOM 3395 N N . GLN A 1 418 ? 38.337 13.729 -17.238 1.00 87.50 418 GLN A N 1
ATOM 3396 C CA . GLN A 1 418 ? 36.907 13.615 -16.938 1.00 87.50 418 GLN A CA 1
ATOM 3397 C C . GLN A 1 418 ? 36.492 12.158 -16.724 1.00 87.50 418 GLN A C 1
ATOM 3399 O O . GLN A 1 418 ? 35.779 11.872 -15.765 1.00 87.50 418 GLN A O 1
ATOM 3404 N N . GLN A 1 419 ? 36.993 11.235 -17.546 1.00 86.50 419 GLN A N 1
ATOM 3405 C CA . GLN A 1 419 ? 36.728 9.806 -17.393 1.00 86.50 419 GLN A CA 1
ATOM 3406 C C . GLN A 1 419 ? 37.205 9.278 -16.030 1.00 86.50 419 GLN A C 1
ATOM 3408 O O . GLN A 1 419 ? 36.436 8.630 -15.327 1.00 86.50 419 GLN A O 1
ATOM 3413 N N . GLN A 1 420 ? 38.414 9.647 -15.595 1.00 89.19 420 GLN A N 1
ATOM 3414 C CA . GLN A 1 420 ? 38.927 9.269 -14.271 1.00 89.19 420 GLN A CA 1
ATOM 3415 C C . GLN A 1 420 ? 38.063 9.808 -13.118 1.00 89.19 420 GLN A C 1
ATOM 3417 O O . GLN A 1 420 ? 37.879 9.127 -12.108 1.00 89.19 420 GLN A O 1
ATOM 3422 N N . LYS A 1 421 ? 37.505 11.021 -13.249 1.00 89.06 421 LYS A N 1
ATOM 3423 C CA . LYS A 1 421 ? 36.576 11.571 -12.245 1.00 89.06 421 LYS A CA 1
ATOM 3424 C C . LYS A 1 421 ? 35.279 10.768 -12.176 1.00 89.06 421 LYS A C 1
ATOM 3426 O O . LYS A 1 421 ? 34.827 10.463 -11.077 1.00 89.06 421 LYS A O 1
ATOM 3431 N N . ILE A 1 422 ? 34.721 10.400 -13.329 1.00 87.62 422 ILE A N 1
ATOM 3432 C CA . ILE A 1 422 ? 33.506 9.580 -13.409 1.00 87.62 422 ILE A CA 1
ATOM 3433 C C . ILE A 1 422 ? 33.753 8.195 -12.797 1.00 87.62 422 ILE A C 1
ATOM 3435 O O . ILE A 1 422 ? 32.935 7.725 -12.012 1.00 87.62 422 ILE A O 1
ATOM 3439 N N . GLU A 1 423 ? 34.893 7.561 -13.080 1.00 88.12 423 GLU A N 1
ATOM 3440 C CA . GLU A 1 423 ? 35.265 6.260 -12.502 1.00 88.12 423 GLU A CA 1
ATOM 3441 C C . GLU A 1 423 ? 35.407 6.321 -10.969 1.00 88.12 423 GLU A C 1
ATOM 3443 O O . GLU A 1 423 ? 34.922 5.437 -10.252 1.00 88.12 423 GLU A O 1
ATOM 3448 N N . ALA A 1 424 ? 36.000 7.395 -10.437 1.00 88.81 424 ALA A N 1
ATOM 3449 C CA . ALA A 1 424 ? 36.099 7.609 -8.993 1.00 88.81 424 ALA A CA 1
ATOM 3450 C C . ALA A 1 424 ? 34.720 7.821 -8.338 1.00 88.81 424 ALA A C 1
ATOM 3452 O O . ALA A 1 424 ? 34.453 7.289 -7.255 1.00 88.81 424 ALA A O 1
ATOM 3453 N N . GLU A 1 425 ? 33.824 8.570 -8.988 1.00 90.31 425 GLU A N 1
ATOM 3454 C CA . GLU A 1 425 ? 32.448 8.752 -8.514 1.00 90.31 425 GLU A CA 1
ATOM 3455 C C . GLU A 1 425 ? 31.639 7.455 -8.575 1.00 90.31 425 GLU A C 1
ATOM 3457 O O . GLU A 1 425 ? 30.944 7.138 -7.608 1.00 90.31 425 GLU A O 1
ATOM 3462 N N . HIS A 1 426 ? 31.782 6.670 -9.645 1.00 89.94 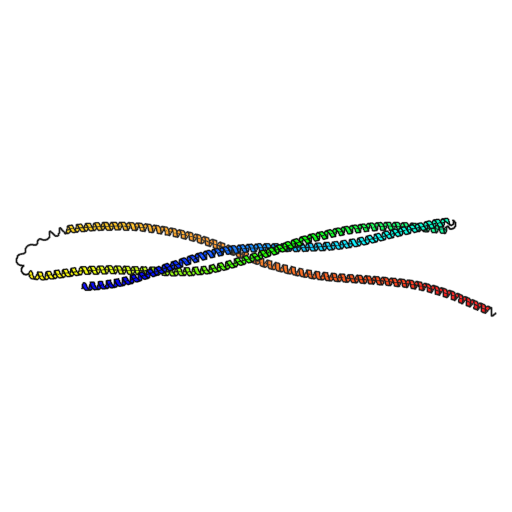426 HIS A N 1
ATOM 3463 C CA . HIS A 1 426 ? 31.149 5.360 -9.783 1.00 89.94 426 HIS A CA 1
ATOM 3464 C C . HIS A 1 426 ? 31.541 4.433 -8.631 1.00 89.94 426 HIS A C 1
ATOM 3466 O O . HIS A 1 426 ? 30.674 3.936 -7.914 1.00 89.94 426 HIS A O 1
ATOM 3472 N N . THR A 1 427 ? 32.844 4.308 -8.364 1.00 90.62 427 THR A N 1
ATOM 3473 C CA . THR A 1 427 ? 33.371 3.493 -7.256 1.00 90.62 427 THR A CA 1
ATOM 3474 C C . THR A 1 427 ? 32.805 3.946 -5.903 1.00 90.62 427 THR A C 1
ATOM 3476 O O . THR A 1 427 ? 32.467 3.140 -5.033 1.00 90.62 427 THR A O 1
ATOM 3479 N N . ARG A 1 428 ? 32.653 5.263 -5.709 1.00 92.75 428 ARG A N 1
ATOM 3480 C CA . ARG A 1 428 ? 32.076 5.832 -4.483 1.00 92.75 428 ARG A CA 1
ATOM 3481 C C . ARG A 1 428 ? 30.582 5.531 -4.347 1.00 92.75 428 ARG A C 1
ATOM 3483 O O . ARG A 1 428 ? 30.112 5.305 -3.230 1.00 92.75 428 ARG A O 1
ATOM 3490 N N . ILE A 1 429 ? 29.835 5.560 -5.448 1.00 89.19 429 ILE A N 1
ATOM 3491 C CA . ILE A 1 429 ? 28.409 5.213 -5.475 1.00 89.19 429 ILE A CA 1
ATOM 3492 C C . ILE A 1 429 ? 28.228 3.719 -5.192 1.00 89.19 429 ILE A C 1
ATOM 3494 O O . ILE A 1 429 ? 27.402 3.369 -4.351 1.00 89.19 429 ILE A O 1
ATOM 3498 N N . GLU A 1 430 ? 29.041 2.852 -5.795 1.00 89.12 430 GLU A N 1
ATOM 3499 C CA . GLU A 1 430 ? 29.024 1.407 -5.531 1.00 89.12 430 GLU A CA 1
ATOM 3500 C C . GLU A 1 430 ? 29.280 1.087 -4.055 1.00 89.12 430 GLU A C 1
ATOM 3502 O O . GLU A 1 430 ? 28.551 0.294 -3.455 1.00 89.12 430 GLU A O 1
ATOM 3507 N N . ALA A 1 431 ? 30.248 1.757 -3.422 1.00 89.19 431 ALA A N 1
ATOM 3508 C CA . ALA A 1 431 ? 30.512 1.580 -1.994 1.00 89.19 431 ALA A CA 1
ATOM 3509 C C . ALA A 1 431 ? 29.312 1.993 -1.113 1.00 89.19 431 ALA A C 1
ATOM 3511 O O . ALA A 1 431 ? 28.997 1.325 -0.122 1.00 89.19 431 ALA A O 1
ATOM 3512 N N . LYS A 1 432 ? 28.608 3.077 -1.475 1.00 92.19 432 LYS A N 1
ATOM 3513 C CA . LYS A 1 432 ? 27.387 3.512 -0.774 1.00 92.19 432 LYS A CA 1
ATOM 3514 C C . LYS A 1 432 ? 26.234 2.530 -0.968 1.00 92.19 432 LYS A C 1
ATOM 3516 O O . LYS A 1 432 ? 25.570 2.192 0.007 1.00 92.19 432 LYS A O 1
ATOM 3521 N N . LEU A 1 433 ? 26.031 2.031 -2.187 1.00 88.31 433 LEU A N 1
ATOM 3522 C CA . LEU A 1 433 ? 25.027 1.006 -2.483 1.00 88.31 433 LEU A CA 1
ATOM 3523 C C . LEU A 1 433 ? 25.275 -0.267 -1.671 1.00 88.31 433 LEU A C 1
ATOM 3525 O O . LEU A 1 433 ? 24.356 -0.767 -1.031 1.00 88.31 433 LEU A O 1
ATOM 3529 N N . ALA A 1 434 ? 26.523 -0.736 -1.605 1.00 88.75 434 ALA A N 1
ATOM 3530 C CA . ALA A 1 434 ? 26.881 -1.894 -0.790 1.00 88.75 434 ALA A CA 1
ATOM 3531 C C . ALA A 1 434 ? 26.590 -1.681 0.708 1.00 88.75 434 ALA A C 1
ATOM 3533 O O . ALA A 1 434 ? 26.244 -2.627 1.415 1.00 88.75 434 ALA A O 1
ATOM 3534 N N . THR A 1 435 ? 26.716 -0.444 1.197 1.00 92.12 435 THR A N 1
ATOM 3535 C CA . THR A 1 435 ? 26.390 -0.094 2.588 1.00 92.12 435 THR A CA 1
ATOM 3536 C C . THR A 1 435 ? 24.880 -0.131 2.821 1.00 92.12 435 THR A C 1
ATOM 3538 O O . THR A 1 435 ? 24.427 -0.807 3.742 1.00 92.12 435 THR A O 1
ATOM 3541 N N . HIS A 1 436 ? 24.096 0.495 1.941 1.00 89.56 436 HIS A N 1
ATOM 3542 C CA . HIS A 1 436 ? 22.635 0.471 2.028 1.00 89.56 436 HIS A CA 1
ATOM 3543 C C . HIS A 1 436 ? 22.045 -0.938 1.872 1.00 89.56 436 HIS A C 1
ATOM 3545 O O . HIS A 1 436 ? 21.063 -1.264 2.534 1.00 89.56 436 HIS A O 1
ATOM 3551 N N . GLU A 1 437 ? 22.655 -1.812 1.065 1.00 92.06 437 GLU A N 1
ATOM 3552 C CA . GLU A 1 437 ? 22.210 -3.207 0.947 1.00 92.06 437 GLU A CA 1
ATOM 3553 C C . GLU A 1 437 ? 22.407 -3.977 2.266 1.00 92.06 437 GLU A C 1
ATOM 3555 O O . GLU A 1 437 ? 21.546 -4.766 2.657 1.00 92.06 437 GLU A O 1
ATOM 3560 N N . ARG A 1 438 ? 23.496 -3.711 3.005 1.00 91.75 438 ARG A N 1
ATOM 3561 C CA . ARG A 1 438 ? 23.705 -4.292 4.345 1.00 91.75 438 ARG A CA 1
ATOM 3562 C C . ARG A 1 438 ? 22.690 -3.768 5.359 1.00 91.75 438 ARG A C 1
ATOM 3564 O O . ARG A 1 438 ? 22.139 -4.562 6.116 1.00 91.75 438 ARG A O 1
ATOM 3571 N N . GLU A 1 439 ? 22.421 -2.463 5.359 1.00 91.25 439 GLU A N 1
ATOM 3572 C CA . GLU A 1 439 ? 21.410 -1.849 6.235 1.00 91.25 439 GLU A CA 1
ATOM 3573 C C . GLU A 1 439 ? 20.021 -2.441 5.972 1.00 91.25 439 GLU A C 1
ATOM 3575 O O . GLU A 1 439 ? 19.326 -2.847 6.903 1.00 91.25 439 GLU A O 1
ATOM 3580 N N . LYS A 1 440 ? 19.650 -2.587 4.697 1.00 92.06 440 LYS A N 1
ATOM 3581 C CA . LYS A 1 440 ? 18.407 -3.241 4.280 1.00 92.06 440 LYS A CA 1
ATOM 3582 C C . LYS A 1 440 ? 18.324 -4.682 4.789 1.00 92.06 440 LYS A C 1
ATOM 3584 O O . LYS A 1 440 ? 17.312 -5.048 5.383 1.00 92.06 440 LYS A O 1
ATOM 3589 N N . GLN A 1 441 ? 19.378 -5.485 4.616 1.00 91.81 441 GLN A N 1
ATOM 3590 C CA . GLN A 1 441 ? 19.418 -6.857 5.143 1.00 91.81 441 GLN A CA 1
ATOM 3591 C C . GLN A 1 441 ? 19.260 -6.896 6.669 1.00 91.81 441 GLN A C 1
ATOM 3593 O O . GLN A 1 441 ? 18.599 -7.788 7.204 1.00 91.81 441 GLN A O 1
ATOM 3598 N N . GLN A 1 442 ? 19.839 -5.930 7.382 1.00 93.31 442 GLN A N 1
ATOM 3599 C CA . GLN A 1 442 ? 19.702 -5.829 8.830 1.00 93.31 442 GLN A CA 1
ATOM 3600 C C . GLN A 1 442 ? 18.261 -5.496 9.242 1.00 93.31 442 GLN A C 1
ATOM 3602 O O . GLN A 1 442 ? 17.692 -6.209 10.069 1.00 93.31 442 GLN A O 1
ATOM 3607 N N . CYS A 1 443 ? 17.624 -4.516 8.596 1.00 88.38 443 CYS A N 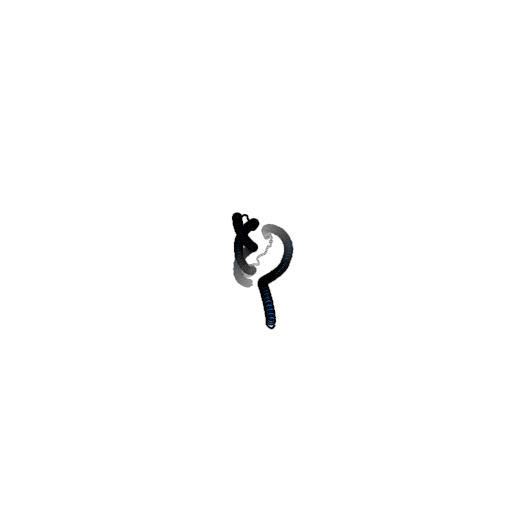1
ATOM 3608 C CA . CYS A 1 443 ? 16.212 -4.204 8.827 1.00 88.38 443 CYS A CA 1
ATOM 3609 C C . CYS A 1 443 ? 15.288 -5.395 8.519 1.00 88.38 443 CYS A C 1
ATOM 3611 O O . CYS A 1 443 ? 14.359 -5.672 9.276 1.00 88.38 443 CYS A O 1
ATOM 3613 N N . GLU A 1 444 ? 15.543 -6.139 7.439 1.00 92.06 444 GLU A N 1
ATOM 3614 C CA . GLU A 1 444 ? 14.779 -7.350 7.109 1.00 92.06 444 GLU A CA 1
ATOM 3615 C C . GLU A 1 444 ? 14.900 -8.432 8.194 1.00 92.06 444 GLU A C 1
ATOM 3617 O O . GLU A 1 444 ? 13.922 -9.124 8.500 1.00 92.06 444 GLU A O 1
ATOM 3622 N N . ASN A 1 445 ? 16.083 -8.585 8.794 1.00 91.56 445 ASN A N 1
ATOM 3623 C CA . ASN A 1 445 ? 16.296 -9.515 9.901 1.00 91.56 445 ASN A CA 1
ATOM 3624 C C . ASN A 1 445 ? 15.557 -9.070 11.171 1.00 91.56 445 ASN A C 1
ATOM 3626 O O . ASN A 1 445 ? 14.937 -9.907 11.834 1.00 91.56 445 ASN A O 1
ATOM 3630 N N . ASP A 1 446 ? 15.558 -7.772 11.474 1.00 92.62 446 ASP A N 1
ATOM 3631 C CA . ASP A 1 446 ? 14.825 -7.214 12.613 1.00 92.62 446 ASP A CA 1
ATOM 3632 C C . ASP A 1 446 ? 13.311 -7.388 12.453 1.00 92.62 446 ASP A C 1
ATOM 3634 O O . ASP A 1 446 ? 12.644 -7.836 13.387 1.00 92.62 446 ASP A O 1
ATOM 3638 N N . ILE A 1 447 ? 12.767 -7.157 11.251 1.00 90.31 447 ILE A N 1
ATOM 3639 C CA . ILE A 1 447 ? 11.352 -7.427 10.942 1.00 90.31 447 ILE A CA 1
ATOM 3640 C C . ILE A 1 447 ? 11.023 -8.904 11.186 1.00 90.31 447 ILE A C 1
ATOM 3642 O O . ILE A 1 447 ? 10.026 -9.220 11.838 1.00 90.31 447 ILE A O 1
ATOM 3646 N N . ARG A 1 448 ? 11.868 -9.833 10.715 1.00 91.31 448 ARG A N 1
ATOM 3647 C CA . ARG A 1 448 ? 11.656 -11.273 10.950 1.00 91.31 448 ARG A CA 1
ATOM 3648 C C . ARG A 1 448 ? 11.678 -11.629 12.433 1.00 91.31 448 ARG A C 1
ATOM 3650 O O . ARG A 1 448 ? 10.911 -12.496 12.847 1.00 91.31 448 ARG A O 1
ATOM 3657 N N . ARG A 1 449 ? 12.556 -11.009 13.223 1.00 96.19 449 ARG A N 1
ATOM 3658 C CA . ARG A 1 449 ? 12.624 -11.225 14.672 1.00 96.19 449 ARG A CA 1
ATOM 3659 C C . ARG A 1 449 ? 11.365 -10.701 15.364 1.00 96.19 449 ARG A C 1
ATOM 3661 O O . ARG A 1 449 ? 10.741 -11.449 16.108 1.00 96.19 449 ARG A O 1
ATOM 3668 N N . LEU A 1 450 ? 10.970 -9.462 15.076 1.00 93.12 450 LEU A N 1
ATOM 3669 C CA . LEU A 1 450 ? 9.782 -8.841 15.666 1.00 93.12 450 LEU A CA 1
ATOM 3670 C C . LEU A 1 450 ? 8.504 -9.614 15.327 1.00 93.12 450 LEU A C 1
ATOM 3672 O O . LEU A 1 450 ? 7.666 -9.811 16.201 1.00 93.12 450 LEU A O 1
ATOM 3676 N N . ASN A 1 451 ? 8.379 -10.124 14.100 1.00 91.31 451 ASN A N 1
ATOM 3677 C CA . ASN A 1 451 ? 7.242 -10.962 13.719 1.00 91.31 451 ASN A CA 1
ATOM 3678 C C . ASN A 1 451 ? 7.158 -12.248 14.557 1.00 91.31 451 ASN A C 1
ATOM 3680 O O . ASN A 1 451 ? 6.070 -12.598 15.009 1.00 91.31 451 ASN A O 1
ATOM 3684 N N . ARG A 1 452 ? 8.288 -12.915 14.839 1.00 93.88 452 ARG A N 1
ATOM 3685 C CA . ARG A 1 452 ? 8.295 -14.090 15.734 1.00 93.88 452 ARG A CA 1
ATOM 3686 C C . ARG A 1 452 ? 7.861 -13.733 17.156 1.00 93.88 452 ARG A C 1
ATOM 3688 O O . ARG A 1 452 ? 7.097 -14.486 17.756 1.00 93.88 452 ARG A O 1
ATOM 3695 N N . ASP A 1 453 ? 8.316 -12.595 17.680 1.00 93.94 453 ASP A N 1
ATOM 3696 C CA . ASP A 1 453 ? 7.927 -12.126 19.017 1.00 93.94 453 ASP A CA 1
ATOM 3697 C C . ASP A 1 453 ? 6.423 -11.800 19.080 1.00 93.94 453 ASP A C 1
ATOM 3699 O O . ASP A 1 453 ? 5.750 -12.141 20.056 1.00 93.94 453 ASP A O 1
ATOM 3703 N N . ILE A 1 454 ? 5.872 -11.181 18.030 1.00 92.00 454 ILE A N 1
ATOM 3704 C CA . ILE A 1 454 ? 4.433 -10.907 17.908 1.00 92.00 454 ILE A CA 1
ATOM 3705 C C . ILE A 1 454 ? 3.640 -12.216 17.871 1.00 92.00 454 ILE A C 1
ATOM 3707 O O . ILE A 1 454 ? 2.677 -12.362 18.622 1.00 92.00 454 ILE A O 1
ATOM 3711 N N . GLU A 1 455 ? 4.056 -13.189 17.058 1.00 91.75 455 GLU A N 1
ATOM 3712 C CA . GLU A 1 455 ? 3.408 -14.503 16.992 1.00 91.75 455 GLU A CA 1
ATOM 3713 C C . GLU A 1 455 ? 3.427 -15.232 18.340 1.00 91.75 455 GLU A C 1
ATOM 3715 O O . GLU A 1 455 ? 2.423 -15.833 18.724 1.00 91.75 455 GLU A O 1
ATOM 3720 N N . GLN A 1 456 ? 4.535 -15.173 19.086 1.00 94.69 456 GLN A N 1
ATOM 3721 C CA . GLN A 1 456 ? 4.590 -15.734 20.438 1.00 94.69 456 GLN A CA 1
ATOM 3722 C C . GLN A 1 456 ? 3.605 -15.039 21.379 1.00 94.69 456 GLN A C 1
ATOM 3724 O O . GLN A 1 456 ? 2.860 -15.716 22.088 1.00 94.69 456 GLN A O 1
ATOM 3729 N N . ARG A 1 457 ? 3.555 -13.701 21.367 1.00 92.25 457 ARG A N 1
ATOM 3730 C CA . ARG A 1 457 ? 2.618 -12.943 22.210 1.00 92.25 457 ARG A CA 1
ATOM 3731 C C . ARG A 1 457 ? 1.160 -13.239 21.874 1.00 92.25 457 ARG A C 1
ATOM 3733 O O . ARG A 1 457 ? 0.355 -13.332 22.797 1.00 92.25 457 ARG A O 1
ATOM 3740 N N . LEU A 1 458 ? 0.828 -13.413 20.594 1.00 91.81 458 LEU A N 1
ATOM 3741 C CA . LEU A 1 458 ? -0.517 -13.800 20.161 1.00 91.81 458 LEU A CA 1
ATOM 3742 C C . LEU A 1 458 ? -0.908 -15.177 20.708 1.00 91.81 458 LEU A C 1
ATOM 3744 O O . LEU A 1 458 ? -1.984 -15.304 21.281 1.00 91.81 458 LEU A O 1
ATOM 3748 N N . ARG A 1 459 ? -0.012 -16.173 20.653 1.00 91.38 459 ARG A N 1
ATOM 3749 C CA . ARG A 1 459 ? -0.280 -17.494 21.256 1.00 91.38 459 ARG A CA 1
ATOM 3750 C C . ARG A 1 459 ? -0.523 -17.405 22.761 1.00 91.38 459 ARG A C 1
ATOM 3752 O O . ARG A 1 459 ? -1.482 -17.981 23.260 1.00 91.38 459 ARG A O 1
ATOM 3759 N N . THR A 1 460 ? 0.303 -16.647 23.485 1.00 93.62 460 THR A N 1
ATOM 3760 C CA . THR A 1 460 ? 0.106 -16.444 24.930 1.00 93.62 460 THR A CA 1
ATOM 3761 C C . THR A 1 460 ? -1.215 -15.731 25.235 1.00 93.62 460 THR A C 1
ATOM 3763 O O . THR A 1 460 ? -1.846 -16.008 26.255 1.00 93.62 460 THR A O 1
ATOM 3766 N N . LEU A 1 461 ? -1.643 -14.799 24.378 1.00 93.31 461 LEU A N 1
ATOM 3767 C CA . LEU A 1 461 ? -2.935 -14.131 24.516 1.00 93.31 461 LEU A CA 1
ATOM 3768 C C . LEU A 1 461 ? -4.088 -15.126 24.331 1.00 93.31 461 LEU A C 1
ATOM 3770 O O . LEU A 1 461 ? -4.976 -15.170 25.180 1.00 93.31 461 LEU A O 1
ATOM 3774 N N . ASP A 1 462 ? -4.037 -15.956 23.288 1.00 90.94 462 ASP A N 1
ATOM 3775 C CA . ASP A 1 462 ? -5.045 -16.987 23.018 1.00 90.94 462 ASP A CA 1
ATOM 3776 C C . ASP A 1 462 ? -5.148 -17.996 24.171 1.00 90.94 462 ASP A C 1
ATOM 3778 O O . ASP A 1 462 ? -6.248 -18.304 24.631 1.00 90.94 462 ASP A O 1
ATOM 3782 N N . GLU A 1 463 ? -4.015 -18.450 24.717 1.00 92.75 463 GLU A N 1
ATOM 3783 C CA . GLU A 1 463 ? -3.978 -19.320 25.902 1.00 92.75 463 GLU A CA 1
ATOM 3784 C C . GLU A 1 463 ? -4.642 -18.658 27.120 1.00 92.75 463 GLU A C 1
ATOM 3786 O O . GLU A 1 463 ? -5.425 -19.286 27.840 1.00 92.75 463 GLU A O 1
ATOM 3791 N N . LYS A 1 464 ? -4.383 -17.364 27.353 1.00 92.12 464 LYS A N 1
ATOM 3792 C CA . LYS A 1 464 ? -5.042 -16.616 28.435 1.00 92.12 464 LYS A CA 1
ATOM 3793 C C . LYS A 1 464 ? -6.542 -16.450 28.193 1.00 92.12 464 LYS A C 1
ATOM 3795 O O . LYS A 1 464 ? -7.313 -16.565 29.145 1.00 92.12 464 LYS A O 1
ATOM 3800 N N . GLN A 1 465 ? -6.961 -16.223 26.951 1.00 92.06 465 GLN A N 1
ATOM 3801 C CA . GLN A 1 465 ? -8.368 -16.113 26.564 1.00 92.06 465 GLN A CA 1
ATOM 3802 C C . GLN A 1 465 ? -9.118 -17.434 26.811 1.00 92.06 465 GLN A C 1
ATOM 3804 O O . GLN A 1 465 ? -10.221 -17.441 27.368 1.00 92.06 465 GLN A O 1
ATOM 3809 N N . GLN A 1 466 ? -8.500 -18.563 26.454 1.00 92.12 466 GLN A N 1
ATOM 3810 C CA . GLN A 1 466 ? -9.039 -19.899 26.717 1.00 92.12 466 GLN A CA 1
ATOM 3811 C C . GLN A 1 466 ? -9.149 -20.170 28.221 1.00 92.12 466 GLN A C 1
ATOM 3813 O O . GLN A 1 466 ? -10.208 -20.586 28.691 1.00 92.12 466 GLN A O 1
ATOM 3818 N N . ASN A 1 467 ? -8.105 -19.855 28.993 1.00 94.81 467 ASN A N 1
ATOM 3819 C CA . ASN A 1 467 ? -8.120 -20.005 30.451 1.00 94.81 467 ASN A CA 1
ATOM 3820 C C . ASN A 1 467 ? -9.202 -19.148 31.118 1.00 94.81 467 ASN A C 1
ATOM 3822 O O . ASN A 1 467 ? -9.894 -19.622 32.018 1.00 94.81 467 ASN A O 1
ATOM 3826 N N . MET A 1 468 ? -9.384 -17.906 30.665 1.00 93.56 468 MET A N 1
ATOM 3827 C CA . MET A 1 468 ? -10.462 -17.036 31.136 1.00 93.56 468 MET A CA 1
ATOM 3828 C C . MET A 1 468 ? -11.832 -17.672 30.879 1.00 93.56 468 MET A C 1
ATOM 3830 O O . MET A 1 468 ? -12.641 -17.757 31.796 1.00 93.56 468 MET A O 1
ATOM 3834 N N . THR A 1 469 ? -12.061 -18.191 29.671 1.00 90.44 469 THR A N 1
ATOM 3835 C CA . THR A 1 469 ? -13.324 -18.855 29.300 1.00 90.44 469 THR A CA 1
ATOM 3836 C C . THR A 1 469 ? -13.583 -20.102 30.158 1.00 90.44 469 THR A C 1
ATOM 3838 O O . THR A 1 469 ? -14.704 -20.329 30.622 1.00 90.44 469 THR A O 1
ATOM 3841 N N . ALA A 1 470 ? -12.540 -20.893 30.430 1.00 92.38 470 ALA A N 1
ATOM 3842 C CA . ALA A 1 470 ? -12.627 -22.067 31.295 1.00 92.38 470 ALA A CA 1
ATOM 3843 C C . ALA A 1 470 ? -12.968 -21.693 32.749 1.00 92.38 470 ALA A C 1
ATOM 3845 O O . ALA A 1 470 ? -13.852 -22.302 33.353 1.00 92.38 470 ALA A O 1
ATOM 3846 N N . LEU A 1 471 ? -12.316 -20.665 33.301 1.00 93.00 471 LEU A N 1
ATOM 3847 C CA . LEU A 1 471 ? -12.608 -20.156 34.645 1.00 93.00 471 LEU A CA 1
ATOM 3848 C C . LEU A 1 471 ? -14.028 -19.593 34.751 1.00 93.00 471 LEU A C 1
ATOM 3850 O O . LEU A 1 471 ? -14.707 -19.821 35.749 1.00 93.00 471 LEU A O 1
ATOM 3854 N N . GLN A 1 472 ? -14.495 -18.904 33.713 1.00 92.06 472 GLN A N 1
ATOM 3855 C CA . GLN A 1 472 ? -15.844 -18.350 33.648 1.00 92.06 472 GLN A CA 1
ATOM 3856 C C . GLN A 1 472 ? -16.901 -19.465 33.661 1.00 92.06 472 GLN A C 1
ATOM 3858 O O . GLN A 1 472 ? -17.836 -19.419 34.458 1.00 92.06 472 GLN A O 1
ATOM 3863 N N . SER A 1 473 ? -16.670 -20.536 32.896 1.00 91.19 473 SER A N 1
ATOM 3864 C CA . SER A 1 473 ? -17.518 -21.737 32.912 1.00 91.19 473 SER A CA 1
ATOM 3865 C C . SER A 1 473 ? -17.530 -22.419 34.290 1.00 91.19 473 SER A C 1
ATOM 3867 O O . SER A 1 473 ? -18.576 -22.846 34.775 1.00 91.19 473 SER A O 1
ATOM 3869 N N . GLN A 1 474 ? -16.374 -22.503 34.964 1.00 93.12 474 GLN A N 1
ATOM 3870 C CA . GLN A 1 474 ? -16.299 -23.049 36.326 1.00 93.12 474 GLN A CA 1
ATOM 3871 C C . GLN A 1 474 ? -17.045 -22.183 37.344 1.00 93.12 474 GLN A C 1
ATOM 3873 O O . GLN A 1 474 ? -17.698 -22.721 38.240 1.00 93.12 474 GLN A O 1
ATOM 3878 N N . MET A 1 475 ? -16.963 -20.857 37.217 1.00 90.88 475 MET A N 1
ATOM 3879 C CA . MET A 1 475 ? -17.716 -19.935 38.062 1.00 90.88 475 MET A CA 1
ATOM 3880 C C . MET A 1 475 ? -19.221 -20.130 37.900 1.00 90.88 475 MET A C 1
ATOM 3882 O O . MET A 1 475 ? -19.913 -20.267 38.906 1.00 90.88 475 MET A O 1
ATOM 3886 N N . GLU A 1 476 ? -19.719 -20.205 36.665 1.00 91.50 476 GLU A N 1
ATOM 3887 C CA . GLU A 1 476 ? -21.138 -20.455 36.386 1.00 91.50 476 GLU A CA 1
ATOM 3888 C C . GLU A 1 476 ? -21.606 -21.776 37.008 1.00 91.50 476 GLU A C 1
ATOM 3890 O O . GLU A 1 476 ? -22.640 -21.820 37.681 1.00 91.50 476 GLU A O 1
ATOM 3895 N N . LEU A 1 477 ? -20.797 -22.834 36.881 1.00 93.31 477 LEU A N 1
ATOM 3896 C CA . LEU A 1 477 ? -21.082 -24.130 37.493 1.00 93.31 477 LEU A CA 1
ATOM 3897 C C . LEU A 1 477 ? -21.159 -24.029 39.026 1.00 93.31 477 LEU A C 1
ATOM 3899 O O . LEU A 1 477 ? -22.104 -24.522 39.643 1.00 93.31 477 LEU A O 1
ATOM 3903 N N . LYS A 1 478 ? -20.197 -23.339 39.651 1.00 92.12 478 LYS A N 1
ATOM 3904 C CA . LYS A 1 478 ? -20.175 -23.113 41.106 1.00 92.12 478 LYS A CA 1
ATOM 3905 C C . LYS A 1 478 ? -21.360 -22.281 41.579 1.00 92.12 478 LYS A C 1
ATOM 3907 O O . LYS A 1 478 ? -21.888 -22.533 42.659 1.00 92.12 478 LYS A O 1
ATOM 3912 N N . GLN A 1 479 ? -21.796 -21.315 40.782 1.00 92.44 479 GLN A N 1
ATOM 3913 C CA . GLN A 1 479 ? -22.927 -20.446 41.089 1.00 92.44 479 GLN A CA 1
ATOM 3914 C C . GLN A 1 479 ? -24.258 -21.208 41.008 1.00 92.44 479 GLN A C 1
ATOM 3916 O O . GLN A 1 479 ? -25.139 -21.026 41.857 1.00 92.44 479 GLN A O 1
ATOM 3921 N N . TRP A 1 480 ? -24.371 -22.136 40.054 1.00 93.50 480 TRP A N 1
ATOM 3922 C CA . TRP A 1 480 ? -25.479 -23.086 39.977 1.00 93.50 480 TRP A CA 1
ATOM 3923 C C . TRP A 1 480 ? -25.498 -24.050 41.175 1.00 93.50 480 TRP A C 1
ATOM 3925 O O . TRP A 1 480 ? -26.534 -24.206 41.826 1.00 93.50 480 TRP A O 1
ATOM 3935 N N . GLU A 1 481 ? -24.349 -24.635 41.538 1.00 92.88 481 GLU A N 1
ATOM 3936 C CA . GLU A 1 481 ? -24.218 -25.500 42.723 1.00 92.88 481 GLU A CA 1
ATOM 3937 C C . GLU A 1 481 ? -24.621 -24.773 44.015 1.00 92.88 481 GLU A C 1
ATOM 3939 O O . GLU A 1 481 ? -25.344 -25.330 44.846 1.00 92.88 481 GLU A O 1
ATOM 3944 N N . LEU A 1 482 ? -24.180 -23.521 44.179 1.00 92.69 482 LEU A N 1
ATOM 3945 C CA . LEU A 1 482 ? -24.535 -22.667 45.314 1.00 92.69 482 LEU A CA 1
ATOM 3946 C C . LEU A 1 482 ? -26.044 -22.450 45.391 1.00 92.69 482 LEU A C 1
ATOM 3948 O O . LEU A 1 482 ? -26.633 -22.687 46.444 1.00 92.69 482 LEU A O 1
ATOM 3952 N N . SER A 1 483 ? -26.671 -22.084 44.271 1.00 90.75 483 SER A N 1
ATOM 3953 C CA . SER A 1 483 ? -28.120 -21.870 44.188 1.00 90.75 483 SER A CA 1
ATOM 3954 C C . SER A 1 483 ? -28.898 -23.137 44.555 1.00 90.75 483 SER A C 1
ATOM 3956 O O . SER A 1 483 ? -29.827 -23.088 45.362 1.00 90.75 483 SER A O 1
ATOM 3958 N N . SER A 1 484 ? -28.463 -24.294 44.048 1.00 93.38 484 SER A N 1
ATOM 3959 C CA . SER A 1 484 ? -29.045 -25.604 44.369 1.00 93.38 484 SER A CA 1
ATOM 3960 C C . SER A 1 484 ? -28.929 -25.944 45.862 1.00 93.38 484 SER A C 1
ATOM 3962 O O . SER A 1 484 ? -29.909 -26.325 46.510 1.00 93.38 484 SER A O 1
ATOM 3964 N N . LYS A 1 485 ? -27.752 -25.725 46.465 1.00 91.94 485 LYS A N 1
ATOM 3965 C CA . LYS A 1 485 ? -27.532 -25.901 47.913 1.00 91.94 485 LYS A CA 1
ATOM 3966 C C . LYS A 1 485 ? -28.403 -24.962 48.748 1.00 91.94 485 LYS A C 1
ATOM 3968 O O . LYS A 1 485 ? -28.889 -25.359 49.809 1.00 91.94 485 LYS A O 1
ATOM 3973 N N . GLN A 1 486 ? -28.598 -23.728 48.290 1.00 91.31 486 GLN A N 1
ATOM 3974 C CA . GLN A 1 486 ? -29.426 -22.730 48.964 1.00 91.31 486 GLN A CA 1
ATOM 3975 C C . GLN A 1 486 ? -30.901 -23.140 48.962 1.00 91.31 486 GLN A C 1
ATOM 3977 O O . GLN A 1 486 ? -31.549 -23.060 50.007 1.00 91.31 486 GLN A O 1
ATOM 3982 N N . GLN A 1 487 ? -31.386 -23.677 47.839 1.00 90.44 487 GLN A N 1
ATOM 3983 C CA . GLN A 1 487 ? -32.730 -24.241 47.737 1.00 90.44 487 GLN A CA 1
ATOM 3984 C C . GLN A 1 487 ? -32.910 -25.434 48.681 1.00 90.44 487 GLN A C 1
ATOM 3986 O O . GLN A 1 487 ? -33.809 -25.419 49.517 1.00 90.44 487 GLN A O 1
ATOM 3991 N N . GLN A 1 488 ? -31.988 -26.405 48.657 1.00 92.00 488 GLN A N 1
ATOM 3992 C CA . GLN A 1 488 ? -32.016 -27.545 49.586 1.00 92.00 488 GLN A CA 1
ATOM 3993 C C . GLN A 1 488 ? -32.061 -27.113 51.056 1.00 92.00 488 GLN A C 1
ATOM 3995 O O . GLN A 1 488 ? -32.704 -27.758 51.888 1.00 92.00 488 GLN A O 1
ATOM 4000 N N . ARG A 1 489 ? -31.340 -26.042 51.405 1.00 91.62 489 ARG A N 1
ATOM 4001 C CA . ARG A 1 489 ? -31.355 -25.494 52.761 1.00 91.62 489 ARG A CA 1
ATOM 4002 C C . ARG A 1 489 ? -32.720 -24.895 53.105 1.00 91.62 489 ARG A C 1
ATOM 4004 O O . ARG A 1 489 ? -33.180 -25.101 54.224 1.00 91.62 489 ARG A O 1
ATOM 4011 N N . SER A 1 490 ? -33.357 -24.189 52.171 1.00 88.75 490 SER A N 1
ATOM 4012 C CA . SER A 1 490 ? -34.711 -23.648 52.346 1.00 88.75 490 SER A CA 1
ATOM 4013 C C . SER A 1 490 ? -35.741 -24.762 52.558 1.00 88.75 490 SER A C 1
ATOM 4015 O O . SER A 1 490 ? -36.482 -24.723 53.542 1.00 88.75 490 SER A O 1
ATOM 4017 N N . ASP A 1 491 ? -35.696 -25.813 51.736 1.00 91.25 491 ASP A N 1
ATOM 4018 C CA . ASP A 1 491 ? -36.594 -26.969 51.848 1.00 91.25 491 ASP A CA 1
ATOM 4019 C C . ASP A 1 491 ? -36.424 -27.675 53.205 1.00 91.25 491 ASP A C 1
ATOM 4021 O O . ASP A 1 491 ? -37.397 -27.973 53.903 1.00 91.25 491 ASP A O 1
ATOM 4025 N N . ARG A 1 492 ? -35.172 -27.883 53.643 1.00 91.81 492 ARG A N 1
ATOM 4026 C CA . ARG A 1 492 ? -34.882 -28.428 54.981 1.00 91.81 492 ARG A CA 1
ATOM 4027 C C . ARG A 1 492 ? -35.399 -27.533 56.101 1.00 91.81 492 ARG A C 1
ATOM 4029 O O . ARG A 1 492 ? -35.889 -28.052 57.100 1.00 91.81 492 ARG A O 1
ATOM 4036 N N . GLN A 1 493 ? -35.302 -26.213 55.959 1.00 91.75 493 GLN A N 1
ATOM 4037 C CA . GLN A 1 493 ? -35.819 -25.270 56.951 1.00 91.75 493 GLN A CA 1
ATOM 4038 C C . GLN A 1 493 ? -37.348 -25.383 57.069 1.00 91.75 493 GLN A C 1
ATOM 4040 O O . GLN A 1 493 ? -37.879 -25.424 58.181 1.00 91.75 493 GLN A O 1
ATOM 4045 N N . GLN A 1 494 ? -38.062 -25.503 55.945 1.00 90.38 494 GLN A N 1
ATOM 4046 C CA . GLN A 1 494 ? -39.509 -25.748 55.936 1.00 90.38 494 GLN A CA 1
ATOM 4047 C C . GLN A 1 494 ? -39.875 -27.085 56.588 1.00 90.38 494 GLN A C 1
ATOM 4049 O O . GLN A 1 494 ? -40.786 -27.134 57.421 1.00 90.38 494 GLN A O 1
ATOM 4054 N N . GLN A 1 495 ? -39.147 -28.159 56.268 1.00 91.50 495 GLN A N 1
ATOM 4055 C CA . GLN A 1 495 ? -39.346 -29.461 56.910 1.00 91.50 495 GLN A CA 1
ATOM 4056 C C . GLN A 1 495 ? -39.143 -29.376 58.424 1.00 91.50 495 GLN A C 1
ATOM 4058 O O . GLN A 1 495 ? -39.978 -29.869 59.180 1.00 91.50 495 GLN A O 1
ATOM 4063 N N . LEU A 1 496 ? -38.081 -28.702 58.874 1.00 92.50 496 LEU A N 1
ATOM 4064 C CA . LEU A 1 496 ? -37.800 -28.511 60.297 1.00 92.50 496 LEU A CA 1
ATOM 4065 C C . LEU A 1 496 ? -38.954 -27.787 61.001 1.00 92.50 496 LEU A C 1
ATOM 4067 O O . LEU A 1 496 ? -39.405 -28.226 62.056 1.00 92.50 496 LEU A O 1
ATOM 4071 N N . THR A 1 497 ? -39.471 -26.728 60.373 1.00 88.50 497 THR A N 1
ATOM 4072 C CA . THR A 1 497 ? -40.604 -25.948 60.887 1.00 88.50 497 THR A CA 1
ATOM 4073 C C . THR A 1 497 ? -41.851 -26.825 61.011 1.00 88.50 497 THR A C 1
ATOM 4075 O O . THR A 1 497 ? -42.503 -26.833 62.049 1.00 88.50 497 THR A O 1
ATOM 4078 N N . THR A 1 498 ? -42.136 -27.638 59.990 1.00 90.25 498 THR A N 1
ATOM 4079 C CA . THR A 1 498 ? -43.273 -28.573 59.974 1.00 90.25 498 THR A CA 1
ATOM 4080 C C . THR A 1 498 ? -43.170 -29.603 61.099 1.00 90.25 498 THR A C 1
ATOM 4082 O O . THR A 1 498 ? -44.135 -29.832 61.830 1.00 90.25 498 THR A O 1
ATOM 4085 N N . VAL A 1 499 ? -41.983 -30.193 61.279 1.00 90.75 499 VAL A N 1
ATOM 4086 C CA . VAL A 1 499 ? -41.722 -31.152 62.360 1.00 90.75 499 VAL A CA 1
ATOM 4087 C C . VAL A 1 499 ? -41.872 -30.479 63.721 1.00 90.75 499 VAL A C 1
ATOM 4089 O O . VAL A 1 499 ? -42.499 -31.057 64.602 1.00 90.75 499 VAL A O 1
ATOM 4092 N N . GLN A 1 500 ? -41.367 -29.256 63.902 1.00 90.19 500 GLN A N 1
ATOM 4093 C CA . GLN A 1 500 ? -41.538 -28.495 65.144 1.00 90.19 500 GLN A CA 1
ATOM 4094 C C . GLN A 1 500 ? -43.007 -28.220 65.468 1.00 90.19 500 GLN A C 1
ATOM 4096 O O . GLN A 1 500 ? -43.409 -28.385 66.622 1.00 90.19 500 GLN A O 1
ATOM 4101 N N . THR A 1 501 ? -43.818 -27.865 64.470 1.00 88.62 501 THR A N 1
ATOM 4102 C CA . THR A 1 501 ? -45.261 -27.683 64.656 1.00 88.62 501 THR A CA 1
ATOM 4103 C C . THR A 1 501 ? -45.926 -28.991 65.083 1.00 88.62 501 THR A C 1
ATOM 4105 O O . THR A 1 501 ? -46.645 -29.001 66.079 1.00 88.62 501 THR A O 1
ATOM 4108 N N . ALA A 1 502 ? -45.618 -30.111 64.420 1.00 89.75 502 ALA A N 1
ATOM 4109 C CA . ALA A 1 502 ? -46.147 -31.426 64.791 1.00 89.75 502 ALA A CA 1
ATOM 4110 C C . ALA A 1 502 ? -45.729 -31.856 66.211 1.00 89.75 502 ALA A C 1
ATOM 4112 O O . ALA A 1 502 ? -46.532 -32.405 66.963 1.00 89.75 502 ALA A O 1
ATOM 4113 N N . LEU A 1 503 ? -44.485 -31.573 66.606 1.00 91.00 503 LEU A N 1
ATOM 4114 C CA . LEU A 1 503 ? -43.964 -31.878 67.941 1.00 91.00 503 LEU A CA 1
ATOM 4115 C C . LEU A 1 503 ? -44.679 -31.065 69.030 1.00 91.00 503 LEU A C 1
ATOM 4117 O O . LEU A 1 503 ? -45.011 -31.603 70.087 1.00 91.00 503 LEU A O 1
ATOM 4121 N N . ASN A 1 504 ? -44.956 -29.786 68.769 1.00 90.00 504 ASN A N 1
ATOM 4122 C CA . ASN A 1 504 ? -45.765 -28.955 69.661 1.00 90.00 504 ASN A CA 1
ATOM 4123 C C . ASN A 1 504 ? -47.203 -29.476 69.775 1.00 90.00 504 ASN A C 1
ATOM 4125 O O . ASN A 1 504 ? -47.750 -29.510 70.876 1.00 90.00 504 ASN A O 1
ATOM 4129 N N . ASP A 1 505 ? -47.782 -29.942 68.672 1.00 92.06 505 ASP A N 1
ATOM 4130 C CA . ASP A 1 505 ? -49.125 -30.521 68.640 1.00 92.06 505 ASP A CA 1
ATOM 4131 C C . ASP A 1 505 ? -49.209 -31.809 69.480 1.00 92.06 505 ASP A C 1
ATOM 4133 O O . ASP A 1 505 ? -50.129 -32.003 70.278 1.00 92.06 505 ASP A O 1
ATOM 4137 N N . ILE A 1 506 ? -48.188 -32.670 69.382 1.00 89.62 506 ILE A N 1
ATOM 4138 C CA . ILE A 1 506 ? -48.049 -33.865 70.226 1.00 89.62 506 ILE A CA 1
ATOM 4139 C C . ILE A 1 506 ? -47.897 -33.477 71.701 1.00 89.62 506 ILE A C 1
ATOM 4141 O O . ILE A 1 506 ? -48.554 -34.078 72.552 1.00 89.62 506 ILE A O 1
ATOM 4145 N N . ARG A 1 507 ? -47.084 -32.462 72.027 1.00 91.00 507 ARG A N 1
ATOM 4146 C CA . ARG A 1 507 ? -46.958 -31.965 73.410 1.00 91.00 507 ARG A CA 1
ATOM 4147 C C . ARG A 1 507 ? -48.297 -31.489 73.971 1.00 91.00 507 ARG A C 1
ATOM 4149 O O . ARG A 1 507 ? -48.627 -31.840 75.098 1.00 91.00 507 ARG A O 1
ATOM 4156 N N . GLN A 1 508 ? -49.081 -30.741 73.195 1.00 88.62 508 GLN A N 1
ATOM 4157 C CA . GLN A 1 508 ? -50.423 -30.301 73.600 1.00 88.62 508 GLN A CA 1
ATOM 4158 C C . GLN A 1 508 ? -51.354 -31.494 73.856 1.00 88.62 508 GLN A C 1
ATOM 4160 O O . GLN A 1 508 ? -52.030 -31.552 74.884 1.00 88.62 508 GLN A O 1
ATOM 4165 N N . LYS A 1 509 ? -51.331 -32.501 72.971 1.00 89.81 509 LYS A N 1
ATOM 4166 C CA . LYS A 1 509 ? -52.096 -33.745 73.155 1.00 89.81 509 LYS A CA 1
ATOM 4167 C C . LYS A 1 509 ? -51.672 -34.504 74.412 1.00 89.81 509 LYS A C 1
ATOM 4169 O O . LYS A 1 509 ? -52.539 -34.976 75.140 1.00 89.81 509 LYS A O 1
ATOM 4174 N N . MET A 1 510 ? -50.374 -34.588 74.703 1.00 87.88 510 MET A N 1
ATOM 4175 C CA . MET A 1 510 ? -49.878 -35.191 75.945 1.00 87.88 510 MET A CA 1
ATOM 4176 C C . MET A 1 510 ? -50.396 -34.459 77.184 1.00 87.88 510 MET A C 1
ATOM 4178 O O . MET A 1 510 ? -50.913 -35.104 78.088 1.00 87.88 510 MET A O 1
ATOM 4182 N N . ILE A 1 511 ? -50.333 -33.124 77.202 1.00 88.06 511 ILE A N 1
ATOM 4183 C CA . ILE A 1 511 ? -50.862 -32.315 78.311 1.00 88.06 511 ILE A CA 1
ATOM 4184 C C . ILE A 1 511 ? -52.360 -32.595 78.520 1.00 88.06 511 ILE A C 1
ATOM 4186 O O . ILE A 1 511 ? -52.809 -32.751 79.657 1.00 88.06 511 ILE A O 1
ATOM 4190 N N . ALA A 1 512 ? -53.132 -32.705 77.434 1.00 86.19 512 ALA A N 1
ATOM 4191 C CA . ALA A 1 512 ? -54.554 -33.038 77.496 1.00 86.19 512 ALA A CA 1
ATOM 4192 C C . ALA A 1 512 ? -54.807 -34.462 78.028 1.00 86.19 512 ALA A C 1
ATOM 4194 O O . ALA A 1 512 ? -55.712 -34.666 78.840 1.00 86.19 512 ALA A O 1
ATOM 4195 N N . ILE A 1 513 ? -53.996 -35.443 77.616 1.00 88.31 513 ILE A N 1
ATOM 4196 C CA . ILE A 1 513 ? -54.057 -36.816 78.140 1.00 88.31 513 ILE A CA 1
ATOM 4197 C C . ILE A 1 513 ? -53.734 -36.833 79.638 1.00 88.31 513 ILE A C 1
ATOM 4199 O O . ILE A 1 513 ? -54.487 -37.431 80.402 1.00 88.31 513 ILE A O 1
ATOM 4203 N N . ASP A 1 514 ? -52.686 -36.136 80.081 1.00 88.25 514 ASP A N 1
ATOM 4204 C CA . ASP A 1 514 ? -52.318 -36.045 81.500 1.00 88.25 514 ASP A CA 1
ATOM 4205 C C . ASP A 1 514 ? -53.400 -35.353 82.339 1.00 88.25 514 ASP A C 1
ATOM 4207 O O . ASP A 1 514 ? -53.639 -35.720 83.493 1.00 88.25 514 ASP A O 1
ATOM 4211 N N . ALA A 1 515 ? -54.082 -34.351 81.780 1.00 86.25 515 ALA A N 1
ATOM 4212 C CA . ALA A 1 515 ? -55.242 -33.735 82.419 1.00 86.25 515 ALA A CA 1
ATOM 4213 C C . ALA A 1 515 ? -56.404 -34.733 82.551 1.00 86.25 515 ALA A C 1
ATOM 4215 O O . ALA A 1 515 ? -57.011 -34.834 83.618 1.00 86.25 515 ALA A O 1
ATOM 4216 N N . ARG A 1 516 ? -56.674 -35.517 81.500 1.00 91.19 516 ARG A N 1
ATOM 4217 C CA . ARG A 1 516 ? -57.727 -36.542 81.498 1.00 91.19 516 ARG A CA 1
ATOM 4218 C C . ARG A 1 516 ? -57.426 -37.682 82.469 1.00 91.19 516 ARG A C 1
ATOM 4220 O O . ARG A 1 516 ? -58.322 -38.096 83.196 1.00 91.19 516 ARG A O 1
ATOM 4227 N N . LYS A 1 517 ? -56.172 -38.140 82.529 1.00 91.06 517 LYS A N 1
ATOM 4228 C CA . LYS A 1 517 ? -55.703 -39.139 83.498 1.00 91.06 517 LYS A CA 1
ATOM 4229 C C . LYS A 1 517 ? -55.930 -38.655 84.929 1.00 91.06 517 LYS A C 1
ATOM 4231 O O . LYS A 1 517 ? -56.560 -39.358 85.703 1.00 91.06 517 LYS A O 1
ATOM 4236 N N . ARG A 1 518 ? -55.525 -37.418 85.249 1.00 87.00 518 ARG A N 1
ATOM 4237 C CA . ARG A 1 518 ? -55.786 -36.812 86.568 1.00 87.00 518 ARG A CA 1
ATOM 4238 C C . ARG A 1 518 ? -57.278 -36.706 86.895 1.00 87.00 518 ARG A C 1
ATOM 4240 O O . ARG A 1 518 ? -57.636 -36.796 88.064 1.00 87.00 518 ARG A O 1
ATOM 4247 N N . GLY A 1 519 ? -58.134 -36.487 85.895 1.00 87.56 519 GLY A N 1
ATOM 4248 C CA . GLY A 1 519 ? -59.590 -36.534 86.059 1.00 87.56 519 GLY A CA 1
ATOM 4249 C C . GLY A 1 519 ? -60.079 -37.933 86.435 1.00 87.56 519 GLY A C 1
ATOM 4250 O O . GLY A 1 519 ? -60.734 -38.092 87.458 1.00 87.56 519 GLY A O 1
ATOM 4251 N N . LEU A 1 520 ? -59.672 -38.949 85.670 1.00 85.75 520 LEU A N 1
ATOM 4252 C CA . LEU A 1 520 ? -60.011 -40.348 85.948 1.00 85.75 520 LEU A CA 1
ATOM 4253 C C . LEU A 1 520 ? -59.494 -40.820 87.313 1.00 85.75 520 LEU A C 1
ATOM 4255 O O . LEU A 1 520 ? -60.221 -41.501 88.026 1.00 85.75 520 LEU A O 1
ATOM 4259 N N . ASP A 1 521 ? -58.279 -40.431 87.709 1.00 87.44 521 ASP A N 1
ATOM 4260 C CA . ASP A 1 521 ? -57.723 -40.769 89.025 1.00 87.44 521 ASP A CA 1
ATOM 4261 C C . ASP A 1 521 ? -58.587 -40.193 90.166 1.00 87.44 521 ASP A C 1
ATOM 4263 O O . ASP A 1 521 ? -58.817 -40.873 91.169 1.00 87.44 521 ASP A O 1
ATOM 4267 N N . ARG A 1 522 ? -59.135 -38.974 90.004 1.00 86.94 522 ARG A N 1
ATOM 4268 C CA . ARG A 1 522 ? -60.101 -38.402 90.964 1.00 86.94 522 ARG A CA 1
ATOM 4269 C C . ARG A 1 522 ? -61.416 -39.173 90.980 1.00 86.94 522 ARG A C 1
ATOM 4271 O O . ARG A 1 522 ? -61.941 -39.423 92.061 1.00 86.94 522 ARG A O 1
ATOM 4278 N N . ASP A 1 523 ? -61.939 -39.547 89.815 1.00 86.62 523 ASP A N 1
ATOM 4279 C CA . ASP A 1 523 ? -63.185 -40.315 89.718 1.00 86.62 523 ASP A CA 1
ATOM 4280 C C . ASP A 1 523 ? -63.031 -41.694 90.379 1.00 86.62 523 ASP A C 1
ATOM 4282 O O . ASP A 1 523 ? -63.902 -42.128 91.133 1.00 86.62 523 ASP A O 1
ATOM 4286 N N . ILE A 1 524 ? -61.890 -42.362 90.169 1.00 86.19 524 ILE A N 1
ATOM 4287 C CA . ILE A 1 524 ? -61.543 -43.629 90.828 1.00 86.19 524 ILE A CA 1
ATOM 4288 C C . ILE A 1 524 ? -61.445 -43.440 92.343 1.00 86.19 524 ILE A C 1
ATOM 4290 O O . ILE A 1 524 ? -61.994 -44.254 93.088 1.00 86.19 524 ILE A O 1
ATOM 4294 N N . GLN A 1 525 ? -60.794 -42.373 92.822 1.00 83.88 525 GLN A N 1
ATOM 4295 C CA . GLN A 1 525 ? -60.768 -42.058 94.254 1.00 83.88 525 GLN A CA 1
ATOM 4296 C C . GLN A 1 525 ? -62.182 -41.874 94.813 1.00 83.88 525 GLN A C 1
ATOM 4298 O O . GLN A 1 525 ? -62.510 -42.507 95.812 1.00 83.88 525 GLN A O 1
ATOM 4303 N N . GLN A 1 526 ? -63.043 -41.100 94.143 1.00 84.12 526 GLN A N 1
ATOM 4304 C CA . GLN A 1 526 ? -64.435 -40.917 94.567 1.00 84.12 526 GLN A CA 1
ATOM 4305 C C . GLN A 1 526 ? -65.211 -42.238 94.618 1.00 84.12 526 GLN A C 1
ATOM 4307 O O . GLN A 1 526 ? -65.931 -42.492 95.583 1.00 84.12 526 GLN A O 1
ATOM 4312 N N . GLN A 1 527 ? -65.063 -43.095 93.605 1.00 83.19 527 GLN A N 1
ATOM 4313 C CA . GLN A 1 527 ? -65.696 -44.417 93.586 1.00 83.19 527 GLN A CA 1
ATOM 4314 C C . GLN A 1 527 ? -65.165 -45.320 94.702 1.00 83.19 527 GLN A C 1
ATOM 4316 O O . GLN A 1 527 ? -65.938 -46.037 95.332 1.00 83.19 527 GLN A O 1
ATOM 4321 N N . THR A 1 528 ? -63.867 -45.252 94.998 1.00 86.50 528 THR A N 1
ATOM 4322 C CA . THR A 1 528 ? -63.255 -46.003 96.102 1.00 86.50 528 THR A CA 1
ATOM 4323 C C . THR A 1 528 ? -63.823 -45.555 97.448 1.00 86.50 528 THR A C 1
ATOM 4325 O O . THR A 1 528 ? -64.181 -46.400 98.264 1.00 86.50 528 THR A O 1
ATOM 4328 N N . THR A 1 529 ? -63.990 -44.247 97.665 1.00 81.75 529 THR A N 1
ATOM 4329 C CA . THR A 1 529 ? -64.618 -43.708 98.882 1.00 81.75 529 THR A CA 1
ATOM 4330 C C . THR A 1 529 ? -66.076 -44.150 99.012 1.00 81.75 529 THR A C 1
ATOM 4332 O O . THR A 1 529 ? -66.471 -44.645 100.063 1.00 81.75 529 THR A O 1
ATOM 4335 N N . ARG A 1 530 ? -66.866 -44.065 97.931 1.00 82.56 530 ARG A N 1
ATOM 4336 C CA . ARG A 1 530 ? -68.261 -44.547 97.918 1.00 82.56 530 ARG A CA 1
ATOM 4337 C C . ARG A 1 530 ? -68.363 -46.043 98.197 1.00 82.56 530 ARG A C 1
ATOM 4339 O O . ARG A 1 530 ? -69.273 -46.481 98.895 1.00 82.56 530 ARG A O 1
ATOM 4346 N N . LYS A 1 531 ? -67.432 -46.831 97.653 1.00 85.31 531 LYS A N 1
ATOM 4347 C CA . LYS A 1 531 ? -67.343 -48.267 97.919 1.00 85.31 531 LYS A CA 1
ATOM 4348 C C . LYS A 1 531 ? -67.078 -48.526 99.405 1.00 85.31 531 LYS A C 1
ATOM 4350 O O . LYS A 1 531 ? -67.796 -49.324 99.990 1.00 85.31 531 LYS A O 1
ATOM 4355 N N . GLN A 1 532 ? -66.120 -47.825 100.014 1.00 82.56 532 GLN A N 1
ATOM 4356 C CA . GLN A 1 532 ? -65.841 -47.932 101.452 1.00 82.56 532 GLN A CA 1
ATOM 4357 C C . GLN A 1 532 ? -67.048 -47.522 102.310 1.00 82.56 532 GLN A C 1
ATOM 4359 O O . GLN A 1 532 ? -67.331 -48.172 103.311 1.00 82.56 532 GLN A O 1
ATOM 4364 N N . GLU A 1 533 ? -67.798 -46.488 101.916 1.00 79.38 533 GLU A N 1
ATOM 4365 C CA . GLU A 1 533 ? -69.061 -46.121 102.574 1.00 79.38 533 GLU A CA 1
ATOM 4366 C C . GLU A 1 533 ? -70.119 -47.223 102.466 1.00 79.38 533 GLU A C 1
ATOM 4368 O O . GLU A 1 533 ? -70.761 -47.545 103.464 1.00 79.38 533 GLU A O 1
ATOM 4373 N N . CYS A 1 534 ? -70.280 -47.832 101.287 1.00 76.56 534 CYS A N 1
ATOM 4374 C CA . CYS A 1 534 ? -71.200 -48.953 101.095 1.00 76.56 534 CYS A CA 1
ATOM 4375 C C . CYS A 1 534 ? -70.774 -50.183 101.903 1.00 76.56 534 CYS A C 1
ATOM 4377 O O . CYS A 1 534 ? -71.613 -50.781 102.563 1.00 76.56 534 CYS A O 1
ATOM 4379 N N . GLU A 1 535 ? -69.487 -50.543 101.898 1.00 82.31 535 GLU A N 1
ATOM 4380 C CA . GLU A 1 535 ? -68.945 -51.630 102.725 1.00 82.31 535 GLU A CA 1
ATOM 4381 C C . GLU A 1 535 ? -69.190 -51.355 104.215 1.00 82.31 535 GLU A C 1
ATOM 4383 O O . GLU A 1 535 ? -69.620 -52.246 104.941 1.00 82.31 535 GLU A O 1
ATOM 4388 N N . ARG A 1 536 ? -69.023 -50.104 104.668 1.00 80.19 536 ARG A N 1
ATOM 4389 C CA . ARG A 1 536 ? -69.332 -49.706 106.048 1.00 80.19 536 ARG A CA 1
ATOM 4390 C C . ARG A 1 536 ? -70.821 -49.848 106.371 1.00 80.19 536 ARG A C 1
ATOM 4392 O O . ARG A 1 536 ? -71.148 -50.322 107.451 1.00 80.19 536 ARG A O 1
ATOM 4399 N N . LEU A 1 537 ? -71.708 -49.455 105.453 1.00 77.19 537 LEU A N 1
ATOM 4400 C CA . LEU A 1 537 ? -73.160 -49.613 105.601 1.00 77.19 537 LEU A CA 1
ATOM 4401 C C . LEU A 1 537 ? -73.584 -51.086 105.599 1.00 77.19 537 LEU A C 1
ATOM 4403 O O . LEU A 1 537 ? -74.452 -51.459 106.377 1.00 77.19 537 LEU A O 1
ATOM 4407 N N . VAL A 1 538 ? -72.962 -51.930 104.772 1.00 77.00 538 VAL A N 1
ATOM 4408 C CA . VAL A 1 538 ? -73.190 -53.383 104.782 1.00 77.00 538 VAL A CA 1
ATOM 4409 C C . VAL A 1 538 ? -72.729 -53.980 106.105 1.00 77.00 538 VAL A C 1
ATOM 4411 O O . VAL A 1 538 ? -73.513 -54.675 106.732 1.00 77.00 538 VAL A O 1
ATOM 4414 N N . GLN A 1 539 ? -71.532 -53.639 106.590 1.00 75.81 539 GLN A N 1
ATOM 4415 C CA . GLN A 1 539 ? -71.048 -54.098 107.895 1.00 75.81 539 GLN A CA 1
ATOM 4416 C C . GLN A 1 539 ? -71.968 -53.644 109.039 1.00 75.81 539 GLN A C 1
ATOM 4418 O O . GLN A 1 539 ? -72.180 -54.369 110.006 1.00 75.81 539 GLN A O 1
ATOM 4423 N N . GLN A 1 540 ? -72.520 -52.433 108.937 1.00 73.25 540 GLN A N 1
ATOM 4424 C CA . GLN A 1 540 ? -73.470 -51.892 109.903 1.00 73.25 540 GLN A CA 1
ATOM 4425 C C . GLN A 1 540 ? -74.806 -52.650 109.854 1.00 73.25 540 GLN A C 1
ATOM 4427 O O . GLN A 1 540 ? -75.289 -53.074 110.896 1.00 73.25 540 GLN A O 1
ATOM 4432 N N . ASN A 1 541 ? -75.323 -52.940 108.657 1.00 71.69 541 ASN A N 1
ATOM 4433 C CA . ASN A 1 541 ? -76.512 -53.772 108.468 1.00 71.69 541 ASN A CA 1
ATOM 4434 C C . ASN A 1 541 ? -76.295 -55.232 108.908 1.00 71.69 541 ASN A C 1
ATOM 4436 O O . ASN A 1 541 ? -77.214 -55.837 109.446 1.00 71.69 541 ASN A O 1
ATOM 4440 N N . GLU A 1 542 ? -75.106 -55.805 108.699 1.00 72.69 542 GLU A N 1
ATOM 4441 C CA . GLU A 1 542 ? -74.727 -57.135 109.201 1.00 72.69 542 GLU A CA 1
ATOM 4442 C C . GLU A 1 542 ? -74.701 -57.158 110.735 1.00 72.69 542 GLU A C 1
ATOM 4444 O O . GLU A 1 542 ? -75.203 -58.098 111.353 1.00 72.69 542 GLU A O 1
ATOM 4449 N N . ASN A 1 543 ? -74.183 -56.100 111.364 1.00 66.94 543 ASN A N 1
ATOM 4450 C CA . ASN A 1 543 ? -74.213 -55.948 112.819 1.00 66.94 543 ASN A CA 1
ATOM 4451 C C . ASN A 1 543 ? -75.647 -55.771 113.352 1.00 66.94 543 ASN A C 1
ATOM 4453 O O . ASN A 1 543 ? -75.977 -56.339 114.392 1.00 66.94 543 ASN A O 1
ATOM 4457 N N . ASP A 1 544 ? -76.501 -55.033 112.638 1.00 63.28 544 ASP A N 1
ATOM 4458 C CA . ASP A 1 544 ? -77.911 -54.839 112.995 1.00 63.28 544 ASP A CA 1
ATOM 4459 C C . ASP A 1 544 ? -78.730 -56.134 112.809 1.00 63.28 544 ASP A C 1
ATOM 4461 O O . ASP A 1 544 ? -79.582 -56.451 113.637 1.00 63.28 544 ASP A O 1
ATOM 4465 N N . LEU A 1 545 ? -78.427 -56.945 111.787 1.00 58.25 545 LEU A N 1
ATOM 4466 C CA . LEU A 1 545 ? -78.984 -58.294 111.605 1.00 58.25 545 LEU A CA 1
ATOM 4467 C C . LEU A 1 545 ? -78.598 -59.225 112.761 1.00 58.25 545 LEU A C 1
ATOM 4469 O O . LEU A 1 545 ? -79.465 -59.880 113.338 1.00 58.25 545 LEU A O 1
ATOM 4473 N N . HIS A 1 546 ? -77.330 -59.219 113.177 1.00 59.38 546 HIS A N 1
ATOM 4474 C CA . HIS A 1 546 ? -76.883 -59.977 114.349 1.00 59.38 546 HIS A CA 1
ATOM 4475 C C . HIS A 1 546 ? -77.464 -59.473 115.681 1.00 59.38 546 HIS A C 1
ATOM 4477 O O . HIS A 1 546 ? -77.484 -60.226 116.657 1.00 59.38 546 HIS A O 1
ATOM 4483 N N . ALA A 1 547 ? -77.951 -58.231 115.744 1.00 55.72 547 ALA A N 1
ATOM 4484 C CA . ALA A 1 547 ? -78.663 -57.696 116.903 1.00 55.72 547 ALA A CA 1
ATOM 4485 C C . ALA A 1 547 ? -80.147 -58.113 116.951 1.00 55.72 547 ALA A C 1
ATOM 4487 O O . ALA A 1 547 ? -80.732 -58.090 118.028 1.00 55.72 547 ALA A O 1
ATOM 4488 N N . ILE A 1 548 ? -80.740 -58.512 115.818 1.00 56.72 548 ILE A N 1
ATOM 4489 C CA . ILE A 1 548 ? -82.120 -59.028 115.720 1.00 56.72 548 ILE A CA 1
ATOM 4490 C C . ILE A 1 548 ? -82.180 -60.547 115.989 1.00 56.72 548 ILE A C 1
ATOM 4492 O O . ILE A 1 548 ? -83.224 -61.068 116.372 1.00 56.72 548 ILE A O 1
ATOM 4496 N N . GLU A 1 549 ? -81.065 -61.267 115.831 1.00 51.22 549 GLU A N 1
ATOM 4497 C CA . GLU A 1 549 ? -80.948 -62.715 116.088 1.00 51.22 549 GLU A CA 1
ATOM 4498 C C . GLU A 1 549 ? -80.665 -63.090 117.566 1.00 51.22 549 GLU A C 1
ATOM 4500 O O . GLU A 1 549 ? -80.385 -64.255 117.864 1.00 51.22 549 GLU A O 1
ATOM 4505 N N . ARG A 1 550 ? -80.755 -62.141 118.508 1.00 42.19 550 ARG A N 1
ATOM 4506 C CA . ARG A 1 550 ? -80.742 -62.381 119.967 1.00 42.19 550 ARG A CA 1
ATOM 4507 C C . ARG A 1 550 ? -82.021 -61.867 120.603 1.00 42.19 550 ARG A C 1
ATOM 4509 O O . ARG A 1 550 ? -82.459 -62.512 121.582 1.00 42.19 550 ARG A O 1
#

Radius of gyration: 80.66 Å; chains: 1; bounding box: 170×99×244 Å